Protein AF-0000000087026782 (afdb_homodimer)

Nearest PDB structures (foldseek):
  4mxn-assembly2_B  TM=8.616E-01  e=4.230E-13  Parabacteroides merdae ATCC 43184
  4mxn-assembly4_D  TM=8.682E-01  e=4.363E-12  Parabacteroides merdae ATCC 43184
  8ikx-assembly1_A  TM=8.618E-01  e=6.744E-10  Arabidopsis thaliana
  7b8b-assembly2_B  TM=8.721E-01  e=1.715E-09  Arabidopsis thaliana
  2iq7-assembly1_A  TM=7.282E-01  e=4.862E-04  Colletotrichum lupini

Foldseek 3Di:
DPPPPPPDDPPPPCPDPVVVVVVVVVVVVVVVVVVVVVCVVVPVVVVVCPVVPPPDQDAAPAEEELVVQVFDQAQPDECANSQQVVQVVQQVCQVVQTYEYEQEAGHGEYAADEHAANYEDEYEVNGEYEYDPPQVSFDWAFDDQQANAAPLAGTIATEANYEEEAYEAYEYAYQAYEYEHQQLSLLVCVVVVNDHHHYYEHYEYECYENYEYANYEYENTNAAYYEYALYEQYEYYHYEYDDPLPSRPRHEQYEYELYENYEHENYEEAYNAHPYHYYHGDDPSSVVVPRHYYNYHYYHYHYHHHHD/DPPPPPPDDPPPPCPDPVVVVVVVVCVVVVVVVVVVVVCVVVPVVVVVCPVVPPPDQDAAPAEEELVVQVFDQAQPDECANSLQVVQVVQQVCQVVQTYEYEQEAGHGEYAADEHAANYEYEYEVNGEYEYDPPQVSFDWAFDDQQANAAPLAGTIATEANYEEEAYEAYEYAYQAYEYEHQQLSLLVCVVVVNDRHHYYEHYEYECYENYEYANYEYENTNAAYYEYALYEQYEYYHYEYDDPLPSRPRHEQYEYELYENYEHENYEEAYNAHPYHYYHGDDPSSVVVPRHYYNYHYYHYHYHHHHD

Organism: Hibiscus syriacus (NCBI:txid106335)

pLDDT: mean 81.66, std 24.01, range [22.81, 98.94]

Solvent-accessible surface area (backbone atoms only — not comparable to full-atom values): 28699 Å² total; per-residue (Å²): 135,80,78,74,74,78,78,77,80,75,79,78,73,75,77,48,68,66,58,53,50,49,48,51,49,46,49,55,52,44,49,56,50,56,59,46,52,69,48,54,73,62,43,64,66,49,63,71,41,54,60,67,65,71,58,75,72,71,81,44,66,37,78,44,50,47,58,80,46,69,36,48,51,75,55,68,47,77,24,38,67,22,53,50,50,46,37,55,58,33,52,74,28,38,93,63,51,7,22,30,42,35,36,60,63,29,29,35,21,22,48,51,45,64,63,50,38,31,27,32,44,33,23,28,54,67,10,30,42,31,38,57,78,58,64,88,61,43,54,76,33,73,36,52,70,26,44,67,35,22,91,79,20,73,47,42,18,35,46,28,42,40,27,35,66,67,32,42,42,33,34,41,32,42,59,54,8,36,43,31,32,56,14,65,65,48,29,54,34,52,76,67,65,68,58,80,44,14,70,19,30,27,32,32,39,30,53,23,34,43,36,38,40,30,30,28,30,42,32,26,30,40,13,38,25,38,36,41,31,44,24,34,42,36,39,39,36,44,32,38,34,41,34,52,43,57,85,27,64,56,21,23,37,35,33,45,26,19,23,33,47,31,40,38,33,52,28,42,29,35,16,12,7,36,32,37,35,40,32,15,30,18,43,71,28,11,59,69,60,63,41,51,20,30,39,41,36,31,35,50,36,43,30,40,12,7,68,123,137,80,80,75,73,78,79,79,79,76,78,78,75,75,76,47,66,64,58,52,49,49,48,49,50,47,49,54,53,44,48,55,50,55,60,46,52,68,48,53,72,61,44,63,66,50,62,70,42,55,60,66,64,71,58,75,71,70,80,44,65,38,79,45,51,47,60,80,44,72,37,50,51,75,55,69,46,77,25,39,66,21,53,50,51,47,37,55,57,33,53,74,28,38,92,65,51,7,22,31,42,36,36,61,61,30,29,37,20,22,48,51,46,61,60,48,37,31,28,32,44,34,24,28,52,65,11,30,41,32,37,56,75,58,64,89,61,43,53,76,32,74,37,52,70,27,44,68,34,22,92,78,20,74,47,42,18,36,45,28,43,40,26,36,66,70,34,43,42,34,35,40,34,43,58,53,9,35,43,31,32,55,15,64,65,50,29,54,34,51,76,67,65,67,58,81,44,14,70,19,31,28,33,31,40,30,54,23,34,43,36,39,40,29,30,30,30,43,30,27,31,40,13,39,25,39,35,41,33,43,24,35,41,37,37,38,36,43,33,36,35,42,34,52,44,58,86,28,64,55,21,23,36,36,34,44,25,19,24,32,47,32,39,38,32,51,29,43,28,34,16,13,7,35,31,36,34,41,32,14,29,18,43,70,27,11,60,69,60,63,42,50,20,30,38,40,37,32,36,49,34,42,30,41,12,7,68,123

Sequence (616 aa):
MAEVLPVGRFPAFLSSRKTLFTVLWISAFGSVFLWQRDIVGAGFSMFGKVWPGRTMSEGRAFDFNMTEFGAVGDGVTDNTAAFERAVSAISKLGKKGGARLNVPPGKWLTAPFNLTSHMTLFLAEDAEIIGIQDENRWPLMPPLPSYGYGREHRGPRYGSLIHGQNLTDVVITGNNGTINGQGQSWWKKYRQKLLNHTRGPLVQIMWSNDIVIANITLRDSPFWTFHPYDCKNVTVRNVTILAPVFEAPNTDGIDPDSCEDMVIEDCYISVGDDAIAIKSGWDQYGIAYGRPSRNILIRNLIVRSMVRMAEVLPVGRFPAFLSSRKTLFTVLWISAFGSVFLWQRDIVGAGFSMFGKVWPGRTMSEGRAFDFNMTEFGAVGDGVTDNTAAFERAVSAISKLGKKGGARLNVPPGKWLTAPFNLTSHMTLFLAEDAEIIGIQDENRWPLMPPLPSYGYGREHRGPRYGSLIHGQNLTDVVITGNNGTINGQGQSWWKKYRQKLLNHTRGPLVQIMWSNDIVIANITLRDSPFWTFHPYDCKNVTVRNVTILAPVFEAPNTDGIDPDSCEDMVIEDCYISVGDDAIAIKSGWDQYGIAYGRPSRNILIRNLIVRSMVR

Secondary structure (DSSP, 8-state):
----------------HHHHHHHHHHHHHHHHHHHHHHHHHHHHHHHSS------S-S--SEEEEGGGGT---EEEEE-HHHHHHHHHHHHTTGGGT-EEEEE-SEEEEE--EE--SSEEEEEPTTEEEEE---GGGSPEEPPPTTTSS-SSSSS-EE--SEEEES-EEEEEEESS-EEE--THHHHHHHHTT--SSBPPPSEEEES-EEEEEES-EEE--SS-SEEEES-EEEEEES-EEE--SSS-TT--SB--BS-EEEEEEEEEEEESS-SEEEB---HHHHHHHT--EEEEEEEEEEEEE---/----------------HHHHHHHHHHHHHHHHHHHHHHHHHHHHHHHSS------S-S--SEEEEGGGGT---BSSS--HHHHHHHHHHHHTTGGGT-EEEEE-SEEEEE--EE--SSEEEEEPTTEEEEE---GGGSPEEPPPTTTSS-SSSSS-EE--SEEEES-EEEEEEESS-EEE--THHHHHHHHTT--SSBPPPSEEEES-EEEEEES-EEE--SS-SEEEES-EEEEEES-EEE--SSS-TT--SB--BS-EEEEEEEEEEEESS-SEEEB---HHHHHHHT--EEEEEEEEEEEEE---

Radius of gyration: 28.5 Å; Cα contacts (8 Å, |Δi|>4): 1644; chains: 2; bounding box: 155×75×58 Å

InterPro domains:
  IPR000743 Glycoside hydrolase, family 28 [PF00295] (156-283)
  IPR011050 Pectin lyase fold/virulence factor [SSF51126] (60-303)
  IPR012334 Pectin lyase fold [G3DSA:2.160.20.10] (54-307)
  IPR024535 Rhamnogalacturonase A/B/Epimerase-like, pectate lyase domain [PF12708] (64-110)
  IPR051801 Glycosyl_Hydrolase_28_Enzymes [PTHR31339] (37-305)

Structure (mmCIF, N/CA/C/O backbone):
data_AF-0000000087026782-model_v1
#
loop_
_entity.id
_entity.type
_entity.pdbx_description
1 polymer 'Putative polygalacturonase'
#
loop_
_atom_site.group_PDB
_atom_site.id
_atom_site.type_symbol
_atom_site.label_atom_id
_atom_site.label_alt_id
_atom_site.label_comp_id
_atom_site.label_asym_id
_atom_site.label_entity_id
_atom_site.label_seq_id
_atom_site.pdbx_PDB_ins_code
_atom_site.Cartn_x
_atom_site.Cartn_y
_atom_site.Cartn_z
_atom_site.occupancy
_atom_site.B_iso_or_equiv
_atom_site.auth_seq_id
_atom_site.auth_comp_id
_atom_site.auth_asym_id
_atom_site.auth_atom_id
_atom_site.pdbx_PDB_model_num
ATOM 1 N N . MET A 1 1 ? 79 26.453 7.902 1 22.81 1 MET A N 1
ATOM 2 C CA . MET A 1 1 ? 78 27.219 8.664 1 22.81 1 MET A CA 1
ATOM 3 C C . MET A 1 1 ? 76.75 27.422 7.844 1 22.81 1 MET A C 1
ATOM 5 O O . MET A 1 1 ? 76.688 28.344 7.016 1 22.81 1 MET A O 1
ATOM 9 N N . ALA A 1 2 ? 76.25 26.281 7.328 1 31.66 2 ALA A N 1
ATOM 10 C CA . ALA A 1 2 ? 75.25 25.906 6.34 1 31.66 2 ALA A CA 1
ATOM 11 C C . ALA A 1 2 ? 73.875 26.484 6.707 1 31.66 2 ALA A C 1
ATOM 13 O O . ALA A 1 2 ? 73.375 26.266 7.816 1 31.66 2 ALA A O 1
ATOM 14 N N . GLU A 1 3 ? 73.625 27.75 6.293 1 25.53 3 GLU A N 1
ATOM 15 C CA . GLU A 1 3 ? 72.5 28.594 6.613 1 25.53 3 GLU A CA 1
ATOM 16 C C . GLU A 1 3 ? 71.188 27.859 6.348 1 25.53 3 GLU A C 1
ATOM 18 O O . GLU A 1 3 ? 71 27.266 5.277 1 25.53 3 GLU A O 1
ATOM 23 N N . VAL A 1 4 ? 70.5 27.391 7.422 1 29.05 4 VAL A N 1
ATOM 24 C CA . VAL A 1 4 ? 69.25 26.641 7.684 1 29.05 4 VAL A CA 1
ATOM 25 C C . VAL A 1 4 ? 68.062 27.406 7.148 1 29.05 4 VAL A C 1
ATOM 27 O O . VAL A 1 4 ? 67.75 28.5 7.621 1 29.05 4 VAL A O 1
ATOM 30 N N . LEU A 1 5 ? 68.062 27.625 5.789 1 32 5 LEU A N 1
ATOM 31 C CA . LEU A 1 5 ? 67 28.422 5.27 1 32 5 LEU A CA 1
ATOM 32 C C . LEU A 1 5 ? 65.625 27.953 5.836 1 32 5 LEU A C 1
ATOM 34 O O . LEU A 1 5 ? 65.375 26.75 5.871 1 32 5 LEU A O 1
ATOM 38 N N . PRO A 1 6 ? 65.062 28.766 6.715 1 31.7 6 PRO A N 1
ATOM 39 C CA . PRO A 1 6 ? 63.875 28.422 7.5 1 31.7 6 PRO A CA 1
ATOM 40 C C . PRO A 1 6 ? 62.656 28.062 6.629 1 31.7 6 PRO A C 1
ATOM 42 O O . PRO A 1 6 ? 62.469 28.688 5.574 1 31.7 6 PRO A O 1
ATOM 45 N N . VAL A 1 7 ? 62.312 26.797 6.422 1 31.33 7 VAL A N 1
ATOM 46 C CA . VAL A 1 7 ? 61.219 26.141 5.676 1 31.33 7 VAL A CA 1
ATOM 47 C C . VAL A 1 7 ? 59.906 26.766 6.059 1 31.33 7 VAL A C 1
ATOM 49 O O . VAL A 1 7 ? 59.562 26.875 7.242 1 31.33 7 VAL A O 1
ATOM 52 N N . GLY A 1 8 ? 59.469 27.766 5.297 1 29.03 8 GLY A N 1
ATOM 53 C CA . GLY A 1 8 ? 58.25 28.547 5.426 1 29.03 8 GLY A CA 1
ATOM 54 C C . GLY A 1 8 ? 57 27.703 5.723 1 29.03 8 GLY A C 1
ATOM 55 O O . GLY A 1 8 ? 56.938 26.547 5.332 1 29.03 8 GLY A O 1
ATOM 56 N N . ARG A 1 9 ? 56.219 28 6.867 1 28.09 9 ARG A N 1
ATOM 57 C CA . ARG A 1 9 ? 55.031 27.516 7.559 1 28.09 9 ARG A CA 1
ATOM 58 C C . ARG A 1 9 ? 53.844 27.469 6.621 1 28.09 9 ARG A C 1
ATOM 60 O O . ARG A 1 9 ? 53.406 28.5 6.102 1 28.09 9 ARG A O 1
ATOM 67 N N . PHE A 1 10 ? 53.781 26.516 5.605 1 30.2 10 PHE A N 1
ATOM 68 C CA . PHE A 1 10 ? 52.562 26.438 4.793 1 30.2 10 PHE A CA 1
ATOM 69 C C . PHE A 1 10 ? 51.312 26.359 5.672 1 30.2 10 PHE A C 1
ATOM 71 O O . PHE A 1 10 ? 51.281 25.594 6.637 1 30.2 10 PHE A O 1
ATOM 78 N N . PRO A 1 11 ? 50.562 27.469 5.773 1 31.38 11 PRO A N 1
ATOM 79 C CA . PRO A 1 11 ? 49.375 27.5 6.605 1 31.38 11 PRO A CA 1
ATOM 80 C C . PRO A 1 11 ? 48.438 26.312 6.359 1 31.38 11 PRO A C 1
ATOM 82 O O . PRO A 1 11 ? 48.406 25.797 5.238 1 31.38 11 PRO A O 1
ATOM 85 N N . ALA A 1 12 ? 48.156 25.484 7.422 1 31.84 12 ALA A N 1
ATOM 86 C CA . ALA A 1 12 ? 47.25 24.359 7.68 1 31.84 12 ALA A CA 1
ATOM 87 C C . ALA A 1 12 ? 45.844 24.672 7.227 1 31.84 12 ALA A C 1
ATOM 89 O O . ALA A 1 12 ? 45.094 25.391 7.918 1 31.84 12 ALA A O 1
ATOM 90 N N . PHE A 1 13 ? 45.656 25.125 5.977 1 32.19 13 PHE A N 1
ATOM 91 C CA . PHE A 1 13 ? 44.281 25.281 5.59 1 32.19 13 PHE A CA 1
ATOM 92 C C . PHE A 1 13 ? 43.469 24.031 5.953 1 32.19 13 PHE A C 1
ATOM 94 O O . PHE A 1 13 ? 43.812 22.922 5.543 1 32.19 13 PHE A O 1
ATOM 101 N N . LEU A 1 14 ? 42.969 24 7.246 1 31.83 14 LEU A N 1
ATOM 102 C CA . LEU A 1 14 ? 42.031 23.078 7.883 1 31.83 14 LEU A CA 1
ATOM 103 C C . LEU A 1 14 ? 40.875 22.734 6.938 1 31.83 14 LEU A C 1
ATOM 105 O O . LEU A 1 14 ? 40.062 23.594 6.613 1 31.83 14 LEU A O 1
ATOM 109 N N . SER A 1 15 ? 41.25 22.109 5.824 1 38.06 15 SER A N 1
ATOM 110 C CA . SER A 1 15 ? 40.312 21.5 4.895 1 38.06 15 SER A CA 1
ATOM 111 C C . SER A 1 15 ? 39.25 20.688 5.629 1 38.06 15 SER A C 1
ATOM 113 O O . SER A 1 15 ? 39.531 19.594 6.137 1 38.06 15 SER A O 1
ATOM 115 N N . SER A 1 16 ? 38.469 21.391 6.496 1 34.12 16 SER A N 1
ATOM 116 C CA . SER A 1 16 ? 37.594 20.703 7.426 1 34.12 16 SER A CA 1
ATOM 117 C C . SER A 1 16 ? 36.625 19.75 6.688 1 34.12 16 SER A C 1
ATOM 119 O O . SER A 1 16 ? 36.344 19.938 5.504 1 34.12 16 SER A O 1
ATOM 121 N N . ARG A 1 17 ? 36.375 18.516 7.316 1 39.59 17 ARG A N 1
ATOM 122 C CA . ARG A 1 17 ? 35.5 17.391 7.031 1 39.59 17 ARG A CA 1
ATOM 123 C C . ARG A 1 17 ? 34.094 17.859 6.637 1 39.59 17 ARG A C 1
ATOM 125 O O . ARG A 1 17 ? 33.375 17.156 5.945 1 39.59 17 ARG A O 1
ATOM 132 N N . LYS A 1 18 ? 33.781 19.047 7.129 1 40.84 18 LYS A N 1
ATOM 133 C CA . LYS A 1 18 ? 32.469 19.547 6.801 1 40.84 18 LYS A CA 1
ATOM 134 C C . LYS A 1 18 ? 32.375 19.984 5.34 1 40.84 18 LYS A C 1
ATOM 136 O O . LYS A 1 18 ? 31.359 19.766 4.68 1 40.84 18 LYS A O 1
ATOM 141 N N . THR A 1 19 ? 33.625 20.516 4.824 1 43.5 19 THR A N 1
ATOM 142 C CA . THR A 1 19 ? 33.594 20.938 3.426 1 43.5 19 THR A CA 1
ATOM 143 C C . THR A 1 19 ? 33.594 19.719 2.504 1 43.5 19 THR A C 1
ATOM 145 O O . THR A 1 19 ? 32.875 19.688 1.504 1 43.5 19 THR A O 1
ATOM 148 N N . LEU A 1 20 ? 34.281 18.688 3.002 1 43.31 20 LEU A N 1
ATOM 149 C CA . LEU A 1 20 ? 34.281 17.484 2.172 1 43.31 20 LEU A CA 1
ATOM 150 C C . LEU A 1 20 ? 32.906 16.828 2.211 1 43.31 20 LEU A C 1
ATOM 152 O O . LEU A 1 20 ? 32.375 16.391 1.178 1 43.31 20 LEU A O 1
ATOM 156 N N . PHE A 1 21 ? 32.281 16.844 3.4 1 40.88 21 PHE A N 1
ATOM 157 C CA . PHE A 1 21 ? 30.984 16.203 3.488 1 40.88 21 PHE A CA 1
ATOM 158 C C . PHE A 1 21 ? 29.938 17 2.717 1 40.88 21 PHE A C 1
ATOM 160 O O . PHE A 1 21 ? 29.078 16.422 2.047 1 40.88 21 PHE A O 1
ATOM 167 N N . THR A 1 22 ? 30.141 18.312 2.615 1 43.41 22 THR A N 1
ATOM 168 C CA . THR A 1 22 ? 29.219 19.141 1.844 1 43.41 22 THR A CA 1
ATOM 169 C C . THR A 1 22 ? 29.453 18.953 0.347 1 43.41 22 THR A C 1
ATOM 171 O O . THR A 1 22 ? 28.5 18.844 -0.428 1 43.41 22 THR A O 1
ATOM 174 N N . VAL A 1 23 ? 30.672 18.734 -0.032 1 45.66 23 VAL A N 1
ATOM 175 C CA . VAL A 1 23 ? 30.938 18.547 -1.452 1 45.66 23 VAL A CA 1
ATOM 176 C C . VAL A 1 23 ? 30.484 17.156 -1.882 1 45.66 23 VAL A C 1
ATOM 178 O O . VAL A 1 23 ? 29.891 16.984 -2.951 1 45.66 23 VAL A O 1
ATOM 181 N N . LEU A 1 24 ? 30.688 16.188 -0.966 1 44.19 24 LEU A N 1
ATOM 182 C CA . LEU A 1 24 ? 30.219 14.859 -1.325 1 44.19 24 LEU A CA 1
ATOM 183 C C . LEU A 1 24 ? 28.688 14.805 -1.319 1 44.19 24 LEU A C 1
ATOM 185 O O . LEU A 1 24 ? 28.094 14.148 -2.164 1 44.19 24 LEU A O 1
ATOM 189 N N . TRP A 1 25 ? 28.109 15.562 -0.468 1 41.53 25 TRP A N 1
ATOM 190 C CA . TRP A 1 25 ? 26.641 15.633 -0.444 1 41.53 25 TRP A CA 1
ATOM 191 C C . TRP A 1 25 ? 26.125 16.375 -1.667 1 41.53 25 TRP A C 1
ATOM 193 O O . TRP A 1 25 ? 25.156 15.945 -2.299 1 41.53 25 TRP A O 1
ATOM 203 N N . ILE A 1 26 ? 26.859 17.344 -2.084 1 43.5 26 ILE A N 1
ATOM 204 C CA . ILE A 1 26 ? 26.453 18.062 -3.287 1 43.5 26 ILE A CA 1
ATOM 205 C C . ILE A 1 26 ? 26.734 17.219 -4.52 1 43.5 26 ILE A C 1
ATOM 207 O O . ILE A 1 26 ? 25.906 17.141 -5.43 1 43.5 26 ILE A O 1
ATOM 211 N N . SER A 1 27 ? 27.812 16.5 -4.539 1 42.91 27 SER A N 1
ATOM 212 C CA . SER A 1 27 ? 28.094 15.641 -5.684 1 42.91 27 SER A CA 1
ATOM 213 C C . SER A 1 27 ? 27.125 14.469 -5.75 1 42.91 27 SER A C 1
ATOM 215 O O . SER A 1 27 ? 26.719 14.047 -6.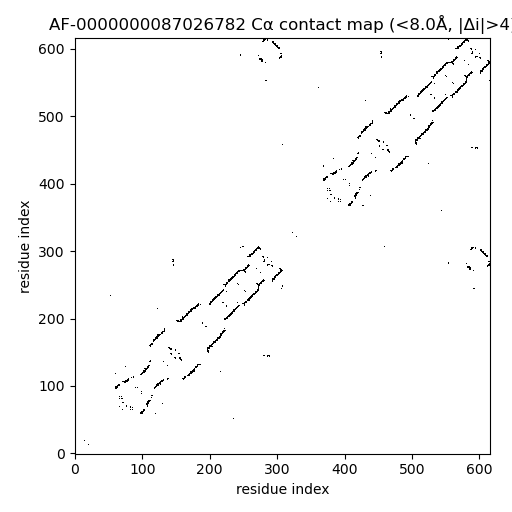836 1 42.91 27 SER A O 1
ATOM 217 N N . ALA A 1 28 ? 26.797 13.922 -4.602 1 40.31 28 ALA A N 1
ATOM 218 C CA . ALA A 1 28 ? 25.797 12.852 -4.621 1 40.31 28 ALA A CA 1
ATOM 219 C C . ALA A 1 28 ? 24.422 13.383 -4.992 1 40.31 28 ALA A C 1
ATOM 221 O O . ALA A 1 28 ? 23.703 12.758 -5.77 1 40.31 28 ALA A O 1
ATOM 222 N N . PHE A 1 29 ? 24.094 14.531 -4.531 1 39.31 29 PHE A N 1
ATOM 223 C CA . PHE A 1 29 ? 22.828 15.125 -4.949 1 39.31 29 PHE A CA 1
ATOM 224 C C . PHE A 1 29 ? 22.891 15.578 -6.402 1 39.31 29 PHE A C 1
ATOM 226 O O . PHE A 1 29 ? 21.906 15.461 -7.141 1 39.31 29 PHE A O 1
ATOM 233 N N . GLY A 1 30 ? 24.031 16.125 -6.781 1 39.81 30 GLY A N 1
ATOM 234 C CA . GLY A 1 30 ? 24.203 16.516 -8.172 1 39.81 30 GLY A CA 1
ATOM 235 C C . GLY A 1 30 ? 24.188 15.32 -9.125 1 39.81 30 GLY A C 1
ATOM 236 O O . GLY A 1 30 ? 23.672 15.422 -10.242 1 39.81 30 GLY A O 1
ATOM 237 N N . SER A 1 31 ? 24.781 14.266 -8.734 1 39.09 31 SER A N 1
ATOM 238 C CA . SER A 1 31 ? 24.766 13.125 -9.633 1 39.09 31 SER A CA 1
ATOM 239 C C . SER A 1 31 ? 23.359 12.57 -9.805 1 39.09 31 SER A C 1
ATOM 241 O O . SER A 1 31 ? 23 12.062 -10.875 1 39.09 31 SER A O 1
ATOM 243 N N . VAL A 1 32 ? 22.562 12.688 -8.781 1 35.75 32 VAL A N 1
ATOM 244 C CA . VAL A 1 32 ? 21.188 12.219 -8.969 1 35.75 32 VAL A CA 1
ATOM 245 C C . VAL A 1 32 ? 20.453 13.148 -9.93 1 35.75 32 VAL A C 1
ATOM 247 O O . VAL A 1 32 ? 19.656 12.695 -10.758 1 35.75 32 VAL A O 1
ATOM 250 N N . PHE A 1 33 ? 20.781 14.414 -9.93 1 34.53 33 PHE A N 1
ATOM 251 C CA . PHE A 1 33 ? 20.156 15.336 -10.875 1 34.53 33 PHE A CA 1
ATOM 252 C C . PHE A 1 33 ? 20.719 15.117 -12.281 1 34.53 33 PHE A C 1
ATOM 254 O O . PHE A 1 33 ? 19.969 15.219 -13.266 1 34.53 33 PHE A O 1
ATOM 261 N N . LEU A 1 34 ? 21.984 14.992 -12.43 1 37.28 34 LEU A N 1
ATOM 262 C CA . LEU A 1 34 ? 22.516 14.773 -13.773 1 37.28 34 LEU A CA 1
ATOM 263 C C . LEU A 1 34 ? 21.984 13.469 -14.359 1 37.28 34 LEU A C 1
ATOM 265 O O . LEU A 1 34 ? 21.75 13.375 -15.562 1 37.28 34 LEU A O 1
ATOM 269 N N . TRP A 1 35 ? 21.891 12.477 -13.539 1 32.59 35 TRP A N 1
ATOM 270 C CA . TRP A 1 35 ? 21.297 11.266 -14.102 1 32.59 35 TRP A CA 1
ATOM 271 C C . TRP A 1 35 ? 19.844 11.492 -14.492 1 32.59 35 TRP A C 1
ATOM 273 O O . TRP A 1 35 ? 19.375 10.953 -15.492 1 32.59 35 TRP A O 1
ATOM 283 N N . GLN A 1 36 ? 19.219 12.508 -13.922 1 30.73 36 GLN A N 1
ATOM 284 C CA . GLN A 1 36 ? 17.844 12.773 -14.305 1 30.73 36 GLN A CA 1
ATOM 285 C C . GLN A 1 36 ? 17.766 13.492 -15.641 1 30.73 36 GLN A C 1
ATOM 287 O O . GLN A 1 36 ? 16.703 13.547 -16.266 1 30.73 36 GLN A O 1
ATOM 292 N N . ARG A 1 37 ? 18.781 14.273 -16.109 1 32.31 37 ARG A N 1
ATOM 293 C CA . ARG A 1 37 ? 18.656 14.984 -17.375 1 32.31 37 ARG A CA 1
ATOM 294 C C . ARG A 1 37 ? 18.484 14.008 -18.531 1 32.31 37 ARG A C 1
ATOM 296 O O . ARG A 1 37 ? 17.781 14.305 -19.5 1 32.31 37 ARG A O 1
ATOM 303 N N . ASP A 1 38 ? 19.406 13.062 -18.609 1 31.48 38 ASP A N 1
ATOM 304 C CA . ASP A 1 38 ? 19.281 12.211 -19.781 1 31.48 38 ASP A CA 1
ATOM 305 C C . ASP A 1 38 ? 17.922 11.523 -19.828 1 31.48 38 ASP A C 1
ATOM 307 O O . ASP A 1 38 ? 17.5 11.031 -20.875 1 31.48 38 ASP A O 1
ATOM 311 N N . ILE A 1 39 ? 17.281 11.438 -18.656 1 28.83 39 ILE A N 1
ATOM 312 C CA . ILE A 1 39 ? 16.016 10.703 -18.734 1 28.83 39 ILE A CA 1
ATOM 313 C C . ILE A 1 39 ? 14.906 11.641 -19.172 1 28.83 39 ILE A C 1
ATOM 315 O O . ILE A 1 39 ? 13.82 11.188 -19.562 1 28.83 39 ILE A O 1
ATOM 319 N N . VAL A 1 40 ? 15.07 12.938 -19.188 1 31.39 40 VAL A N 1
ATOM 320 C CA . VAL A 1 40 ? 13.992 13.836 -19.594 1 31.39 40 VAL A CA 1
ATOM 321 C C . VAL A 1 40 ? 13.781 13.75 -21.094 1 31.39 40 VAL A C 1
ATOM 323 O O . VAL A 1 40 ? 12.664 13.898 -21.594 1 31.39 40 VAL A O 1
ATOM 326 N N . GLY A 1 41 ? 14.828 13.844 -21.953 1 28.09 41 GLY A N 1
ATOM 327 C CA . GLY A 1 41 ? 14.625 13.805 -23.391 1 28.09 41 GLY A CA 1
ATOM 328 C C . GLY A 1 41 ? 13.945 12.539 -23.859 1 28.09 41 GLY A C 1
ATOM 329 O O . GLY A 1 41 ? 13.156 12.562 -24.812 1 28.09 41 GLY A O 1
ATOM 330 N N . ALA A 1 42 ? 14.508 11.414 -23.484 1 30.25 42 ALA A N 1
ATOM 331 C CA . ALA A 1 42 ? 13.945 10.172 -24.016 1 30.25 42 ALA A CA 1
ATOM 332 C C . ALA A 1 42 ? 12.594 9.867 -23.375 1 30.25 42 ALA A C 1
ATOM 334 O O . ALA A 1 42 ? 11.906 8.922 -23.797 1 30.25 42 ALA A O 1
ATOM 335 N N . GLY A 1 43 ? 12.211 10.508 -22.297 1 28.5 43 GLY A N 1
ATOM 336 C CA . GLY A 1 43 ? 11.117 10.078 -21.438 1 28.5 43 GLY A CA 1
ATOM 337 C C . GLY A 1 43 ? 9.758 10.562 -21.922 1 28.5 43 GLY A C 1
ATOM 338 O O . GLY A 1 43 ? 8.727 10.117 -21.422 1 28.5 43 GLY A O 1
ATOM 339 N N . PHE A 1 44 ? 9.633 11.727 -22.547 1 29.84 44 PHE A N 1
ATOM 340 C CA . PHE A 1 44 ? 8.352 12.156 -23.094 1 29.84 44 PHE A CA 1
ATOM 341 C C . PHE A 1 44 ? 7.871 11.203 -24.172 1 29.84 44 PHE A C 1
ATOM 343 O O . PHE A 1 44 ? 6.668 11.07 -24.406 1 29.84 44 PHE A O 1
ATOM 350 N N . SER A 1 45 ? 8.742 10.852 -25.094 1 28.03 45 SER A N 1
ATOM 351 C CA . SER A 1 45 ? 8.391 9.945 -26.188 1 28.03 45 SER A CA 1
ATOM 352 C C . SER A 1 45 ? 7.996 8.57 -25.672 1 28.03 45 SER A C 1
ATOM 354 O O . SER A 1 45 ? 7.352 7.789 -26.375 1 28.03 45 SER A O 1
ATOM 356 N N . MET A 1 46 ? 8.602 8.219 -24.516 1 28.23 46 MET A N 1
ATOM 357 C CA . MET A 1 46 ? 8.375 6.836 -24.109 1 28.23 46 MET A CA 1
ATOM 358 C C . MET A 1 46 ? 7.004 6.68 -23.453 1 28.23 46 MET A C 1
ATOM 360 O O . MET A 1 46 ? 6.508 5.562 -23.297 1 28.23 46 MET A O 1
ATOM 364 N N . PHE A 1 47 ? 6.484 7.719 -22.703 1 31.05 47 PHE A N 1
ATOM 365 C CA . PHE A 1 47 ? 5.191 7.512 -22.062 1 31.05 47 PHE A CA 1
ATOM 366 C C . PHE A 1 47 ? 4.07 7.531 -23.094 1 31.05 47 PHE A C 1
ATOM 368 O O . PHE A 1 47 ? 2.902 7.328 -22.75 1 31.05 47 PHE A O 1
ATOM 375 N N . GLY A 1 48 ? 4.121 8.367 -24.156 1 31.88 48 GLY A N 1
ATOM 376 C CA . GLY A 1 48 ? 3.182 8.141 -25.234 1 31.88 48 GLY A CA 1
ATOM 377 C C . GLY A 1 48 ? 3.08 6.676 -25.641 1 31.88 48 GLY A C 1
ATOM 378 O O . GLY A 1 48 ? 2.281 6.32 -26.5 1 31.88 48 GLY A O 1
ATOM 379 N N . LYS A 1 49 ? 4.273 6.195 -25.75 1 31.56 49 LYS A N 1
ATOM 380 C CA . LYS A 1 49 ? 4.109 4.777 -26.062 1 31.56 49 LYS A CA 1
ATOM 381 C C . LYS A 1 49 ? 3.422 4.039 -24.922 1 31.56 49 LYS A C 1
ATOM 383 O O . LYS A 1 49 ? 4.051 3.74 -23.891 1 31.56 49 LYS A O 1
ATOM 388 N N . VAL A 1 50 ? 2.262 4.566 -24.359 1 32.5 50 VAL A N 1
ATOM 389 C CA . VAL A 1 50 ? 1.498 3.494 -23.734 1 32.5 50 VAL A CA 1
ATOM 390 C C . VAL A 1 50 ? 2.09 2.141 -24.109 1 32.5 50 VAL A C 1
ATOM 392 O O . VAL A 1 50 ? 2.193 1.815 -25.297 1 32.5 50 VAL A O 1
ATOM 395 N N . TRP A 1 51 ? 3.139 1.849 -23.422 1 33.53 51 TRP A N 1
ATOM 396 C CA . TRP A 1 51 ? 3.562 0.511 -23.812 1 33.53 51 TRP A CA 1
ATOM 397 C C . TRP A 1 51 ? 2.414 -0.253 -24.469 1 33.53 51 TRP A C 1
ATOM 399 O O . TRP A 1 51 ? 1.292 -0.254 -23.953 1 33.53 51 TRP A O 1
ATOM 409 N N . PRO A 1 52 ? 2.332 -0.216 -25.734 1 33.53 52 PRO A N 1
ATOM 410 C CA . PRO A 1 52 ? 1.294 -1.164 -26.156 1 33.53 52 PRO A CA 1
ATOM 411 C C . PRO A 1 52 ? 1.033 -2.244 -25.109 1 33.53 52 PRO A C 1
ATOM 413 O O . PRO A 1 52 ? 1.972 -2.893 -24.625 1 33.53 52 PRO A O 1
ATOM 416 N N . GLY A 1 53 ? 0.407 -1.766 -23.984 1 36.94 53 GLY A N 1
ATOM 417 C CA . GLY A 1 53 ? 0.011 -3.002 -23.328 1 36.94 53 GLY A CA 1
ATOM 418 C C . GLY A 1 53 ? 0.109 -4.215 -24.234 1 36.94 53 GLY A C 1
ATOM 419 O O . GLY A 1 53 ? -0.591 -4.301 -25.234 1 36.94 53 GLY A O 1
ATOM 420 N N . ARG A 1 54 ? 1.294 -4.516 -24.516 1 37.34 54 ARG A N 1
ATOM 421 C CA . ARG A 1 54 ? 1.241 -5.801 -25.203 1 37.34 54 ARG A CA 1
ATOM 422 C C . ARG A 1 54 ? -0.065 -6.527 -24.922 1 37.34 54 ARG A C 1
ATOM 424 O O . ARG A 1 54 ? -0.418 -6.734 -23.75 1 37.34 54 ARG A O 1
ATOM 431 N N . THR A 1 55 ? -1.1 -6.062 -25.609 1 38.25 55 THR A N 1
ATOM 432 C CA . THR A 1 55 ? -2.188 -7.031 -25.688 1 38.25 55 THR A CA 1
ATOM 433 C C . THR A 1 55 ? -1.725 -8.406 -25.219 1 38.25 55 THR A C 1
ATOM 435 O O . THR A 1 55 ? -0.522 -8.672 -25.141 1 38.25 55 THR A O 1
ATOM 438 N N . MET A 1 56 ? -2.668 -9.258 -25.016 1 40.5 56 MET A N 1
ATOM 439 C CA . MET A 1 56 ? -2.676 -10.711 -24.906 1 40.5 56 MET A CA 1
ATOM 440 C C . MET A 1 56 ? -1.519 -11.32 -25.703 1 40.5 56 MET A C 1
ATOM 442 O O . MET A 1 56 ? -1.221 -10.883 -26.812 1 40.5 56 MET A O 1
ATOM 446 N N . SER A 1 57 ? -0.427 -11.617 -25.031 1 45.56 57 SER A N 1
ATOM 447 C CA . SER A 1 57 ? 0.584 -12.414 -25.719 1 45.56 57 SER A CA 1
ATOM 448 C C . SER A 1 57 ? 0.102 -12.836 -27.109 1 45.56 57 SER A C 1
ATOM 450 O O . SER A 1 57 ? -1.059 -13.211 -27.281 1 45.56 57 SER A O 1
ATOM 452 N N . GLU A 1 58 ? 0.573 -12.281 -28.125 1 53.97 58 GLU A N 1
ATOM 453 C CA . GLU A 1 58 ? 0.545 -12.969 -29.422 1 53.97 58 GLU A CA 1
ATOM 454 C C . GLU A 1 58 ? 0.399 -14.477 -29.234 1 53.97 58 GLU A C 1
ATOM 456 O O . GLU A 1 58 ? 0.797 -15.023 -28.203 1 53.97 58 GLU A O 1
ATOM 461 N N . GLY A 1 59 ? -0.606 -15.062 -29.734 1 77.06 59 GLY A N 1
ATOM 462 C CA . GLY A 1 59 ? -0.897 -16.484 -29.781 1 77.06 59 GLY A CA 1
ATOM 463 C C . GLY A 1 59 ? 0.343 -17.344 -29.672 1 77.06 59 GLY A C 1
ATOM 464 O O . GLY A 1 59 ? 1.392 -17.016 -30.234 1 77.06 59 GLY A O 1
ATOM 465 N N . ARG A 1 60 ? 0.564 -17.953 -28.5 1 92.06 60 ARG A N 1
ATOM 466 C CA . ARG A 1 60 ? 1.584 -18.984 -28.344 1 92.06 60 ARG A CA 1
ATOM 467 C C . ARG A 1 60 ? 1.592 -19.938 -29.531 1 92.06 60 ARG A C 1
ATOM 469 O O . ARG A 1 60 ? 0.563 -20.141 -30.172 1 92.06 60 ARG A O 1
ATOM 476 N N . ALA A 1 61 ? 2.742 -20.406 -29.719 1 91.81 61 ALA A N 1
ATOM 477 C CA . ALA A 1 61 ? 2.902 -21.312 -30.859 1 91.81 61 ALA A CA 1
ATOM 478 C C . ALA A 1 61 ? 2.172 -22.625 -30.625 1 91.81 61 ALA A C 1
ATOM 480 O O . ALA A 1 61 ? 1.673 -23.25 -31.562 1 91.81 61 ALA A O 1
ATOM 481 N N . PHE A 1 62 ? 2.176 -23.047 -29.375 1 95.62 62 PHE A N 1
ATOM 482 C CA . PHE A 1 62 ? 1.564 -24.328 -29.031 1 95.62 62 PHE A CA 1
ATOM 483 C C . PHE A 1 62 ? 0.444 -24.141 -28.016 1 95.62 62 PHE A C 1
ATOM 485 O O . PHE A 1 62 ? 0.358 -23.094 -27.375 1 95.62 62 PHE A O 1
ATOM 492 N N . ASP A 1 63 ? -0.446 -25.109 -28.047 1 96.88 63 ASP A N 1
ATOM 493 C CA . ASP A 1 63 ? -1.613 -25.078 -27.172 1 96.88 63 ASP A CA 1
ATOM 494 C C . ASP A 1 63 ? -1.866 -26.438 -26.531 1 96.88 63 ASP A C 1
ATOM 496 O O . ASP A 1 63 ? -2.016 -27.438 -27.25 1 96.88 63 ASP A O 1
ATOM 500 N N . PHE A 1 64 ? -1.873 -26.484 -25.188 1 97.81 64 PHE A N 1
ATOM 501 C CA . PHE A 1 64 ? -2.131 -27.719 -24.469 1 97.81 64 PHE A CA 1
ATOM 502 C C . PHE A 1 64 ? -3.318 -27.562 -23.531 1 97.81 64 PHE A C 1
ATOM 504 O O . PHE A 1 64 ? -3.604 -26.453 -23.062 1 97.81 64 PHE A O 1
ATOM 511 N N . ASN A 1 65 ? -3.986 -28.672 -23.328 1 98.06 65 ASN A N 1
ATOM 512 C CA . ASN A 1 65 ? -4.996 -28.75 -22.281 1 98.06 65 ASN A CA 1
ATOM 513 C C . ASN A 1 65 ? -4.492 -29.547 -21.078 1 98.06 65 ASN A C 1
ATOM 515 O O . ASN A 1 65 ? -3.803 -30.547 -21.234 1 98.06 65 ASN A O 1
ATOM 519 N N . MET A 1 66 ? -4.988 -29.156 -19.938 1 97.69 66 MET A N 1
ATOM 520 C CA . MET A 1 66 ? -4.586 -29.828 -18.703 1 97.69 66 MET A CA 1
ATOM 521 C C . MET A 1 66 ? -4.906 -31.328 -18.781 1 97.69 66 MET A C 1
ATOM 523 O O . MET A 1 66 ? -4.168 -32.156 -18.25 1 97.69 66 MET A O 1
ATOM 527 N N . THR A 1 67 ? -5.922 -31.625 -19.484 1 97.62 67 THR A N 1
ATOM 528 C CA . THR A 1 67 ? -6.391 -33 -19.531 1 97.62 67 THR A CA 1
ATOM 529 C C . THR A 1 67 ? -5.418 -33.875 -20.328 1 97.62 67 THR A C 1
ATOM 531 O O . THR A 1 67 ? -5.383 -35.094 -20.156 1 97.62 67 THR A O 1
ATOM 534 N N . GLU A 1 68 ? -4.652 -33.25 -21.172 1 98.06 68 GLU A N 1
ATOM 535 C CA . GLU A 1 68 ? -3.654 -34 -21.953 1 98.06 68 GLU A CA 1
ATOM 536 C C . GLU A 1 68 ? -2.539 -34.531 -21.062 1 98.06 68 GLU A C 1
ATOM 538 O O . GLU A 1 68 ? -1.769 -35.375 -21.469 1 98.06 68 GLU A O 1
ATOM 543 N N . PHE A 1 69 ? -2.518 -34.031 -19.891 1 98.5 69 PHE A N 1
ATOM 544 C CA . PHE A 1 69 ? -1.446 -34.406 -18.984 1 98.5 69 PHE A CA 1
ATOM 545 C C . PHE A 1 69 ? -1.993 -35.25 -17.828 1 98.5 69 PHE A C 1
ATOM 547 O O . PHE A 1 69 ? -1.326 -35.406 -16.797 1 98.5 69 PHE A O 1
ATOM 554 N N . GLY A 1 70 ? -3.221 -35.688 -17.906 1 98 70 GLY A N 1
ATOM 555 C CA . GLY A 1 70 ? -3.812 -36.594 -16.953 1 98 70 GLY A CA 1
ATOM 556 C C . GLY A 1 70 ? -4.559 -35.875 -15.836 1 98 70 GLY A C 1
ATOM 55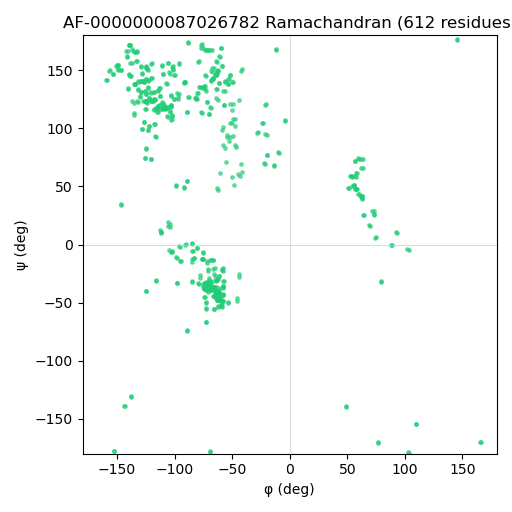7 O O . GLY A 1 70 ? -4.988 -36.531 -14.867 1 98 70 GLY A O 1
ATOM 558 N N . ALA A 1 71 ? -4.73 -34.625 -15.984 1 98.44 71 ALA A N 1
ATOM 559 C CA . ALA A 1 71 ? -5.426 -33.875 -14.938 1 98.44 71 ALA A CA 1
ATOM 560 C C . ALA A 1 71 ? -6.918 -34.188 -14.938 1 98.44 71 ALA A C 1
ATOM 562 O O . ALA A 1 71 ? -7.496 -34.469 -15.992 1 98.44 71 ALA A O 1
ATOM 563 N N . VAL A 1 72 ? -7.48 -34.188 -13.711 1 98.5 72 VAL A N 1
ATOM 564 C CA . VAL A 1 72 ? -8.906 -34.406 -13.523 1 98.5 72 VAL A CA 1
ATOM 565 C C . VAL A 1 72 ? -9.516 -33.25 -12.727 1 98.5 72 VAL A C 1
ATOM 567 O O . VAL A 1 72 ? -9.047 -32.906 -11.633 1 98.5 72 VAL A O 1
ATOM 570 N N . GLY A 1 73 ? -10.508 -32.594 -13.273 1 98.31 73 GLY A N 1
ATOM 571 C CA . GLY A 1 73 ? -11.094 -31.391 -12.719 1 98.31 73 GLY A CA 1
ATOM 572 C C . GLY A 1 73 ? -12.273 -31.656 -11.797 1 98.31 73 GLY A C 1
ATOM 573 O O . GLY A 1 73 ? -13.32 -31.031 -11.93 1 98.31 73 GLY A O 1
ATOM 574 N N . ASP A 1 74 ? -12.117 -32.656 -10.781 1 98.38 74 ASP A N 1
ATOM 575 C CA . ASP A 1 74 ? -13.242 -33.094 -9.953 1 98.38 74 ASP A CA 1
ATOM 576 C C . ASP A 1 74 ? -13.156 -32.469 -8.555 1 98.38 74 ASP A C 1
ATOM 578 O O . ASP A 1 74 ? -14.039 -32.688 -7.719 1 98.38 74 ASP A O 1
ATOM 582 N N . GLY A 1 75 ? -12.164 -31.812 -8.258 1 97.88 75 GLY A N 1
ATOM 583 C CA . GLY A 1 75 ? -12.023 -31.141 -6.977 1 97.88 75 GLY A CA 1
ATOM 584 C C . GLY A 1 75 ? -11.391 -32.031 -5.91 1 97.88 75 GLY A C 1
ATOM 585 O O . GLY A 1 75 ? -11.117 -31.562 -4.801 1 97.88 75 GLY A O 1
ATOM 586 N N . VAL A 1 76 ? -11.094 -33.25 -6.332 1 97.69 76 VAL A N 1
ATOM 587 C CA . VAL A 1 76 ? -10.586 -34.188 -5.336 1 97.69 76 VAL A CA 1
ATOM 588 C C . VAL A 1 76 ? -9.242 -34.75 -5.793 1 97.69 76 VAL A C 1
ATOM 590 O O . VAL A 1 76 ? -8.328 -34.906 -4.988 1 97.69 76 VAL A O 1
ATOM 593 N N . THR A 1 77 ? -9.156 -35.031 -7.086 1 98.31 77 THR A N 1
ATOM 594 C CA . THR A 1 77 ? -7.922 -35.562 -7.637 1 98.31 77 THR A CA 1
ATOM 595 C C . THR A 1 77 ? -6.77 -34.594 -7.492 1 98.31 77 THR A C 1
ATOM 597 O O . THR A 1 77 ? -6.918 -33.406 -7.797 1 98.31 77 THR A O 1
ATOM 600 N N . ASP A 1 78 ? -5.676 -35.062 -6.859 1 98.56 78 ASP A N 1
ATOM 601 C CA . ASP A 1 78 ? -4.449 -34.25 -6.805 1 98.56 78 ASP A CA 1
ATOM 602 C C . ASP A 1 78 ? -3.809 -34.156 -8.188 1 98.56 78 ASP A C 1
ATOM 604 O O . ASP A 1 78 ? -3.295 -35.125 -8.727 1 98.56 78 ASP A O 1
ATOM 608 N N . ASN A 1 79 ? -3.736 -32.906 -8.664 1 98.81 79 ASN A N 1
ATOM 609 C CA . ASN A 1 79 ? -3.26 -32.688 -10.031 1 98.81 79 ASN A CA 1
ATOM 610 C C . ASN A 1 79 ? -1.832 -32.156 -10.047 1 98.81 79 ASN A C 1
ATOM 612 O O . ASN A 1 79 ? -1.376 -31.625 -11.062 1 98.81 79 ASN A O 1
ATOM 616 N N . THR A 1 80 ? -1.157 -32.25 -8.969 1 98.69 80 THR A N 1
ATOM 617 C CA . THR A 1 80 ? 0.191 -31.703 -8.859 1 98.69 80 THR A CA 1
ATOM 618 C C . THR A 1 80 ? 1.08 -32.25 -9.984 1 98.69 80 THR A C 1
ATOM 620 O O . THR A 1 80 ? 1.751 -31.469 -10.672 1 98.69 80 THR A O 1
ATOM 623 N N . ALA A 1 81 ? 1.042 -33.531 -10.125 1 98.44 81 ALA A N 1
ATOM 624 C CA . ALA A 1 81 ? 1.891 -34.156 -11.133 1 98.44 81 ALA A CA 1
ATOM 625 C C . ALA A 1 81 ? 1.485 -33.719 -12.539 1 98.44 81 ALA A C 1
ATOM 627 O O . ALA A 1 81 ? 2.336 -33.562 -13.414 1 98.44 81 ALA A O 1
ATOM 628 N N . ALA A 1 82 ? 0.238 -33.562 -12.711 1 98.69 82 ALA A N 1
ATOM 629 C CA . ALA A 1 82 ? -0.243 -33.125 -14.023 1 98.69 82 ALA A CA 1
ATOM 630 C C . ALA A 1 82 ? 0.249 -31.719 -14.359 1 98.69 82 ALA A C 1
ATOM 632 O O . ALA A 1 82 ? 0.696 -31.469 -15.484 1 98.69 82 ALA A O 1
ATOM 633 N N . PHE A 1 83 ? 0.162 -30.812 -13.43 1 98.69 83 PHE A N 1
ATOM 634 C CA . PHE A 1 83 ? 0.673 -29.469 -13.648 1 98.69 83 PHE A CA 1
ATOM 635 C C . PHE A 1 83 ? 2.174 -29.484 -13.914 1 98.69 83 PHE A C 1
ATOM 637 O O . PHE A 1 83 ? 2.66 -28.797 -14.812 1 98.69 83 PHE A O 1
ATOM 644 N N . GLU A 1 84 ? 2.885 -30.281 -13.195 1 98.31 84 GLU A N 1
ATOM 645 C CA . GLU A 1 84 ? 4.332 -30.375 -13.359 1 98.31 84 GLU A CA 1
ATOM 646 C C . GLU A 1 84 ? 4.691 -30.906 -14.75 1 98.31 84 GLU A C 1
ATOM 648 O O . GLU A 1 84 ? 5.617 -30.406 -15.391 1 98.31 84 GLU A O 1
ATOM 653 N N . ARG A 1 85 ? 3.975 -31.906 -15.164 1 98.5 85 ARG A N 1
ATOM 654 C CA . ARG A 1 85 ? 4.211 -32.438 -16.5 1 98.5 85 ARG A CA 1
ATOM 655 C C . ARG A 1 85 ? 3.926 -31.422 -17.578 1 98.5 85 ARG A C 1
ATOM 657 O O . ARG A 1 85 ? 4.672 -31.297 -18.547 1 98.5 85 ARG A O 1
ATOM 664 N N . ALA A 1 86 ? 2.875 -30.719 -17.391 1 98.62 86 ALA A N 1
ATOM 665 C CA . ALA A 1 86 ? 2.5 -29.703 -18.375 1 98.62 86 ALA A CA 1
ATOM 666 C C . ALA A 1 86 ? 3.566 -28.625 -18.469 1 98.62 86 ALA A C 1
ATOM 668 O O . ALA A 1 86 ? 3.998 -28.266 -19.578 1 98.62 86 ALA A O 1
ATOM 669 N N . VAL A 1 87 ? 4.008 -28.125 -17.375 1 98.56 87 VAL A N 1
ATOM 670 C CA . VAL A 1 87 ? 4.996 -27.062 -17.359 1 98.56 87 VAL A CA 1
ATOM 671 C C . VAL A 1 87 ? 6.32 -27.562 -17.922 1 98.56 87 VAL A C 1
ATOM 673 O O . VAL A 1 87 ? 7 -26.844 -18.656 1 98.56 87 VAL A O 1
ATOM 676 N N . SER A 1 88 ? 6.672 -28.781 -17.594 1 98.19 88 SER A N 1
ATOM 677 C CA . SER A 1 88 ? 7.887 -29.375 -18.141 1 98.19 88 SER A CA 1
ATOM 678 C C . SER A 1 88 ? 7.836 -29.453 -19.656 1 98.19 88 SER A C 1
ATOM 680 O O . SER A 1 88 ? 8.82 -29.156 -20.328 1 98.19 88 SER A O 1
ATOM 682 N N . ALA A 1 89 ? 6.734 -29.828 -20.125 1 98.25 89 ALA A N 1
ATOM 683 C CA . ALA A 1 89 ? 6.559 -29.906 -21.578 1 98.25 89 ALA A CA 1
ATOM 684 C C . ALA A 1 89 ? 6.68 -28.531 -22.219 1 98.25 89 ALA A C 1
ATOM 686 O O . ALA A 1 89 ? 7.32 -28.375 -23.25 1 98.25 89 ALA A O 1
ATOM 687 N N . ILE A 1 90 ? 6.125 -27.578 -21.609 1 98.12 90 ILE A N 1
ATOM 688 C CA . ILE A 1 90 ? 6.102 -26.219 -22.156 1 98.12 90 ILE A CA 1
ATOM 689 C C . ILE A 1 90 ? 7.5 -25.609 -22.094 1 98.12 90 ILE A C 1
ATOM 691 O O . ILE A 1 90 ? 7.906 -24.875 -23 1 98.12 90 ILE A O 1
ATOM 695 N N . SER A 1 91 ? 8.211 -25.922 -21.062 1 98.06 91 SER A N 1
ATOM 696 C CA . SER A 1 91 ? 9.547 -25.375 -20.875 1 98.06 91 SER A CA 1
ATOM 697 C C . SER A 1 91 ? 10.461 -25.719 -22.047 1 98.06 91 SER A C 1
ATOM 699 O O . SER A 1 91 ? 11.422 -25 -22.328 1 98.06 91 SER A O 1
ATOM 701 N N . LYS A 1 92 ? 10.117 -26.781 -22.766 1 97.69 92 LYS A N 1
ATOM 702 C CA . LYS A 1 92 ? 10.93 -27.25 -23.891 1 97.69 92 LYS A CA 1
ATOM 703 C C . LYS A 1 92 ? 10.594 -26.484 -25.156 1 97.69 92 LYS A C 1
ATOM 705 O O . LYS A 1 92 ? 11.312 -26.578 -26.156 1 97.69 92 LYS A O 1
ATOM 710 N N . LEU A 1 93 ? 9.641 -25.688 -25.047 1 96.81 93 LEU A N 1
ATOM 711 C CA . LEU A 1 93 ? 9.133 -25.031 -26.25 1 96.81 93 LEU A CA 1
ATOM 712 C C . LEU A 1 93 ? 9.43 -23.547 -26.219 1 96.81 93 LEU A C 1
ATOM 714 O O . LEU A 1 93 ? 8.945 -22.797 -27.078 1 96.81 93 LEU A O 1
ATOM 718 N N . GLY A 1 94 ? 10.203 -23.078 -25.328 1 93.5 94 GLY A N 1
ATOM 719 C CA . GLY A 1 94 ? 10.461 -21.656 -25.141 1 93.5 94 GLY A CA 1
ATOM 720 C C . GLY A 1 94 ? 11.023 -20.984 -26.391 1 93.5 94 GLY A C 1
ATOM 721 O O . GLY A 1 94 ? 10.555 -19.922 -26.781 1 93.5 94 GLY A O 1
ATOM 722 N N . LYS A 1 95 ? 11.93 -21.641 -27.016 1 93.44 95 LYS A N 1
ATOM 723 C CA . LYS A 1 95 ? 12.594 -21.078 -28.188 1 93.44 95 LYS A CA 1
ATOM 724 C C . LYS A 1 95 ? 11.695 -21.141 -29.422 1 93.44 95 LYS A C 1
ATOM 726 O O . LYS A 1 95 ? 11.953 -20.484 -30.422 1 93.44 95 LYS A O 1
ATOM 731 N N . LYS A 1 96 ? 10.625 -21.922 -29.234 1 94.62 96 LYS A N 1
ATOM 732 C CA . LYS A 1 96 ? 9.727 -22.094 -30.375 1 94.62 96 LYS A CA 1
ATOM 733 C C . LYS A 1 96 ? 8.445 -21.297 -30.188 1 94.62 96 LYS A C 1
ATOM 735 O O . LYS A 1 96 ? 7.41 -21.609 -30.781 1 94.62 96 LYS A O 1
ATOM 740 N N . GLY A 1 97 ? 8.523 -20.359 -29.328 1 93.38 97 GLY A N 1
ATOM 741 C CA . GLY A 1 97 ? 7.379 -19.484 -29.172 1 93.38 97 GLY A CA 1
ATOM 742 C C . GLY A 1 97 ? 6.543 -19.797 -27.953 1 93.38 97 GLY A C 1
ATOM 743 O O . GLY A 1 97 ? 5.566 -19.094 -27.656 1 93.38 97 GLY A O 1
ATOM 744 N N . GLY A 1 98 ? 6.863 -20.828 -27.234 1 96.69 98 GLY A N 1
ATOM 745 C CA . GLY A 1 98 ? 6.184 -21.141 -26 1 96.69 98 GLY A CA 1
ATOM 746 C C . GLY A 1 98 ? 4.82 -21.766 -26.203 1 96.69 98 GLY A C 1
ATOM 747 O O . GLY A 1 98 ? 4.504 -22.234 -27.297 1 96.69 98 GLY A O 1
ATOM 748 N N . ALA A 1 99 ? 4.09 -21.891 -25.141 1 97.94 99 ALA A N 1
ATOM 749 C CA . ALA A 1 99 ? 2.812 -22.578 -25.234 1 97.94 99 ALA A CA 1
ATOM 750 C C . ALA A 1 99 ? 1.8 -22.016 -24.234 1 97.94 99 ALA A C 1
ATOM 752 O O . ALA A 1 99 ? 2.178 -21.375 -23.25 1 97.94 99 ALA A O 1
ATOM 753 N N . ARG A 1 100 ? 0.582 -22.219 -24.672 1 98 100 ARG A N 1
ATOM 754 C CA . ARG A 1 100 ? -0.544 -21.938 -23.781 1 98 100 ARG A CA 1
ATOM 755 C C . ARG A 1 100 ? -1.023 -23.203 -23.078 1 98 100 ARG A C 1
ATOM 757 O O . ARG A 1 100 ? -1.156 -24.266 -23.719 1 98 100 ARG A O 1
ATOM 764 N N . LEU A 1 101 ? -1.161 -23.141 -21.797 1 98.5 101 LEU A N 1
ATOM 765 C CA . LEU A 1 101 ? -1.795 -24.203 -21.031 1 98.5 101 LEU A CA 1
ATOM 766 C C . LEU A 1 101 ? -3.225 -23.812 -20.656 1 98.5 101 LEU A C 1
ATOM 768 O O . LEU A 1 101 ? -3.439 -22.938 -19.828 1 98.5 101 LEU A O 1
ATOM 772 N N . ASN A 1 102 ? -4.18 -24.484 -21.234 1 98.31 102 ASN A N 1
ATOM 773 C CA . ASN A 1 102 ? -5.59 -24.219 -20.969 1 98.31 102 ASN A CA 1
ATOM 774 C C . ASN A 1 102 ? -6.094 -25.031 -19.781 1 98.31 102 ASN A C 1
ATOM 776 O O . ASN A 1 102 ? -5.918 -26.25 -19.734 1 98.31 102 ASN A O 1
ATOM 780 N N . VAL A 1 103 ? -6.684 -24.328 -18.828 1 98.69 103 VAL A N 1
ATOM 781 C CA . VAL A 1 103 ? -7.406 -24.953 -17.734 1 98.69 103 VAL A CA 1
ATOM 782 C C . VAL A 1 103 ? -8.914 -24.859 -17.984 1 98.69 103 VAL A C 1
ATOM 784 O O . VAL A 1 103 ? -9.516 -23.797 -17.812 1 98.69 103 VAL A O 1
ATOM 787 N N . PRO A 1 104 ? -9.523 -25.969 -18.312 1 98.38 104 PRO A N 1
ATOM 788 C CA . PRO A 1 104 ? -10.953 -25.938 -18.641 1 98.38 104 PRO A CA 1
ATOM 789 C C . PRO A 1 104 ? -11.828 -25.828 -17.391 1 98.38 104 PRO A C 1
ATOM 791 O O . PRO A 1 104 ? -11.328 -25.906 -16.266 1 98.38 104 PRO A O 1
ATOM 794 N N . PRO A 1 105 ? -13.172 -25.547 -17.672 1 98.56 105 PRO A N 1
ATOM 795 C CA . PRO A 1 105 ? -14.055 -25.531 -16.5 1 98.56 105 PRO A CA 1
ATOM 796 C C . PRO A 1 105 ? -13.898 -26.766 -15.617 1 98.56 105 PRO A C 1
ATOM 798 O O . PRO A 1 105 ? -13.734 -27.875 -16.125 1 98.56 105 PRO A O 1
ATOM 801 N N . GLY A 1 106 ? -13.93 -26.516 -14.383 1 98.69 106 GLY A N 1
ATOM 802 C CA . GLY A 1 106 ? -13.703 -27.578 -13.406 1 98.69 106 GLY A CA 1
ATOM 803 C C . GLY A 1 106 ? -12.977 -27.094 -12.164 1 98.69 106 GLY A C 1
ATOM 804 O O . GLY A 1 106 ? -12.688 -25.906 -12.023 1 98.69 106 GLY A O 1
ATOM 805 N N . LYS A 1 107 ? -12.82 -28.031 -11.211 1 98.81 107 LYS A N 1
ATOM 806 C CA . LYS A 1 107 ? -12.07 -27.797 -9.984 1 98.81 107 LYS A CA 1
ATOM 807 C C . LYS A 1 107 ? -10.773 -28.594 -9.961 1 98.81 107 LYS A C 1
ATOM 809 O O . LYS A 1 107 ? -10.805 -29.828 -9.906 1 98.81 107 LYS A O 1
ATOM 814 N N . TRP A 1 108 ? -9.672 -27.906 -9.938 1 98.88 108 TRP A N 1
ATOM 815 C CA . TRP A 1 108 ? -8.375 -28.531 -10.141 1 98.88 108 TRP A CA 1
ATOM 816 C C . TRP A 1 108 ? -7.5 -28.391 -8.898 1 98.88 108 TRP A C 1
ATOM 818 O O . TRP A 1 108 ? -6.773 -27.406 -8.75 1 98.88 108 TRP A O 1
ATOM 828 N N . LEU A 1 109 ? -7.582 -29.438 -8.062 1 98.81 109 LEU A N 1
ATOM 829 C CA . LEU A 1 109 ? -6.816 -29.438 -6.82 1 98.81 109 LEU A CA 1
ATOM 830 C C . LEU A 1 109 ? -5.336 -29.672 -7.094 1 98.81 109 LEU A C 1
ATOM 832 O O . LEU A 1 109 ? -4.977 -30.578 -7.867 1 98.81 109 LEU A O 1
ATOM 836 N N . THR A 1 110 ? -4.48 -28.859 -6.469 1 98.88 110 THR A N 1
ATOM 837 C CA . THR A 1 110 ? -3.055 -29.047 -6.715 1 98.88 110 THR A CA 1
ATOM 838 C C . THR A 1 110 ? -2.23 -28.484 -5.559 1 98.88 110 THR A C 1
ATOM 840 O O . THR A 1 110 ? -2.672 -27.562 -4.863 1 98.88 110 THR A O 1
ATOM 843 N N . ALA A 1 111 ? -1.076 -29.094 -5.328 1 98.69 111 ALA A N 1
ATOM 844 C CA . ALA A 1 111 ? -0.013 -28.453 -4.555 1 98.69 111 ALA A CA 1
ATOM 845 C C . ALA A 1 111 ? 0.712 -27.391 -5.383 1 98.69 111 ALA A C 1
ATOM 847 O O . ALA A 1 111 ? 0.431 -27.234 -6.574 1 98.69 111 ALA A O 1
ATOM 848 N N . PRO A 1 112 ? 1.59 -26.656 -4.68 1 98.69 112 PRO A N 1
ATOM 849 C CA . PRO A 1 112 ? 2.314 -25.609 -5.398 1 98.69 112 PRO A CA 1
ATOM 850 C C . PRO A 1 112 ? 3.031 -26.125 -6.645 1 98.69 112 PRO A C 1
ATOM 852 O O . PRO A 1 112 ? 3.568 -27.25 -6.629 1 98.69 112 PRO A O 1
ATOM 855 N N . PHE A 1 113 ? 3.033 -25.328 -7.699 1 98.56 113 PHE A N 1
ATOM 856 C CA . PHE A 1 113 ? 3.771 -25.672 -8.914 1 98.56 113 PHE A CA 1
ATOM 857 C C . PHE A 1 113 ? 4.422 -24.422 -9.516 1 98.56 113 PHE A C 1
ATOM 859 O O . PHE A 1 113 ? 4.027 -23.297 -9.203 1 98.56 113 PHE A O 1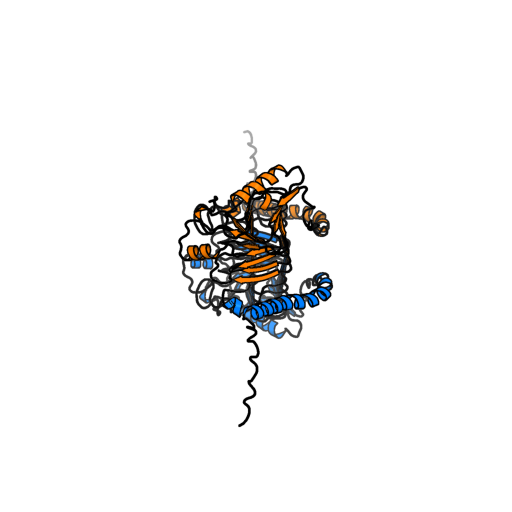
ATOM 866 N N . ASN A 1 114 ? 5.402 -24.688 -10.367 1 98.38 114 ASN A N 1
ATOM 867 C CA . ASN A 1 114 ? 6.16 -23.609 -10.977 1 98.38 114 ASN A CA 1
ATOM 868 C C . ASN A 1 114 ? 5.68 -23.312 -12.398 1 98.38 114 ASN A C 1
ATOM 870 O O . ASN A 1 114 ? 5.27 -24.234 -13.117 1 98.38 114 ASN A O 1
ATOM 874 N N . LEU A 1 115 ? 5.762 -22.016 -12.727 1 98.69 115 LEU A N 1
ATOM 875 C CA . LEU A 1 115 ? 5.625 -21.625 -14.125 1 98.69 115 LEU A CA 1
ATOM 876 C C . LEU A 1 115 ? 6.977 -21.641 -14.828 1 98.69 115 LEU A C 1
ATOM 878 O O . LEU A 1 115 ? 8.008 -21.875 -14.195 1 98.69 115 LEU A O 1
ATOM 882 N N . THR A 1 116 ? 6.906 -21.406 -16.188 1 98.56 116 THR A N 1
ATOM 883 C CA . THR A 1 116 ? 8.125 -21.281 -16.984 1 98.56 116 THR A CA 1
ATOM 884 C C . THR A 1 116 ? 8.008 -20.109 -17.969 1 98.56 116 THR A C 1
ATOM 886 O O . THR A 1 116 ? 6.926 -19.562 -18.156 1 98.56 116 THR A O 1
ATOM 889 N N . SER A 1 117 ? 9.211 -19.797 -18.547 1 98.25 117 SER A N 1
ATOM 890 C CA . SER A 1 117 ? 9.242 -18.688 -19.484 1 98.25 117 SER A CA 1
ATOM 891 C C . SER A 1 117 ? 8.461 -19.016 -20.75 1 98.25 117 SER A C 1
ATOM 893 O O . SER A 1 117 ? 8.352 -20.188 -21.141 1 98.25 117 SER A O 1
ATOM 895 N N . HIS A 1 118 ? 7.906 -17.953 -21.422 1 97.88 118 HIS A N 1
ATOM 896 C CA . HIS A 1 118 ? 7.164 -18.047 -22.688 1 97.88 118 HIS A CA 1
ATOM 897 C C . HIS A 1 118 ? 5.953 -18.969 -22.547 1 97.88 118 HIS A C 1
ATOM 899 O O . HIS A 1 118 ? 5.723 -19.828 -23.391 1 97.88 118 HIS A O 1
ATOM 905 N N . MET A 1 119 ? 5.246 -18.688 -21.469 1 98 119 MET A N 1
ATOM 906 C CA . MET A 1 119 ? 4.078 -19.5 -21.141 1 98 119 MET A CA 1
ATOM 907 C C . MET A 1 119 ? 2.861 -18.625 -20.875 1 98 119 MET A C 1
ATOM 909 O O . MET A 1 119 ? 2.984 -17.547 -20.297 1 98 119 MET A O 1
ATOM 913 N N . THR A 1 120 ? 1.724 -19.125 -21.375 1 98.38 120 THR A N 1
ATOM 914 C CA . THR A 1 120 ? 0.437 -18.562 -20.969 1 98.38 120 THR A CA 1
ATOM 915 C C . THR A 1 120 ? -0.384 -19.594 -20.203 1 98.38 120 THR A C 1
ATOM 917 O O . THR A 1 120 ? -0.64 -20.688 -20.703 1 98.38 120 THR A O 1
ATOM 920 N N . LEU A 1 121 ? -0.688 -19.312 -18.969 1 98.69 121 LEU A N 1
ATOM 921 C CA . LEU A 1 121 ? -1.692 -20.062 -18.219 1 98.69 121 LEU A CA 1
ATOM 922 C C . LEU A 1 121 ? -3.078 -19.453 -18.422 1 98.69 121 LEU A C 1
ATOM 924 O O . LEU A 1 121 ? -3.324 -18.312 -18 1 98.69 121 LEU A O 1
ATOM 928 N N . PHE A 1 122 ? -3.963 -20.172 -19.047 1 98.56 122 PHE A N 1
ATOM 929 C CA . PHE A 1 122 ? -5.277 -19.641 -19.406 1 98.56 122 PHE A CA 1
ATOM 930 C C . PHE A 1 122 ? -6.375 -20.359 -18.609 1 98.56 122 PHE A C 1
ATOM 932 O O . PHE A 1 122 ? -6.555 -21.562 -18.75 1 98.56 122 PHE A O 1
ATOM 939 N N . LEU A 1 123 ? -7.145 -19.625 -17.828 1 98.75 123 LEU A N 1
ATOM 940 C CA . LEU A 1 123 ? -8.242 -20.172 -17.047 1 98.75 123 LEU A CA 1
ATOM 941 C C . LEU A 1 123 ? -9.586 -19.859 -17.688 1 98.75 123 LEU A C 1
ATOM 943 O O . LEU A 1 123 ? -9.992 -18.703 -17.766 1 98.75 123 LEU A O 1
ATOM 947 N N . ALA A 1 124 ? -10.242 -20.891 -18.016 1 98.12 124 ALA A N 1
ATOM 948 C CA . ALA A 1 124 ? -11.562 -20.719 -18.625 1 98.12 124 ALA A CA 1
ATOM 949 C C . ALA A 1 124 ? -12.578 -20.219 -17.594 1 98.12 124 ALA A C 1
ATOM 951 O O . ALA A 1 124 ? -12.32 -20.266 -16.391 1 98.12 124 ALA A O 1
ATOM 952 N N . GLU A 1 125 ? -13.68 -19.812 -18.172 1 97.62 125 GLU A N 1
ATOM 953 C CA . GLU A 1 125 ? -14.805 -19.547 -17.281 1 97.62 125 GLU A CA 1
ATOM 954 C C . GLU A 1 125 ? -15.156 -20.781 -16.469 1 97.62 125 GLU A C 1
ATOM 956 O O . GLU A 1 125 ? -15.172 -21.906 -16.984 1 97.62 125 GLU A O 1
ATOM 961 N N . ASP A 1 126 ? -15.328 -20.641 -15.18 1 97.81 126 ASP A N 1
ATOM 962 C CA . ASP A 1 126 ? -15.727 -21.688 -14.25 1 97.81 126 ASP A CA 1
ATOM 963 C C . ASP A 1 126 ? -14.578 -22.656 -13.969 1 97.81 126 ASP A C 1
ATOM 965 O O . ASP A 1 126 ? -14.773 -23.719 -13.383 1 97.81 126 ASP A O 1
ATOM 969 N N . ALA A 1 127 ? -13.398 -22.297 -14.5 1 98.81 127 ALA A N 1
ATOM 970 C CA . ALA A 1 127 ? -12.203 -23.016 -14.055 1 98.81 127 ALA A CA 1
ATOM 971 C C . ALA A 1 127 ? -11.742 -22.5 -12.695 1 98.81 127 ALA A C 1
ATOM 973 O O . ALA A 1 127 ? -11.719 -21.297 -12.445 1 98.81 127 ALA A O 1
ATOM 974 N N . GLU A 1 128 ? -11.406 -23.438 -11.82 1 98.88 128 GLU A N 1
ATOM 975 C CA . GLU A 1 128 ? -10.875 -23.078 -10.508 1 98.88 128 GLU A CA 1
ATOM 976 C C . GLU A 1 128 ? -9.672 -23.938 -10.148 1 98.88 128 GLU A C 1
ATOM 978 O O . GLU A 1 128 ? -9.797 -25.156 -9.977 1 98.88 128 GLU A O 1
ATOM 983 N N . ILE A 1 129 ? -8.508 -23.375 -10.086 1 98.88 129 ILE A N 1
ATOM 984 C CA . ILE A 1 129 ? -7.348 -24.016 -9.484 1 98.88 129 ILE A CA 1
ATOM 985 C C . ILE A 1 129 ? -7.414 -23.875 -7.965 1 98.88 129 ILE A C 1
ATOM 987 O O . ILE A 1 129 ? -7.531 -22.766 -7.441 1 98.88 129 ILE A O 1
ATOM 991 N N . ILE A 1 130 ? -7.34 -25.016 -7.293 1 98.75 130 ILE A N 1
ATOM 992 C CA . ILE A 1 130 ? -7.547 -25.031 -5.848 1 98.75 130 ILE A CA 1
ATOM 993 C C . ILE A 1 130 ? -6.277 -25.516 -5.152 1 98.75 130 ILE A C 1
ATOM 995 O O . ILE A 1 130 ? -5.797 -26.625 -5.422 1 98.75 130 ILE A O 1
ATOM 999 N N . GLY A 1 131 ? -5.746 -24.703 -4.203 1 98.62 131 GLY A N 1
ATOM 1000 C CA . GLY A 1 131 ? -4.566 -25.109 -3.451 1 98.62 131 GLY A CA 1
ATOM 1001 C C . GLY A 1 131 ? -4.859 -26.141 -2.383 1 98.62 131 GLY A C 1
ATOM 1002 O O . GLY A 1 131 ? -5.824 -26 -1.626 1 98.62 131 GLY A O 1
ATOM 1003 N N . ILE A 1 132 ? -4.008 -27.125 -2.342 1 97.69 132 ILE A N 1
ATOM 1004 C CA . ILE A 1 132 ? -4.125 -28.125 -1.29 1 97.69 132 ILE A CA 1
ATOM 1005 C C . ILE A 1 132 ? -3.887 -27.484 0.072 1 97.69 132 ILE A C 1
ATOM 1007 O O . ILE A 1 132 ? -3.027 -26.609 0.208 1 97.69 132 ILE A O 1
ATOM 1011 N N . GLN A 1 133 ? -4.539 -27.922 1.1 1 94.56 133 GLN A N 1
ATOM 1012 C CA . GLN A 1 133 ? -4.496 -27.266 2.4 1 94.56 133 GLN A CA 1
ATOM 1013 C C . GLN A 1 133 ? -3.428 -27.891 3.297 1 94.56 133 GLN A C 1
ATOM 1015 O O . GLN A 1 133 ? -3.072 -27.312 4.332 1 94.56 133 GLN A O 1
ATOM 1020 N N . ASP A 1 134 ? -2.895 -29.062 2.969 1 94.62 134 ASP A N 1
ATOM 1021 C CA . ASP A 1 134 ? -1.846 -29.719 3.742 1 94.62 134 ASP A CA 1
ATOM 1022 C C . ASP A 1 134 ? -0.518 -28.969 3.613 1 94.62 134 ASP A C 1
ATOM 1024 O O . ASP A 1 134 ? 0.141 -29.047 2.572 1 94.62 134 ASP A O 1
ATOM 1028 N N . GLU A 1 135 ? -0.087 -28.406 4.652 1 94.62 135 GLU A N 1
ATOM 1029 C CA . GLU A 1 135 ? 1.11 -27.578 4.629 1 94.62 135 GLU A CA 1
ATOM 1030 C C . GLU A 1 135 ? 2.352 -28.406 4.293 1 94.62 135 GLU A C 1
ATOM 1032 O O . GLU A 1 135 ? 3.332 -27.875 3.771 1 94.62 135 GLU A O 1
ATOM 1037 N N . ASN A 1 136 ? 2.277 -29.656 4.617 1 94.88 136 ASN A N 1
ATOM 1038 C CA . ASN A 1 136 ? 3.426 -30.516 4.34 1 94.88 136 ASN A CA 1
ATOM 1039 C C . ASN A 1 136 ? 3.656 -30.672 2.838 1 94.88 136 ASN A C 1
ATOM 1041 O O . ASN A 1 136 ? 4.727 -31.109 2.412 1 94.88 136 ASN A O 1
ATOM 1045 N N . ARG A 1 137 ? 2.66 -30.266 2.127 1 97.25 137 ARG A N 1
ATOM 1046 C CA . ARG A 1 137 ? 2.766 -30.375 0.676 1 97.25 137 ARG A CA 1
ATOM 1047 C C . ARG A 1 137 ? 3.25 -29.078 0.053 1 97.25 137 ARG A C 1
ATOM 1049 O O . ARG A 1 137 ? 3.432 -29 -1.163 1 97.25 137 ARG A O 1
ATOM 1056 N N . TRP A 1 138 ? 3.461 -28.078 0.817 1 97.75 138 TRP A N 1
ATOM 1057 C CA . TRP A 1 138 ? 4.004 -26.797 0.353 1 97.75 138 TRP A CA 1
ATOM 1058 C C . TRP A 1 138 ? 5.508 -26.734 0.6 1 97.75 138 TRP A C 1
ATOM 1060 O O . TRP A 1 138 ? 5.969 -26.953 1.721 1 97.75 138 TRP A O 1
ATOM 1070 N N . PRO A 1 139 ? 6.266 -26.438 -0.387 1 97.31 139 PRO A N 1
ATOM 1071 C CA . PRO A 1 139 ? 7.719 -26.391 -0.195 1 97.31 139 PRO A CA 1
ATOM 1072 C C . PRO A 1 139 ? 8.156 -25.234 0.691 1 97.31 139 PRO A C 1
ATOM 1074 O O . PRO A 1 139 ? 7.512 -24.188 0.698 1 97.31 139 PRO A O 1
ATOM 1077 N N . LEU A 1 140 ? 9.242 -25.469 1.396 1 96.38 140 LEU A N 1
ATOM 1078 C CA . LEU A 1 140 ? 9.867 -24.391 2.143 1 96.38 140 LEU A CA 1
ATOM 1079 C C . LEU A 1 140 ? 10.93 -23.703 1.301 1 96.38 140 LEU A C 1
ATOM 1081 O O . LEU A 1 140 ? 11.672 -24.344 0.565 1 96.38 140 LEU A O 1
ATOM 1085 N N . MET A 1 141 ? 10.953 -22.391 1.418 1 95.88 141 MET A N 1
ATOM 1086 C CA . MET A 1 141 ? 11.922 -21.547 0.724 1 95.88 141 MET A CA 1
ATOM 1087 C C . MET A 1 141 ? 12.68 -20.672 1.71 1 95.88 141 MET A C 1
ATOM 1089 O O . MET A 1 141 ? 12.18 -20.375 2.797 1 95.88 141 MET A O 1
ATOM 1093 N N . PRO A 1 142 ? 13.898 -20.297 1.316 1 92.69 142 PRO A N 1
ATOM 1094 C CA . PRO A 1 142 ? 14.586 -19.328 2.162 1 92.69 142 PRO A CA 1
ATOM 1095 C C . PRO A 1 142 ? 13.844 -18 2.258 1 92.69 142 PRO A C 1
ATOM 1097 O O . PRO A 1 142 ? 13 -17.703 1.413 1 92.69 142 PRO A O 1
ATOM 1100 N N . PRO A 1 143 ? 14.211 -17.219 3.303 1 89.69 143 PRO A N 1
ATOM 1101 C CA . PRO A 1 143 ? 13.641 -15.867 3.348 1 89.69 143 PRO A CA 1
ATOM 1102 C C . PRO A 1 143 ? 13.984 -15.039 2.111 1 89.69 143 PRO A C 1
ATOM 1104 O O . PRO A 1 143 ? 14.992 -15.297 1.452 1 89.69 143 PRO A O 1
ATOM 1107 N N . LEU A 1 144 ? 13.117 -14.102 1.85 1 90 144 LEU A N 1
ATOM 1108 C CA . LEU A 1 144 ? 13.422 -13.188 0.76 1 90 144 LEU A CA 1
ATOM 1109 C C . LEU A 1 144 ? 14.711 -12.414 1.05 1 90 144 LEU A C 1
ATOM 1111 O O . LEU A 1 144 ? 14.93 -11.977 2.18 1 90 144 LEU A O 1
ATOM 1115 N N . PRO A 1 145 ? 15.531 -12.227 0.072 1 86.31 145 PRO A N 1
ATOM 1116 C CA . PRO A 1 145 ? 16.812 -11.555 0.292 1 86.31 145 PRO A CA 1
ATOM 1117 C C . PRO A 1 145 ? 16.641 -10.148 0.869 1 86.31 145 PRO A C 1
ATOM 1119 O O . PRO A 1 145 ? 17.484 -9.695 1.649 1 86.31 145 PRO A O 1
ATOM 1122 N N . SER A 1 146 ? 15.656 -9.461 0.489 1 83.69 146 SER A N 1
ATOM 1123 C CA . SER A 1 146 ? 15.469 -8.086 0.939 1 83.69 146 SER A CA 1
ATOM 1124 C C . SER A 1 146 ? 14.859 -8.039 2.334 1 83.69 146 SER A C 1
ATOM 1126 O O . SER A 1 146 ? 14.695 -6.965 2.914 1 83.69 146 SER A O 1
ATOM 1128 N N . TYR A 1 147 ? 14.547 -9.109 2.889 1 80.06 147 TYR A N 1
ATOM 1129 C CA . TYR A 1 147 ? 13.953 -9.164 4.219 1 80.06 147 TYR A CA 1
ATOM 1130 C C . TYR A 1 147 ? 14.867 -9.875 5.203 1 80.06 147 TYR A C 1
ATOM 1132 O O . TYR A 1 147 ? 14.867 -9.57 6.398 1 80.06 147 TYR A O 1
ATOM 1140 N N . GLY A 1 148 ? 15.664 -10.82 4.801 1 72.38 148 GLY A N 1
ATOM 1141 C CA . GLY A 1 148 ? 16.641 -11.539 5.613 1 72.38 148 GLY A CA 1
ATOM 1142 C C . GLY A 1 148 ? 16.016 -12.625 6.465 1 72.38 148 GLY A C 1
ATOM 1143 O O . GLY A 1 148 ? 16.688 -13.586 6.84 1 72.38 148 GLY A O 1
ATOM 1144 N N . TYR A 1 149 ? 14.836 -12.469 6.898 1 72.5 149 TYR A N 1
ATOM 1145 C CA . TYR A 1 149 ? 14.094 -13.516 7.594 1 72.5 149 TYR A CA 1
ATOM 1146 C C . TYR A 1 149 ? 12.625 -13.492 7.195 1 72.5 149 TYR A C 1
ATOM 1148 O O . TYR A 1 149 ? 12.172 -12.586 6.496 1 72.5 149 TYR A O 1
ATOM 1156 N N . GLY A 1 150 ? 11.969 -14.586 7.574 1 72.69 150 GLY A N 1
ATOM 1157 C CA . GLY A 1 150 ? 10.531 -14.617 7.324 1 72.69 150 GLY A CA 1
ATOM 1158 C C . GLY A 1 150 ? 9.773 -13.539 8.062 1 72.69 150 GLY A C 1
ATOM 1159 O O . GLY A 1 150 ? 10.117 -13.195 9.195 1 72.69 150 GLY A O 1
ATOM 1160 N N . ARG A 1 151 ? 8.688 -13.055 7.543 1 67.94 151 ARG A N 1
ATOM 1161 C CA . ARG A 1 151 ? 7.918 -11.93 8.062 1 67.94 151 ARG A CA 1
ATOM 1162 C C . ARG A 1 151 ? 7.246 -12.289 9.383 1 67.94 151 ARG A C 1
ATOM 1164 O O . ARG A 1 151 ? 7.195 -11.469 10.305 1 67.94 151 ARG A O 1
ATOM 1171 N N . GLU A 1 152 ? 6.781 -13.531 9.383 1 74.69 152 GLU A N 1
ATOM 1172 C CA . GLU A 1 152 ? 6.043 -13.977 10.555 1 74.69 152 GLU A CA 1
ATOM 1173 C C . GLU A 1 152 ? 6.941 -14.766 11.508 1 74.69 152 GLU A C 1
ATOM 1175 O O . GLU A 1 152 ? 6.723 -14.773 12.719 1 74.69 152 GLU A O 1
ATOM 1180 N N . HIS A 1 153 ? 7.867 -15.469 10.922 1 82 153 HIS A N 1
ATOM 1181 C CA . HIS A 1 153 ? 8.789 -16.312 11.664 1 82 153 HIS A CA 1
ATOM 1182 C C . HIS A 1 153 ? 10.211 -16.188 11.117 1 82 153 HIS A C 1
ATOM 1184 O O . HIS A 1 153 ? 10.406 -16.047 9.906 1 82 153 HIS A O 1
ATOM 1190 N N . ARG A 1 154 ? 10.977 -16.281 12.125 1 82.62 154 ARG A N 1
ATOM 1191 C CA . ARG A 1 154 ? 12.359 -16.406 11.672 1 82.62 154 ARG A CA 1
ATOM 1192 C C . ARG A 1 154 ? 12.586 -17.719 10.945 1 82.62 154 ARG A C 1
ATOM 1194 O O . ARG A 1 154 ? 11.961 -18.734 11.273 1 82.62 154 ARG A O 1
ATOM 1201 N N . GLY A 1 155 ? 13.406 -17.641 9.898 1 87.44 155 GLY A N 1
ATOM 1202 C CA . GLY A 1 155 ? 13.688 -18.859 9.164 1 87.44 155 GLY A CA 1
ATOM 1203 C C . GLY A 1 155 ? 13.062 -18.891 7.785 1 87.44 155 GLY A C 1
ATOM 1204 O O . GLY A 1 155 ? 12.773 -17.844 7.211 1 87.44 155 GLY A O 1
ATOM 1205 N N . PRO A 1 156 ? 12.836 -20.141 7.305 1 91.88 156 PRO A N 1
ATOM 1206 C CA . PRO A 1 156 ? 12.281 -20.297 5.961 1 91.88 156 PRO A CA 1
ATOM 1207 C C . PRO A 1 156 ? 10.805 -19.906 5.891 1 91.88 156 PRO A C 1
ATOM 1209 O O . PRO A 1 156 ? 10.164 -19.703 6.93 1 91.88 156 PRO A O 1
ATOM 1212 N N . ARG A 1 157 ? 10.328 -19.781 4.684 1 95.38 157 ARG A N 1
ATOM 1213 C CA . ARG A 1 157 ? 8.93 -19.484 4.402 1 95.38 157 ARG A CA 1
ATOM 1214 C C . ARG A 1 157 ? 8.328 -20.531 3.471 1 95.38 157 ARG A C 1
ATOM 1216 O O . ARG A 1 157 ? 9.039 -21.156 2.684 1 95.38 157 ARG A O 1
ATOM 1223 N N . TYR A 1 158 ? 7.031 -20.719 3.605 1 96.56 158 TYR A N 1
ATOM 1224 C CA . TYR A 1 158 ? 6.355 -21.547 2.607 1 96.56 158 TYR A CA 1
ATOM 1225 C C . TYR A 1 158 ? 6.367 -20.859 1.244 1 96.56 158 TYR A C 1
ATOM 1227 O O . TYR A 1 158 ? 6.238 -19.641 1.15 1 96.56 158 TYR A O 1
ATOM 1235 N N . GLY A 1 159 ? 6.523 -21.703 0.243 1 97 159 GLY A N 1
ATOM 1236 C CA . GLY A 1 159 ? 6.422 -21.172 -1.11 1 97 159 GLY A CA 1
ATOM 1237 C C . GLY A 1 159 ? 5.016 -20.75 -1.482 1 97 159 GLY A C 1
ATOM 1238 O O . GLY A 1 159 ? 4.098 -20.828 -0.66 1 97 159 GLY A O 1
ATOM 1239 N N . SER A 1 160 ? 4.816 -20.297 -2.721 1 98.56 160 SER A N 1
ATOM 1240 C CA . SER A 1 160 ? 3.518 -19.859 -3.229 1 98.56 160 SER A CA 1
ATOM 1241 C C . SER A 1 160 ? 2.822 -20.984 -4 1 98.56 160 SER A C 1
ATOM 1243 O O . SER A 1 160 ? 3.471 -21.922 -4.465 1 98.56 160 SER A O 1
ATOM 1245 N N . LEU A 1 161 ? 1.485 -20.906 -4.086 1 98.81 161 LEU A N 1
ATOM 1246 C CA . LEU A 1 161 ? 0.76 -21.922 -4.852 1 98.81 161 LEU A CA 1
ATOM 1247 C C . LEU A 1 161 ? 1.225 -21.938 -6.305 1 98.81 161 LEU A C 1
ATOM 1249 O O . LEU A 1 161 ? 1.529 -23 -6.852 1 98.81 161 LEU A O 1
ATOM 1253 N N . ILE A 1 162 ? 1.211 -20.75 -6.898 1 98.88 162 ILE A N 1
ATOM 1254 C CA . ILE A 1 162 ? 1.8 -20.594 -8.219 1 98.88 162 ILE A CA 1
ATOM 1255 C C . ILE A 1 162 ? 3.068 -19.75 -8.125 1 98.88 162 ILE A C 1
ATOM 1257 O O . ILE A 1 162 ? 3.023 -18.594 -7.676 1 98.88 162 ILE A O 1
ATOM 1261 N N . HIS A 1 163 ? 4.168 -20.375 -8.594 1 98.69 163 HIS A N 1
ATOM 1262 C CA . HIS A 1 163 ? 5.473 -19.766 -8.359 1 98.69 163 HIS A CA 1
ATOM 1263 C C . HIS A 1 163 ? 6.266 -19.656 -9.656 1 98.69 163 HIS A C 1
ATOM 1265 O O . HIS A 1 163 ? 5.996 -20.375 -10.617 1 98.69 163 HIS A O 1
ATOM 1271 N N . GLY A 1 164 ? 7.172 -18.672 -9.711 1 98.5 164 GLY A N 1
ATOM 1272 C CA . GLY A 1 164 ? 8.125 -18.531 -10.805 1 98.5 164 GLY A CA 1
ATOM 1273 C C . GLY A 1 164 ? 9.336 -17.703 -10.43 1 98.5 164 GLY A C 1
ATOM 1274 O O . GLY A 1 164 ? 9.219 -16.703 -9.719 1 98.5 164 GLY A O 1
ATOM 1275 N N . GLN A 1 165 ? 10.477 -18.094 -10.906 1 98.31 165 GLN A N 1
ATOM 1276 C CA . GLN A 1 165 ? 11.703 -17.344 -10.695 1 98.31 165 GLN A CA 1
ATOM 1277 C C . GLN A 1 165 ? 12.508 -17.234 -11.992 1 98.31 165 GLN A C 1
ATOM 1279 O O . GLN A 1 165 ? 12.586 -18.188 -12.766 1 98.31 165 GLN A O 1
ATOM 1284 N N . ASN A 1 166 ? 13.023 -16.078 -12.211 1 98.5 166 ASN A N 1
ATOM 1285 C CA . ASN A 1 166 ? 13.891 -15.812 -13.359 1 98.5 166 ASN A CA 1
ATOM 1286 C C . ASN A 1 166 ? 13.188 -16.125 -14.672 1 98.5 166 ASN A C 1
ATOM 1288 O O . ASN A 1 166 ? 13.742 -16.812 -15.531 1 98.5 166 ASN A O 1
ATOM 1292 N N . LEU A 1 167 ? 12.023 -15.633 -14.727 1 98.62 167 LEU A N 1
ATOM 1293 C CA . LEU A 1 167 ? 11.219 -15.898 -15.914 1 98.62 167 LEU A CA 1
ATOM 1294 C C . LEU A 1 167 ? 11.133 -14.656 -16.797 1 98.62 167 LEU A C 1
ATOM 1296 O O . LEU A 1 167 ? 11.398 -13.539 -16.344 1 98.62 167 LEU A O 1
ATOM 1300 N N . THR A 1 168 ? 10.875 -14.938 -18.016 1 98.25 168 THR A N 1
ATOM 1301 C CA . THR A 1 168 ? 10.539 -13.875 -18.953 1 98.25 168 THR A CA 1
ATOM 1302 C C . THR A 1 168 ? 9.289 -14.242 -19.75 1 98.25 168 THR A C 1
ATOM 1304 O O . THR A 1 168 ? 9.102 -15.406 -20.125 1 98.25 168 THR A O 1
ATOM 1307 N N . ASP A 1 169 ? 8.445 -13.32 -19.984 1 97.75 169 ASP A N 1
ATOM 1308 C CA . ASP A 1 169 ? 7.281 -13.477 -20.844 1 97.75 169 ASP A CA 1
ATOM 1309 C C . ASP A 1 169 ? 6.328 -14.539 -20.297 1 97.75 169 ASP A C 1
ATOM 1311 O O . ASP A 1 169 ? 6.168 -15.602 -20.891 1 97.75 169 ASP A O 1
ATOM 1315 N N . VAL A 1 170 ? 5.672 -14.164 -19.281 1 98.44 170 VAL A N 1
ATOM 1316 C CA . VAL A 1 170 ? 4.703 -15.039 -18.625 1 98.44 170 VAL A CA 1
ATOM 1317 C C . VAL A 1 170 ? 3.348 -14.344 -18.547 1 98.44 170 VAL A C 1
ATOM 1319 O O . VAL A 1 170 ? 3.26 -13.188 -18.125 1 98.44 170 VAL A O 1
ATOM 1322 N N . VAL A 1 171 ? 2.334 -15.055 -18.984 1 98.31 171 VAL A N 1
ATOM 1323 C CA . VAL A 1 171 ? 0.983 -14.508 -18.953 1 98.31 171 VAL A CA 1
ATOM 1324 C C . VAL A 1 171 ? 0.06 -15.445 -18.188 1 98.31 171 VAL A C 1
ATOM 1326 O O . VAL A 1 171 ? 0.009 -16.641 -18.453 1 98.31 171 VAL A O 1
ATOM 1329 N N . ILE A 1 172 ? -0.589 -14.984 -17.141 1 98.69 172 ILE A N 1
ATOM 1330 C CA . ILE A 1 172 ? -1.721 -15.641 -16.5 1 98.69 172 ILE A CA 1
ATOM 1331 C C . ILE A 1 172 ? -3.008 -1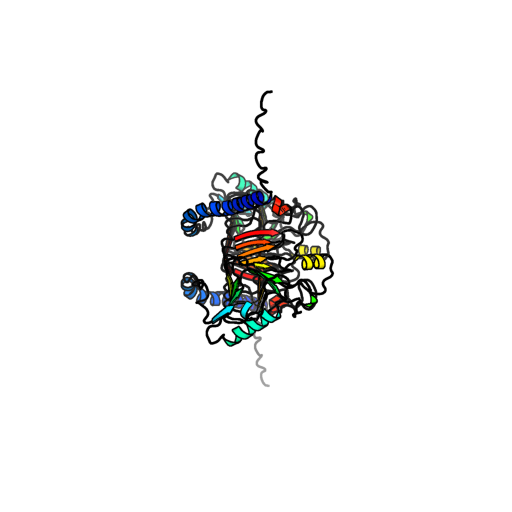4.883 -16.812 1 98.69 172 ILE A C 1
ATOM 1333 O O . ILE A 1 172 ? -3.154 -13.719 -16.453 1 98.69 172 ILE A O 1
ATOM 1337 N N . THR A 1 173 ? -3.902 -15.516 -17.484 1 98.56 173 THR A N 1
ATOM 1338 C CA . THR A 1 173 ? -5.102 -14.828 -17.953 1 98.56 173 THR A CA 1
ATOM 1339 C C . THR A 1 173 ? -6.266 -15.805 -18.094 1 98.56 173 THR A C 1
ATOM 1341 O O . THR A 1 173 ? -6.18 -16.953 -17.656 1 98.56 173 THR A O 1
ATOM 1344 N N . GLY A 1 174 ? -7.418 -15.289 -18.578 1 98.31 174 GLY A N 1
ATOM 1345 C CA . GLY A 1 174 ? -8.547 -16.188 -18.781 1 98.31 174 GLY A CA 1
ATOM 1346 C C . GLY A 1 174 ? -9.859 -15.445 -18.984 1 98.31 174 GLY A C 1
ATOM 1347 O O . GLY A 1 174 ? -9.867 -14.281 -19.375 1 98.31 174 GLY A O 1
ATOM 1348 N N . ASN A 1 175 ? -10.922 -16.219 -18.969 1 97.5 175 ASN A N 1
ATOM 1349 C CA . ASN A 1 175 ? -12.289 -15.711 -18.953 1 97.5 175 ASN A CA 1
ATOM 1350 C C . ASN A 1 175 ? -12.867 -15.719 -17.531 1 97.5 175 ASN A C 1
ATOM 1352 O O . ASN A 1 175 ? -13.898 -16.344 -17.281 1 97.5 175 ASN A O 1
ATOM 1356 N N . ASN A 1 176 ? -12.086 -15.125 -16.625 1 97.06 176 ASN A N 1
ATOM 1357 C CA . ASN A 1 176 ? -12.414 -14.914 -15.211 1 97.06 176 ASN A CA 1
ATOM 1358 C C . ASN A 1 176 ? -12.383 -16.219 -14.422 1 97.06 176 ASN A C 1
ATOM 1360 O O . ASN A 1 176 ? -13.195 -16.406 -13.508 1 97.06 176 ASN A O 1
ATOM 1364 N N . GLY A 1 177 ? -11.562 -17.141 -14.875 1 98.62 177 GLY A N 1
ATOM 1365 C CA . GLY A 1 177 ? -11.289 -18.281 -14.008 1 98.62 177 GLY A CA 1
ATOM 1366 C C . GLY A 1 177 ? -10.68 -17.875 -12.68 1 98.62 177 GLY A C 1
ATOM 1367 O O . GLY A 1 177 ? -10.305 -16.719 -12.484 1 98.62 177 GLY A O 1
ATOM 1368 N N . THR A 1 178 ? -10.625 -18.891 -11.734 1 98.88 178 THR A N 1
ATOM 1369 C CA . THR A 1 178 ? -10.266 -18.531 -10.359 1 98.88 178 THR A CA 1
ATOM 1370 C C . THR A 1 178 ? -9.047 -19.328 -9.898 1 98.88 178 THR A C 1
ATOM 1372 O O . THR A 1 178 ? -8.93 -20.531 -10.188 1 98.88 178 THR A O 1
ATOM 1375 N N . ILE A 1 179 ? -8.125 -18.703 -9.266 1 98.94 179 ILE A N 1
ATOM 1376 C CA . ILE A 1 179 ? -7.09 -19.344 -8.445 1 98.94 179 ILE A CA 1
ATOM 1377 C C . ILE A 1 179 ? -7.414 -19.156 -6.969 1 98.94 179 ILE A C 1
ATOM 1379 O O . ILE A 1 179 ? -7.438 -18.031 -6.469 1 98.94 179 ILE A O 1
ATOM 1383 N N . ASN A 1 180 ? -7.688 -20.25 -6.32 1 98.81 180 ASN A N 1
ATOM 1384 C CA . ASN A 1 180 ? -8.172 -20.25 -4.945 1 98.81 180 ASN A CA 1
ATOM 1385 C C . ASN A 1 180 ? -7.176 -20.922 -3.998 1 98.81 180 ASN A C 1
ATOM 1387 O O . ASN A 1 180 ? -6.938 -22.125 -4.078 1 98.81 180 ASN A O 1
ATOM 1391 N N . GLY A 1 181 ? -6.652 -20.156 -3.037 1 98.62 181 GLY A N 1
ATOM 1392 C CA . GLY A 1 181 ? -5.645 -20.641 -2.115 1 98.62 181 GLY A CA 1
ATOM 1393 C C . GLY A 1 181 ? -6.23 -21.406 -0.945 1 98.62 181 GLY A C 1
ATOM 1394 O O . GLY A 1 181 ? -5.496 -22.047 -0.182 1 98.62 181 GLY A O 1
ATOM 1395 N N . GLN A 1 182 ? -7.473 -21.328 -0.811 1 97.44 182 GLN A N 1
ATOM 1396 C CA . GLN A 1 182 ? -8.141 -21.938 0.331 1 97.44 182 GLN A CA 1
ATOM 1397 C C . GLN A 1 182 ? -7.504 -21.5 1.646 1 97.44 182 GLN A C 1
ATOM 1399 O O . GLN A 1 182 ? -7.16 -22.328 2.486 1 97.44 182 GLN A O 1
ATOM 1404 N N . GLY A 1 183 ? -7.48 -20.297 1.895 1 97.31 183 GLY A N 1
ATOM 1405 C CA . GLY A 1 183 ? -6.688 -19.688 2.955 1 97.31 183 GLY A CA 1
ATOM 1406 C C . GLY A 1 183 ? -7.27 -19.922 4.34 1 97.31 183 GLY A C 1
ATOM 1407 O O . GLY A 1 183 ? -6.594 -19.703 5.348 1 97.31 183 GLY A O 1
ATOM 1408 N N . GLN A 1 184 ? -8.43 -20.484 4.508 1 95.19 184 GLN A N 1
ATOM 1409 C CA . GLN A 1 184 ? -9.133 -20.578 5.781 1 95.19 184 GLN A CA 1
ATOM 1410 C C . GLN A 1 184 ? -8.32 -21.359 6.805 1 95.19 184 GLN A C 1
ATOM 1412 O O . GLN A 1 184 ? -8.148 -20.922 7.945 1 95.19 184 GLN A O 1
ATOM 1417 N N . SER A 1 185 ? -7.832 -22.469 6.352 1 95.06 185 SER A N 1
ATOM 1418 C CA . SER A 1 185 ? -7.055 -23.281 7.277 1 95.06 185 SER A CA 1
ATOM 1419 C C . SER A 1 185 ? -5.754 -22.578 7.668 1 95.06 185 SER A C 1
ATOM 1421 O O . SER A 1 185 ? -5.324 -22.656 8.82 1 95.06 185 SER A O 1
ATOM 1423 N N . TRP A 1 186 ? -5.148 -21.891 6.77 1 96.75 186 TRP A N 1
ATOM 1424 C CA . TRP A 1 186 ? -3.916 -21.156 7.023 1 96.75 186 TRP A CA 1
ATOM 1425 C C . TRP A 1 186 ? -4.148 -20.031 8.031 1 96.75 186 TRP A C 1
ATOM 1427 O O . TRP A 1 186 ? -3.348 -19.844 8.953 1 96.75 186 TRP A O 1
ATOM 1437 N N . TRP A 1 187 ? -5.176 -19.344 7.883 1 94.69 187 TRP A N 1
ATOM 1438 C CA . TRP A 1 187 ? -5.484 -18.219 8.758 1 94.69 187 TRP A CA 1
ATOM 1439 C C . TRP A 1 187 ? -5.77 -18.703 10.18 1 94.69 187 TRP A C 1
ATOM 1441 O O . TRP A 1 187 ? -5.336 -18.078 11.148 1 94.69 187 TRP A O 1
ATOM 1451 N N . LYS A 1 188 ? -6.551 -19.75 10.273 1 94.81 188 LYS A N 1
ATOM 1452 C CA . LYS A 1 188 ? -6.855 -20.328 11.578 1 94.81 188 LYS A CA 1
ATOM 1453 C C . LYS A 1 188 ? -5.582 -20.75 12.305 1 94.81 188 LYS A C 1
ATOM 1455 O O . LYS A 1 188 ? -5.395 -20.438 13.477 1 94.81 188 LYS A O 1
ATOM 1460 N N . LYS A 1 189 ? -4.746 -21.453 11.641 1 95.38 189 LYS A N 1
ATOM 1461 C CA . LYS A 1 189 ? -3.494 -21.922 12.234 1 95.38 189 LYS A CA 1
ATOM 1462 C C . LYS A 1 189 ? -2.602 -20.734 12.625 1 95.38 189 LYS A C 1
ATOM 1464 O O . LYS A 1 189 ? -1.918 -20.797 13.648 1 95.38 189 LYS A O 1
ATOM 1469 N N . TYR A 1 190 ? -2.568 -19.781 11.828 1 94.12 190 TYR A N 1
ATOM 1470 C CA . TYR A 1 190 ? -1.794 -18.594 12.133 1 94.12 190 TYR A CA 1
ATOM 1471 C C . TYR A 1 190 ? -2.277 -17.938 13.43 1 94.12 190 TYR A C 1
ATOM 1473 O O . TYR A 1 190 ? -1.477 -17.625 14.312 1 94.12 190 TYR A O 1
ATOM 1481 N N . ARG A 1 191 ? -3.555 -17.797 13.523 1 90.62 191 ARG A N 1
ATOM 1482 C CA . ARG A 1 191 ? -4.141 -17.156 14.695 1 90.62 191 ARG A CA 1
ATOM 1483 C C . ARG A 1 191 ? -3.877 -17.984 15.953 1 90.62 191 ARG A C 1
ATOM 1485 O O . ARG A 1 191 ? -3.715 -17.438 17.047 1 90.62 191 ARG A O 1
ATOM 1492 N N . GLN A 1 192 ? -3.791 -19.234 15.742 1 93.44 192 GLN A N 1
ATOM 1493 C CA . GLN A 1 192 ? -3.574 -20.141 16.859 1 93.44 192 GLN A CA 1
ATOM 1494 C C . GLN A 1 192 ? -2.086 -20.375 17.109 1 93.44 192 GLN A C 1
ATOM 1496 O O . GLN A 1 192 ? -1.707 -21.172 17.969 1 93.44 192 GLN A O 1
ATOM 1501 N N . LYS A 1 193 ? -1.278 -19.734 16.297 1 92 193 LYS A N 1
ATOM 1502 C CA . LYS A 1 193 ? 0.174 -19.812 16.422 1 92 193 LYS A CA 1
ATOM 1503 C C . LYS A 1 193 ? 0.672 -21.25 16.234 1 92 193 LYS A C 1
ATOM 1505 O O . LYS A 1 193 ? 1.535 -21.703 16.984 1 92 193 LYS A O 1
ATOM 1510 N N . LEU A 1 194 ? 0.098 -21.922 15.281 1 93.62 194 LEU A N 1
ATOM 1511 C CA . LEU A 1 194 ? 0.429 -23.312 15.062 1 93.62 194 LEU A CA 1
ATOM 1512 C C . LEU A 1 194 ? 1.372 -23.469 13.875 1 93.62 194 LEU A C 1
ATOM 1514 O O . LEU A 1 194 ? 1.855 -24.578 13.602 1 93.62 194 LEU A O 1
ATOM 1518 N N . LEU A 1 195 ? 1.648 -22.438 13.172 1 93.56 195 LEU A N 1
ATOM 1519 C CA . LEU A 1 195 ? 2.549 -22.5 12.031 1 93.56 195 LEU A CA 1
ATOM 1520 C C . LEU A 1 195 ? 3.986 -22.219 12.453 1 93.56 195 LEU A C 1
ATOM 1522 O O . LEU A 1 195 ? 4.238 -21.281 13.227 1 93.56 195 LEU A O 1
ATOM 1526 N N . ASN A 1 196 ? 4.871 -22.969 11.883 1 91.62 196 ASN A N 1
ATOM 1527 C CA . ASN A 1 196 ? 6.273 -22.812 12.25 1 91.62 196 ASN A CA 1
ATOM 1528 C C . ASN A 1 196 ? 7.027 -21.953 11.25 1 91.62 196 ASN A C 1
ATOM 1530 O O . ASN A 1 196 ? 8.195 -21.609 11.469 1 91.62 196 ASN A O 1
ATOM 1534 N N . HIS A 1 197 ? 6.406 -21.688 10.18 1 93.81 197 HIS A N 1
ATOM 1535 C CA . HIS A 1 197 ? 7.023 -20.906 9.117 1 93.81 197 HIS A CA 1
ATOM 1536 C C . HIS A 1 197 ? 6.07 -19.828 8.609 1 93.81 197 HIS A C 1
ATOM 1538 O O . HIS A 1 197 ? 4.855 -19.922 8.805 1 93.81 197 HIS A O 1
ATOM 1544 N N . THR A 1 198 ? 6.711 -18.828 8.008 1 93.69 198 THR A N 1
ATOM 1545 C CA . THR A 1 198 ? 5.898 -17.781 7.398 1 93.69 198 THR A CA 1
ATOM 1546 C C . THR A 1 198 ? 5.062 -18.344 6.254 1 93.69 198 THR A C 1
ATOM 1548 O O . THR A 1 198 ? 5.566 -19.094 5.426 1 93.69 198 THR A O 1
ATOM 1551 N N . ARG A 1 199 ? 3.805 -17.984 6.234 1 95.5 199 ARG A N 1
ATOM 1552 C CA . ARG A 1 199 ? 2.9 -18.453 5.18 1 95.5 199 ARG A CA 1
ATOM 1553 C C . ARG A 1 199 ? 3.344 -17.922 3.816 1 95.5 199 ARG A C 1
ATOM 1555 O O . ARG A 1 199 ? 4.039 -16.922 3.727 1 95.5 199 ARG A O 1
ATOM 1562 N N . GLY A 1 200 ? 2.896 -18.625 2.816 1 95.38 200 GLY A N 1
ATOM 1563 C CA . GLY A 1 200 ? 3.285 -18.266 1.46 1 95.38 200 GLY A CA 1
ATOM 1564 C C . GLY A 1 200 ? 2.205 -17.516 0.706 1 95.38 200 GLY A C 1
ATOM 1565 O O . GLY A 1 200 ? 1.016 -17.688 0.98 1 95.38 200 GLY A O 1
ATOM 1566 N N . PRO A 1 201 ? 2.646 -16.703 -0.25 1 97.62 201 PRO A N 1
ATOM 1567 C CA . PRO A 1 201 ? 1.675 -16.016 -1.093 1 97.62 201 PRO A CA 1
ATOM 1568 C C . PRO A 1 201 ? 0.899 -16.953 -2.008 1 97.62 201 PRO A C 1
ATOM 1570 O O . PRO A 1 201 ? 1.236 -18.141 -2.111 1 97.62 201 PRO A O 1
ATOM 1573 N N . LEU A 1 202 ? -0.186 -16.391 -2.592 1 98.81 202 LEU A N 1
ATOM 1574 C CA . LEU A 1 202 ? -0.929 -17.172 -3.57 1 98.81 202 LEU A CA 1
ATOM 1575 C C . LEU A 1 202 ? -0.15 -17.297 -4.875 1 98.81 202 LEU A C 1
ATOM 1577 O O . LEU A 1 202 ? 0.068 -18.406 -5.371 1 98.81 202 LEU A O 1
ATOM 1581 N N . VAL A 1 203 ? 0.225 -16.156 -5.43 1 98.88 203 VAL A N 1
ATOM 1582 C CA . VAL A 1 203 ? 1.044 -16.094 -6.637 1 98.88 203 VAL A CA 1
ATOM 1583 C C . VAL A 1 203 ? 2.291 -15.25 -6.371 1 98.88 203 VAL A C 1
ATOM 1585 O O . VAL A 1 203 ? 2.189 -14.109 -5.918 1 98.88 203 VAL A O 1
ATOM 1588 N N . GLN A 1 204 ? 3.449 -15.852 -6.605 1 98.75 204 GLN A N 1
ATOM 1589 C CA . GLN A 1 204 ? 4.695 -15.102 -6.453 1 98.75 204 GLN A CA 1
ATOM 1590 C C . GLN A 1 204 ? 5.609 -15.305 -7.656 1 98.75 204 GLN A C 1
ATOM 1592 O O . GLN A 1 204 ? 5.902 -16.438 -8.031 1 98.75 20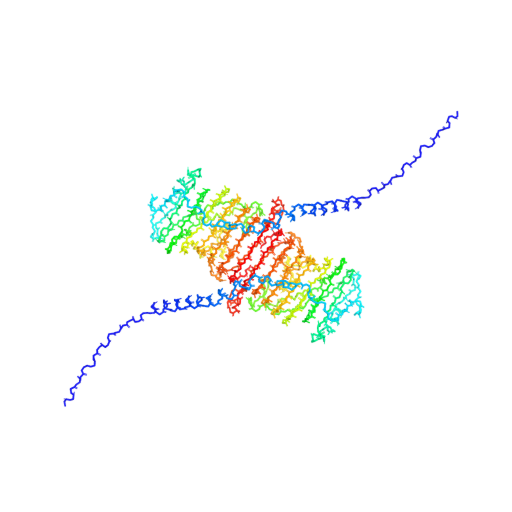4 GLN A O 1
ATOM 1597 N N . ILE A 1 205 ? 6.008 -14.266 -8.328 1 98.69 205 ILE A N 1
ATOM 1598 C CA . ILE A 1 205 ? 6.984 -14.258 -9.406 1 98.69 205 ILE A CA 1
ATOM 1599 C C . ILE A 1 205 ? 8.195 -13.414 -9.008 1 98.69 205 ILE A C 1
ATOM 1601 O O . ILE A 1 205 ? 8.047 -12.258 -8.602 1 98.69 205 ILE A O 1
ATOM 1605 N N . MET A 1 206 ? 9.367 -14.016 -9.078 1 98.31 206 MET A N 1
ATOM 1606 C CA . MET A 1 206 ? 10.562 -13.359 -8.555 1 98.31 206 MET A CA 1
ATOM 1607 C C . MET A 1 206 ? 11.602 -13.164 -9.648 1 98.31 206 MET A C 1
ATOM 1609 O O . MET A 1 206 ? 11.758 -14.023 -10.523 1 98.31 206 MET A O 1
ATOM 1613 N N . TRP A 1 207 ? 12.297 -12.047 -9.602 1 98.25 207 TRP A N 1
ATOM 1614 C CA . TRP A 1 207 ? 13.445 -11.758 -10.453 1 98.25 207 TRP A CA 1
ATOM 1615 C C . TRP A 1 207 ? 13.102 -12 -11.922 1 98.25 207 TRP A C 1
ATOM 1617 O O . TRP A 1 207 ? 13.828 -12.703 -12.633 1 98.25 207 TRP A O 1
ATOM 1627 N N . SER A 1 208 ? 11.969 -11.461 -12.367 1 98.62 208 SER A N 1
ATOM 1628 C CA . SER A 1 208 ? 11.438 -11.789 -13.688 1 98.62 208 SER A CA 1
ATOM 1629 C C . SER A 1 208 ? 10.992 -10.531 -14.43 1 98.62 208 SER A C 1
ATOM 1631 O O . SER A 1 208 ? 10.961 -9.445 -13.859 1 98.62 208 SER A O 1
ATOM 1633 N N . ASN A 1 209 ? 10.781 -10.711 -15.703 1 98.25 209 ASN A N 1
ATOM 1634 C CA . ASN A 1 209 ? 10.352 -9.57 -16.5 1 98.25 209 ASN A CA 1
ATOM 1635 C C . ASN A 1 209 ? 9.258 -9.961 -17.5 1 98.25 209 ASN A C 1
ATOM 1637 O O . ASN A 1 209 ? 9.188 -11.117 -17.922 1 98.25 209 ASN A O 1
ATOM 1641 N N . ASP A 1 210 ? 8.484 -9.023 -17.906 1 97.94 210 ASP A N 1
ATOM 1642 C CA . ASP A 1 210 ? 7.422 -9.195 -18.906 1 97.94 210 ASP A CA 1
ATOM 1643 C C . ASP A 1 210 ? 6.355 -10.164 -18.391 1 97.94 210 ASP A C 1
ATOM 1645 O O . ASP A 1 210 ? 6.164 -11.234 -18.984 1 97.94 210 ASP A O 1
ATOM 1649 N N . ILE A 1 211 ? 5.703 -9.664 -17.344 1 98.5 211 ILE A N 1
ATOM 1650 C CA . ILE A 1 211 ? 4.68 -10.461 -16.672 1 98.5 211 ILE A CA 1
ATOM 1651 C C . ILE A 1 211 ? 3.314 -9.797 -16.859 1 98.5 211 ILE A C 1
ATOM 1653 O O . ILE A 1 211 ? 3.178 -8.586 -16.656 1 98.5 211 ILE A O 1
ATOM 1657 N N . VAL A 1 212 ? 2.312 -10.594 -17.234 1 98.38 212 VAL A N 1
ATOM 1658 C CA . VAL A 1 212 ? 0.947 -10.086 -17.344 1 98.38 212 VAL A CA 1
ATOM 1659 C C . VAL A 1 212 ? 0.004 -10.977 -16.531 1 98.38 212 VAL A C 1
ATOM 1661 O O . VAL A 1 212 ? -0.017 -12.195 -16.719 1 98.38 212 VAL A O 1
ATOM 1664 N N . ILE A 1 213 ? -0.722 -10.422 -15.609 1 98.69 213 ILE A N 1
ATOM 1665 C CA . ILE A 1 213 ? -1.85 -11.039 -14.922 1 98.69 213 ILE A CA 1
ATOM 1666 C C . ILE A 1 213 ? -3.139 -10.305 -15.281 1 98.69 213 ILE A C 1
ATOM 1668 O O . ILE A 1 213 ? -3.287 -9.117 -14.992 1 98.69 213 ILE A O 1
ATOM 1672 N N . ALA A 1 214 ? -4.09 -11.094 -15.914 1 98.5 214 ALA A N 1
ATOM 1673 C CA . ALA A 1 214 ? -5.258 -10.352 -16.391 1 98.5 214 ALA A CA 1
ATOM 1674 C C . ALA A 1 214 ? -6.484 -11.258 -16.469 1 98.5 214 ALA A C 1
ATOM 1676 O O . ALA A 1 214 ? -6.371 -12.453 -16.734 1 98.5 214 ALA A O 1
ATOM 1677 N N . ASN A 1 215 ? -7.613 -10.688 -16.219 1 98.25 215 ASN A N 1
ATOM 1678 C CA . ASN A 1 215 ? -8.914 -11.281 -16.516 1 98.25 215 ASN A CA 1
ATOM 1679 C C . ASN A 1 215 ? -9.133 -12.57 -15.727 1 98.25 215 ASN A C 1
ATOM 1681 O O . ASN A 1 215 ? -9.633 -13.555 -16.266 1 98.25 215 ASN A O 1
ATOM 1685 N N . ILE A 1 216 ? -8.703 -12.516 -14.477 1 98.62 216 ILE A N 1
ATOM 1686 C CA . ILE A 1 216 ? -8.93 -13.664 -13.617 1 98.62 216 ILE A CA 1
ATOM 1687 C C . ILE A 1 216 ? -9.336 -13.195 -12.219 1 98.62 216 ILE A C 1
ATOM 1689 O O . ILE A 1 216 ? -9.312 -12 -11.93 1 98.62 216 ILE A O 1
ATOM 1693 N N . THR A 1 217 ? -9.734 -14.164 -11.398 1 98.75 217 THR A N 1
ATOM 1694 C CA . THR A 1 217 ? -10.023 -13.938 -9.992 1 98.75 217 THR A CA 1
ATOM 1695 C C . THR A 1 217 ? -9.008 -14.656 -9.109 1 98.75 217 THR A C 1
ATOM 1697 O O . THR A 1 217 ? -8.719 -15.836 -9.328 1 98.75 217 THR A O 1
ATOM 1700 N N . LEU A 1 218 ? -8.383 -13.969 -8.18 1 98.88 218 LEU A N 1
ATOM 1701 C CA . LEU A 1 218 ? -7.566 -14.531 -7.117 1 98.88 218 LEU A CA 1
ATOM 1702 C C . LEU A 1 218 ? -8.32 -14.531 -5.793 1 98.88 218 LEU A C 1
ATOM 1704 O O . LEU A 1 218 ? -8.891 -13.508 -5.398 1 98.88 218 LEU A O 1
ATOM 1708 N N . ARG A 1 219 ? -8.328 -15.734 -5.191 1 98.5 219 ARG A N 1
ATOM 1709 C CA . ARG A 1 219 ? -9.227 -15.859 -4.051 1 98.5 219 ARG A CA 1
ATOM 1710 C C . ARG A 1 219 ? -8.539 -16.547 -2.881 1 98.5 219 ARG A C 1
ATOM 1712 O O . ARG A 1 219 ? -7.812 -17.531 -3.072 1 98.5 219 ARG A O 1
ATOM 1719 N N . ASP A 1 220 ? -8.766 -16.047 -1.672 1 98 220 ASP A N 1
ATOM 1720 C CA . ASP A 1 220 ? -8.477 -16.688 -0.393 1 98 220 ASP A CA 1
ATOM 1721 C C . ASP A 1 220 ? -7.016 -17.109 -0.316 1 98 220 ASP A C 1
ATOM 1723 O O . ASP A 1 220 ? -6.719 -18.281 -0.038 1 98 220 ASP A O 1
ATOM 1727 N N . SER A 1 221 ? -6.156 -16.078 -0.473 1 98.25 221 SER A N 1
ATOM 1728 C CA . SER A 1 221 ? -4.727 -16.344 -0.331 1 98.25 221 SER A CA 1
ATOM 1729 C C . SER A 1 221 ? -4.367 -16.688 1.109 1 98.25 221 SER A C 1
ATOM 1731 O O . SER A 1 221 ? -4.918 -16.109 2.049 1 98.25 221 SER A O 1
ATOM 1733 N N . PRO A 1 222 ? -3.428 -17.672 1.281 1 97.25 222 PRO A N 1
ATOM 1734 C CA . PRO A 1 222 ? -2.957 -17.906 2.646 1 97.25 222 PRO A CA 1
ATOM 1735 C C . PRO A 1 222 ? -2.34 -16.672 3.291 1 97.25 222 PRO A C 1
ATOM 1737 O O . PRO A 1 222 ? -2.455 -16.484 4.504 1 97.25 222 PRO A O 1
ATOM 1740 N N . PHE A 1 223 ? -1.688 -15.922 2.613 1 95.62 223 PHE A N 1
ATOM 1741 C CA . PHE A 1 223 ? -0.926 -14.742 3.002 1 95.62 223 PHE A CA 1
ATOM 1742 C C . PHE A 1 223 ? -1.122 -13.617 1.993 1 95.62 223 PHE A C 1
ATOM 1744 O O . PHE A 1 223 ? -2.256 -13.242 1.686 1 95.62 223 PHE A O 1
ATOM 1751 N N . TRP A 1 224 ? -0.02 -12.969 1.498 1 94.75 224 TRP A N 1
ATOM 1752 C CA . TRP A 1 224 ? -0.147 -12 0.414 1 94.75 224 TRP A CA 1
ATOM 1753 C C . TRP A 1 224 ? -0.668 -12.664 -0.854 1 94.75 224 TRP A C 1
ATOM 1755 O O . TRP A 1 224 ? -0.435 -13.859 -1.077 1 94.75 224 TRP A O 1
ATOM 1765 N N . THR A 1 225 ? -1.425 -11.914 -1.678 1 98.12 225 THR A N 1
ATOM 1766 C CA . THR A 1 225 ? -2.09 -12.547 -2.807 1 98.12 225 THR A CA 1
ATOM 1767 C C . THR A 1 225 ? -1.188 -12.547 -4.039 1 98.12 225 THR A C 1
ATOM 1769 O O . THR A 1 225 ? -0.62 -13.586 -4.398 1 98.12 225 THR A O 1
ATOM 1772 N N . PHE A 1 226 ? -0.983 -11.453 -4.711 1 98.62 226 PHE A N 1
ATOM 1773 C CA . PHE A 1 226 ? -0.012 -11.359 -5.793 1 98.62 226 PHE A CA 1
ATOM 1774 C C . PHE A 1 226 ? 1.223 -10.586 -5.352 1 98.62 226 PHE A C 1
ATOM 1776 O O . PHE A 1 226 ? 1.126 -9.414 -4.984 1 98.62 226 PHE A O 1
ATOM 1783 N N . HIS A 1 227 ? 2.344 -11.297 -5.391 1 97.62 227 HIS A N 1
ATOM 1784 C CA . HIS A 1 227 ? 3.598 -10.734 -4.902 1 97.62 227 HIS A CA 1
ATOM 1785 C C . HIS A 1 227 ? 4.68 -10.789 -5.977 1 97.62 227 HIS A C 1
ATOM 1787 O O . HIS A 1 227 ? 5.504 -11.703 -5.988 1 97.62 227 HIS A O 1
ATOM 1793 N N . PRO A 1 228 ? 4.734 -9.828 -6.902 1 97.94 228 PRO A N 1
ATOM 1794 C CA . PRO A 1 228 ? 5.922 -9.688 -7.746 1 97.94 228 PRO A CA 1
ATOM 1795 C C . PRO A 1 228 ? 7.125 -9.133 -6.984 1 97.94 228 PRO A C 1
ATOM 1797 O O . PRO A 1 228 ? 7.023 -8.078 -6.352 1 97.94 228 PRO A O 1
ATOM 1800 N N . TYR A 1 229 ? 8.18 -9.867 -6.984 1 96.62 229 TYR A N 1
ATOM 1801 C CA . TYR A 1 229 ? 9.391 -9.516 -6.254 1 96.62 229 TYR A CA 1
ATOM 1802 C C . TYR A 1 229 ? 10.547 -9.242 -7.207 1 96.62 229 TYR A C 1
ATOM 1804 O O . TYR A 1 229 ? 11.008 -10.156 -7.902 1 96.62 229 TYR A O 1
ATOM 1812 N N . ASP A 1 230 ? 11.016 -7.992 -7.258 1 95.69 230 ASP A N 1
ATOM 1813 C CA . ASP A 1 230 ? 12.141 -7.602 -8.109 1 95.69 230 ASP A CA 1
ATOM 1814 C C . ASP A 1 230 ? 11.867 -7.961 -9.57 1 95.69 230 ASP A C 1
ATOM 1816 O O . ASP A 1 230 ? 12.68 -8.648 -10.203 1 95.69 230 ASP A O 1
ATOM 1820 N N . CYS A 1 231 ? 10.711 -7.531 -10.023 1 97.81 231 CYS A N 1
ATOM 1821 C CA . CYS A 1 231 ? 10.281 -7.77 -11.398 1 97.81 231 CYS A CA 1
ATOM 1822 C C . CYS A 1 231 ? 10.258 -6.469 -12.195 1 97.81 231 CYS A C 1
ATOM 1824 O O . CYS A 1 231 ? 10.18 -5.383 -11.617 1 97.81 231 CYS A O 1
ATOM 1826 N N . LYS A 1 232 ? 10.414 -6.656 -13.43 1 97.25 232 LYS A N 1
ATOM 1827 C CA . LYS A 1 232 ? 10.352 -5.516 -14.336 1 97.25 232 LYS A CA 1
ATOM 1828 C C . LYS A 1 232 ? 9.273 -5.715 -15.398 1 97.25 232 LYS A C 1
ATOM 1830 O O . LYS A 1 232 ? 9.109 -6.816 -15.93 1 97.25 232 LYS A O 1
ATOM 1835 N N . ASN A 1 233 ? 8.594 -4.672 -15.734 1 97.56 233 ASN A N 1
ATOM 1836 C CA . ASN A 1 233 ? 7.543 -4.699 -16.75 1 97.56 233 ASN A CA 1
ATOM 1837 C C . ASN A 1 233 ? 6.434 -5.68 -16.375 1 97.56 233 ASN A C 1
ATOM 1839 O O . ASN A 1 233 ? 6.281 -6.719 -17.016 1 97.56 233 ASN A O 1
ATOM 1843 N N . VAL A 1 234 ? 5.637 -5.277 -15.414 1 98 234 VAL A N 1
ATOM 1844 C CA . VAL A 1 234 ? 4.543 -6.094 -14.898 1 98 234 VAL A CA 1
ATOM 1845 C C . VAL A 1 234 ? 3.211 -5.387 -15.141 1 98 234 VAL A C 1
ATOM 1847 O O . VAL A 1 234 ? 3.072 -4.199 -14.844 1 98 234 VAL A O 1
ATOM 1850 N N . THR A 1 235 ? 2.297 -6.105 -15.672 1 97.62 235 THR A N 1
ATOM 1851 C CA . THR A 1 235 ? 0.957 -5.566 -15.875 1 97.62 235 THR A CA 1
ATOM 1852 C C . THR A 1 235 ? -0.082 -6.402 -15.133 1 97.62 235 THR A C 1
ATOM 1854 O O . THR A 1 235 ? -0.134 -7.625 -15.297 1 97.62 235 THR A O 1
ATOM 1857 N N . VAL A 1 236 ? -0.854 -5.797 -14.305 1 98 236 VAL A N 1
ATOM 1858 C CA . VAL A 1 236 ? -2.033 -6.379 -13.672 1 98 236 VAL A CA 1
ATOM 1859 C C . VAL A 1 236 ? -3.287 -5.641 -14.141 1 98 236 VAL A C 1
ATOM 1861 O O . VAL A 1 236 ? -3.453 -4.449 -13.859 1 98 236 VAL A O 1
ATOM 1864 N N . ARG A 1 237 ? -4.168 -6.383 -14.844 1 97.44 237 ARG A N 1
ATOM 1865 C CA . ARG A 1 237 ? -5.309 -5.699 -15.453 1 97.44 237 ARG A CA 1
ATOM 1866 C C . ARG A 1 237 ? -6.574 -6.539 -15.328 1 97.44 237 ARG A C 1
ATOM 1868 O O . ARG A 1 237 ? -6.57 -7.727 -15.648 1 97.44 237 ARG A O 1
ATOM 1875 N N . ASN A 1 238 ? -7.664 -5.863 -14.93 1 97.12 238 ASN A N 1
ATOM 1876 C CA . ASN A 1 238 ? -8.969 -6.523 -14.852 1 97.12 238 ASN A CA 1
ATOM 1877 C C . ASN A 1 238 ? -8.914 -7.781 -13.992 1 97.12 238 ASN A C 1
ATOM 1879 O O . ASN A 1 238 ? -9.312 -8.859 -14.438 1 97.12 238 ASN A O 1
ATOM 1883 N N . VAL A 1 239 ? -8.375 -7.625 -12.82 1 97.94 239 VAL A N 1
ATOM 1884 C CA . VAL A 1 239 ? -8.25 -8.734 -11.875 1 97.94 239 VAL A CA 1
ATOM 1885 C C . VAL A 1 239 ? -9.148 -8.477 -10.664 1 97.94 239 VAL A C 1
ATOM 1887 O O . VAL A 1 239 ? -9.234 -7.352 -10.18 1 97.94 239 VAL A O 1
ATOM 1890 N N . THR A 1 240 ? -9.859 -9.508 -10.266 1 97.12 240 THR A N 1
ATOM 1891 C CA . THR A 1 240 ? -10.602 -9.5 -9.016 1 97.12 240 THR A CA 1
ATOM 1892 C C . THR A 1 240 ? -9.844 -10.25 -7.926 1 97.12 240 THR A C 1
ATOM 1894 O O . THR A 1 240 ? -9.438 -11.398 -8.125 1 97.12 240 THR A O 1
ATOM 1897 N N . ILE A 1 241 ? -9.602 -9.609 -6.789 1 97.31 241 ILE A N 1
ATOM 1898 C CA . ILE A 1 241 ? -8.898 -10.242 -5.676 1 97.31 241 ILE A CA 1
ATOM 1899 C C . ILE A 1 241 ? -9.797 -10.242 -4.438 1 97.31 241 ILE A C 1
ATOM 1901 O O . ILE A 1 241 ? -10.211 -9.18 -3.965 1 97.31 241 ILE A O 1
ATOM 1905 N N . LEU A 1 242 ? -10.016 -11.477 -3.914 1 95.5 242 LEU A N 1
ATOM 1906 C CA . LEU A 1 242 ? -11.008 -11.609 -2.857 1 95.5 242 LEU A CA 1
ATOM 1907 C C . LEU A 1 242 ? -10.461 -12.414 -1.685 1 95.5 242 LEU A C 1
ATOM 1909 O O . LEU A 1 242 ? -9.82 -13.445 -1.882 1 95.5 242 LEU A O 1
ATOM 1913 N N . ALA A 1 243 ? -10.633 -11.969 -0.52 1 94.62 243 ALA A N 1
ATOM 1914 C CA . ALA A 1 243 ? -10.508 -12.641 0.771 1 94.62 243 ALA A CA 1
ATOM 1915 C C . ALA A 1 243 ? -11.453 -12.031 1.802 1 94.62 243 ALA A C 1
ATOM 1917 O O . ALA A 1 243 ? -11.906 -10.891 1.642 1 94.62 243 ALA A O 1
ATOM 1918 N N . PRO A 1 244 ? -11.805 -12.891 2.801 1 88.94 244 PRO A N 1
ATOM 1919 C CA . PRO A 1 244 ? -12.617 -12.25 3.836 1 88.94 244 PRO A CA 1
ATOM 1920 C C . PRO A 1 244 ? -11.969 -10.992 4.406 1 88.94 244 PRO A C 1
ATOM 1922 O O . PRO A 1 244 ? -10.758 -10.961 4.617 1 88.94 244 PRO A O 1
ATOM 1925 N N . VAL A 1 245 ? -12.789 -10.039 4.57 1 79.94 245 VAL A N 1
ATOM 1926 C CA . VAL A 1 245 ? -12.273 -8.773 5.09 1 79.94 245 VAL A CA 1
ATOM 1927 C C . VAL A 1 245 ? -11.992 -8.906 6.586 1 79.94 245 VAL A C 1
ATOM 1929 O O . VAL A 1 245 ? -11.281 -8.086 7.168 1 79.94 245 VAL A O 1
ATOM 1932 N N . PHE A 1 246 ? -12.547 -10.078 7.137 1 77.19 246 PHE A N 1
ATOM 1933 C CA . PHE A 1 246 ? -12.297 -10.359 8.547 1 77.19 246 PHE A CA 1
ATOM 1934 C C . PHE A 1 246 ? -11.68 -11.742 8.727 1 77.19 246 PHE A C 1
ATOM 1936 O O . PHE A 1 246 ? -12.016 -12.68 7.996 1 77.19 246 PHE A O 1
ATOM 1943 N N . GLU A 1 247 ? -10.734 -11.805 9.703 1 82.31 247 GLU A N 1
ATOM 1944 C CA . GLU A 1 247 ? -10.141 -13.07 10.141 1 82.31 247 GLU A CA 1
ATOM 1945 C C . GLU A 1 247 ? -9.25 -13.664 9.055 1 82.31 247 GLU A C 1
ATOM 1947 O O . GLU A 1 247 ? -9.039 -14.883 9.023 1 82.31 247 GLU A O 1
ATOM 1952 N N . ALA A 1 248 ? -8.891 -12.859 8.117 1 88.69 248 ALA A N 1
ATOM 1953 C CA . ALA A 1 248 ? -7.918 -13.25 7.098 1 88.69 248 ALA A CA 1
ATOM 1954 C C . ALA A 1 248 ? -6.703 -12.328 7.113 1 88.69 248 ALA A C 1
ATOM 1956 O O . ALA A 1 248 ? -6.52 -11.523 6.199 1 88.69 248 ALA A O 1
ATOM 1957 N N . PRO A 1 249 ? -5.938 -12.531 8.117 1 85.38 249 PRO A N 1
ATOM 1958 C CA . PRO A 1 249 ? -4.824 -11.602 8.305 1 85.38 249 PRO A CA 1
ATOM 1959 C C . PRO A 1 249 ? -3.811 -11.656 7.168 1 85.38 249 PRO A C 1
ATOM 1961 O O . PRO A 1 249 ? -3.539 -12.727 6.629 1 85.38 249 PRO A O 1
ATOM 1964 N N . ASN A 1 250 ? -3.197 -10.57 6.793 1 87.81 250 ASN A N 1
ATOM 1965 C CA . ASN A 1 250 ? -2.078 -10.391 5.875 1 87.81 250 ASN A CA 1
ATOM 1966 C C . ASN A 1 250 ? -2.447 -10.812 4.457 1 87.81 250 ASN A C 1
ATOM 1968 O O . ASN A 1 250 ? -1.599 -11.312 3.713 1 87.81 250 ASN A O 1
ATOM 1972 N N . THR A 1 251 ? -3.688 -10.773 4.113 1 91.81 251 THR A N 1
ATOM 1973 C CA . THR A 1 251 ? -4.094 -11.102 2.752 1 91.81 251 THR A CA 1
ATOM 1974 C C . THR A 1 251 ? -4.074 -9.859 1.867 1 91.81 251 THR A C 1
ATOM 1976 O O . THR A 1 251 ? -5.059 -9.555 1.188 1 91.81 251 THR A O 1
ATOM 1979 N N . ASP A 1 252 ? -2.92 -9.211 1.857 1 90.75 252 ASP A N 1
ATOM 1980 C CA . ASP A 1 252 ? -2.736 -8.086 0.943 1 90.75 252 ASP A CA 1
ATOM 1981 C C . ASP A 1 252 ? -3.098 -8.477 -0.488 1 90.75 252 ASP A C 1
ATOM 1983 O O . ASP A 1 252 ? -2.801 -9.594 -0.925 1 90.75 252 ASP A O 1
ATOM 1987 N N . GLY A 1 253 ? -3.646 -7.527 -1.237 1 94.19 253 GLY A N 1
ATOM 1988 C CA . GLY A 1 253 ? -4.012 -7.809 -2.617 1 94.19 253 GLY A CA 1
ATOM 1989 C C . GLY A 1 253 ? -2.811 -7.926 -3.537 1 94.19 253 GLY A C 1
ATOM 1990 O O . GLY A 1 253 ? -2.529 -9.008 -4.062 1 94.19 253 GLY A O 1
ATOM 1991 N N . ILE A 1 254 ? -2.127 -6.781 -3.711 1 95 254 ILE A N 1
ATOM 1992 C CA . ILE A 1 254 ? -0.94 -6.738 -4.559 1 95 254 ILE A CA 1
ATOM 1993 C C . ILE A 1 254 ? 0.208 -6.074 -3.799 1 95 254 ILE A C 1
ATOM 1995 O O . ILE A 1 254 ? 0.042 -4.992 -3.23 1 95 254 ILE A O 1
ATOM 1999 N N . ASP A 1 255 ? 1.316 -6.715 -3.83 1 93.25 255 ASP A N 1
ATOM 2000 C CA . ASP A 1 255 ? 2.488 -6.215 -3.117 1 93.25 255 ASP A CA 1
ATOM 2001 C C . ASP A 1 255 ? 3.688 -6.09 -4.055 1 93.25 255 ASP A C 1
ATOM 2003 O O . ASP A 1 255 ? 4.598 -6.922 -4.02 1 93.25 255 ASP A O 1
ATOM 2007 N N . PRO A 1 256 ? 3.684 -5.082 -4.902 1 93.12 256 PRO A N 1
ATOM 2008 C CA . PRO A 1 256 ? 4.934 -4.852 -5.633 1 93.12 256 PRO A CA 1
ATOM 2009 C C . PRO A 1 256 ? 6.125 -4.625 -4.711 1 93.12 256 PRO A C 1
ATOM 2011 O O . PRO A 1 256 ? 6.102 -3.719 -3.875 1 93.12 256 PRO A O 1
ATOM 2014 N N . ASP A 1 257 ? 7.07 -5.488 -4.859 1 91.56 257 ASP A N 1
ATOM 2015 C CA . ASP A 1 257 ? 8.258 -5.473 -4.016 1 91.56 257 ASP A CA 1
ATOM 2016 C C . ASP A 1 257 ? 9.531 -5.344 -4.852 1 91.56 257 ASP A C 1
ATOM 2018 O O . ASP A 1 257 ? 10.008 -6.328 -5.414 1 91.56 257 ASP A O 1
ATOM 2022 N N . SER A 1 258 ? 10.086 -4.086 -4.875 1 90.31 258 SER A N 1
ATOM 2023 C CA . SER A 1 258 ? 11.273 -3.814 -5.676 1 90.31 258 SER A CA 1
ATOM 2024 C C . SER A 1 258 ? 10.992 -4.023 -7.164 1 90.31 258 SER A C 1
ATOM 2026 O O . SER A 1 258 ? 11.797 -4.641 -7.867 1 90.31 258 SER A O 1
ATOM 2028 N N . CYS A 1 259 ? 9.797 -3.551 -7.582 1 93.31 259 CYS A N 1
ATOM 2029 C CA . CYS A 1 259 ? 9.398 -3.721 -8.977 1 93.31 259 CYS A CA 1
ATOM 2030 C C . CYS A 1 259 ? 9.609 -2.432 -9.766 1 93.31 259 CYS A C 1
ATOM 2032 O O . CYS A 1 259 ? 9.586 -1.34 -9.195 1 93.31 259 CYS A O 1
ATOM 2034 N N . GLU A 1 260 ? 9.867 -2.645 -10.992 1 91.5 260 GLU A N 1
ATOM 2035 C CA . GLU A 1 260 ? 10.078 -1.509 -11.883 1 91.5 260 GLU A CA 1
ATOM 2036 C C . GLU A 1 260 ? 9.18 -1.606 -13.117 1 91.5 260 GLU A C 1
ATOM 2038 O O . GLU A 1 260 ? 9.016 -2.686 -13.688 1 91.5 260 GLU A O 1
ATOM 2043 N N . ASP A 1 261 ? 8.641 -0.449 -13.562 1 92.06 261 ASP A N 1
ATOM 2044 C CA . ASP A 1 261 ? 7.781 -0.388 -14.742 1 92.06 261 ASP A CA 1
ATOM 2045 C C . ASP A 1 261 ? 6.582 -1.323 -14.602 1 92.06 261 ASP A C 1
ATOM 2047 O O . ASP A 1 261 ? 6.492 -2.332 -15.305 1 92.06 261 ASP A O 1
ATOM 2051 N N . MET A 1 262 ? 5.652 -0.891 -13.703 1 94.19 262 MET A N 1
ATOM 2052 C CA . MET A 1 262 ? 4.488 -1.716 -13.398 1 94.19 262 MET A CA 1
ATOM 2053 C C . MET A 1 262 ? 3.197 -0.924 -13.586 1 94.19 262 MET A C 1
ATOM 2055 O O . MET A 1 262 ? 3.146 0.271 -13.289 1 94.19 262 MET A O 1
ATOM 2059 N N . VAL A 1 263 ? 2.213 -1.64 -14.164 1 93 263 VAL A N 1
ATOM 2060 C CA . VAL A 1 263 ? 0.883 -1.058 -14.312 1 93 263 VAL A CA 1
ATOM 2061 C C . VAL A 1 263 ? -0.148 -1.938 -13.609 1 93 263 VAL A C 1
ATOM 2063 O O . VAL A 1 263 ? -0.189 -3.15 -13.82 1 93 263 VAL A O 1
ATOM 2066 N N . ILE A 1 264 ? -0.929 -1.39 -12.719 1 93.75 264 ILE A N 1
ATOM 2067 C CA . ILE A 1 264 ? -2.086 -2.01 -12.078 1 93.75 264 ILE A CA 1
ATOM 2068 C C . ILE A 1 264 ? -3.35 -1.225 -12.43 1 93.75 264 ILE A C 1
ATOM 2070 O O . ILE A 1 264 ? -3.49 -0.061 -12.047 1 93.75 264 ILE A O 1
ATOM 2074 N N . GLU A 1 265 ? -4.281 -1.872 -13.141 1 92.06 265 GLU A N 1
ATOM 2075 C CA . GLU A 1 265 ? -5.434 -1.076 -13.555 1 92.06 265 GLU A CA 1
ATOM 2076 C C . GLU A 1 265 ? -6.691 -1.934 -13.641 1 92.06 265 GLU A C 1
ATOM 2078 O O . GLU A 1 265 ? -6.613 -3.135 -13.914 1 92.06 265 GLU A O 1
ATOM 2083 N N . ASP A 1 266 ? -7.844 -1.327 -13.414 1 91.94 266 ASP A N 1
ATOM 2084 C CA . ASP A 1 266 ? -9.164 -1.924 -13.594 1 91.94 266 ASP A CA 1
ATOM 2085 C C . ASP A 1 266 ? -9.328 -3.164 -12.727 1 91.94 266 ASP A C 1
ATOM 2087 O O . ASP A 1 266 ? -9.828 -4.191 -13.188 1 91.94 266 ASP A O 1
ATOM 2091 N N . CYS A 1 267 ? -8.852 -3.027 -11.453 1 93.69 267 CYS A N 1
ATOM 2092 C CA . CYS A 1 267 ? -8.945 -4.164 -10.539 1 93.69 267 CYS A CA 1
ATOM 2093 C C . CYS A 1 267 ? -9.977 -3.902 -9.445 1 93.69 267 CYS A C 1
ATOM 2095 O O . CYS A 1 267 ? -10.258 -2.748 -9.117 1 93.69 267 CYS A O 1
ATOM 2097 N N . TYR A 1 268 ? -10.641 -4.934 -9.008 1 90.81 268 TYR A N 1
ATOM 2098 C CA . TYR A 1 268 ? -11.461 -4.949 -7.805 1 90.81 268 TYR A CA 1
ATOM 2099 C C . TYR A 1 268 ? -10.789 -5.762 -6.699 1 90.81 268 TYR A C 1
ATOM 2101 O O . TYR A 1 268 ? -10.547 -6.961 -6.863 1 90.81 268 TYR A O 1
ATOM 2109 N N . ILE A 1 269 ? -10.477 -5.117 -5.594 1 92.38 269 ILE A N 1
ATOM 2110 C CA . ILE A 1 269 ? -9.734 -5.777 -4.523 1 92.38 269 ILE A CA 1
ATOM 2111 C C . ILE A 1 269 ? -10.508 -5.645 -3.211 1 92.38 269 ILE A C 1
ATOM 2113 O O . ILE A 1 269 ? -10.75 -4.535 -2.732 1 92.38 269 ILE A O 1
ATOM 2117 N N . SER A 1 270 ? -10.93 -6.684 -2.641 1 88.75 270 SER A N 1
ATOM 2118 C CA . SER A 1 270 ? -11.586 -6.77 -1.339 1 88.75 270 SER A CA 1
ATOM 2119 C C . SER A 1 270 ? -10.914 -7.809 -0.449 1 88.75 270 SER A C 1
ATOM 2121 O O . SER A 1 270 ? -11.141 -9.008 -0.608 1 88.75 270 SER A O 1
ATOM 2123 N N . VAL A 1 271 ? -10.047 -7.355 0.46 1 90.25 271 VAL A N 1
ATOM 2124 C CA . VAL A 1 271 ? -9.203 -8.305 1.179 1 90.25 271 VAL A CA 1
ATOM 2125 C C . VAL A 1 271 ? -9.102 -7.895 2.646 1 90.25 271 VAL A C 1
ATOM 2127 O O . VAL A 1 271 ? -9.633 -6.855 3.047 1 90.25 271 VAL A O 1
ATOM 2130 N N . GLY A 1 272 ? -8.516 -8.75 3.404 1 80.5 272 GLY A N 1
ATOM 2131 C CA . GLY A 1 272 ? -8.484 -8.57 4.848 1 80.5 272 GLY A CA 1
ATOM 2132 C C . GLY A 1 272 ? -7.355 -7.672 5.312 1 80.5 272 GLY A C 1
ATOM 2133 O O . GLY A 1 272 ? -7.18 -7.457 6.516 1 80.5 272 GLY A O 1
ATOM 2134 N N . ASP A 1 273 ? -6.551 -7.145 4.453 1 81.69 273 ASP A N 1
ATOM 2135 C CA . ASP A 1 273 ? -5.441 -6.25 4.773 1 81.69 273 ASP A CA 1
ATOM 2136 C C . ASP A 1 273 ? -5.281 -5.168 3.709 1 81.69 273 ASP A C 1
ATOM 2138 O O . ASP A 1 273 ? -6.266 -4.562 3.277 1 81.69 273 ASP A O 1
ATOM 2142 N N . ASP A 1 274 ? -4.012 -4.836 3.324 1 80.31 274 ASP A N 1
ATOM 2143 C CA . ASP A 1 274 ? -3.816 -3.754 2.361 1 80.31 274 ASP A CA 1
ATOM 2144 C C . ASP A 1 274 ? -4.215 -4.195 0.955 1 80.31 274 ASP A C 1
ATOM 2146 O O . ASP A 1 274 ? -3.922 -5.316 0.543 1 80.31 274 ASP A O 1
ATOM 2150 N N . ALA A 1 275 ? -4.922 -3.281 0.305 1 85.62 275 ALA A N 1
ATOM 2151 C CA . ALA A 1 275 ? -5.242 -3.607 -1.082 1 85.62 275 ALA A CA 1
ATOM 2152 C C . ALA A 1 275 ? -3.982 -3.656 -1.94 1 85.62 275 ALA A C 1
ATOM 2154 O O . ALA A 1 275 ? -3.719 -4.66 -2.609 1 85.62 275 ALA A O 1
ATOM 2155 N N . ILE A 1 276 ? -3.256 -2.557 -1.913 1 86.12 276 ILE A N 1
ATOM 2156 C CA . ILE A 1 276 ? -1.955 -2.465 -2.564 1 86.12 276 ILE A CA 1
ATOM 2157 C C . ILE A 1 276 ? -0.926 -1.905 -1.585 1 86.12 276 ILE A C 1
ATOM 2159 O O . ILE A 1 276 ? -1.181 -0.903 -0.913 1 86.12 276 ILE A O 1
ATOM 2163 N N . ALA A 1 277 ? 0.078 -2.596 -1.475 1 87.56 277 ALA A N 1
ATOM 2164 C CA . ALA A 1 277 ? 1.187 -2.15 -0.634 1 87.56 277 ALA A CA 1
ATOM 2165 C C . ALA A 1 277 ? 2.5 -2.154 -1.41 1 87.56 277 ALA A C 1
ATOM 2167 O O . ALA A 1 277 ? 3.088 -3.213 -1.643 1 87.56 277 ALA A O 1
ATOM 2168 N N . ILE A 1 278 ? 2.953 -1.036 -1.772 1 84.12 278 ILE A N 1
ATOM 2169 C CA . ILE A 1 278 ? 4.211 -0.927 -2.508 1 84.12 278 ILE A CA 1
ATOM 2170 C C . ILE A 1 278 ? 5.383 -0.983 -1.534 1 84.12 278 ILE A C 1
ATOM 2172 O O . ILE A 1 278 ? 5.422 -0.236 -0.554 1 84.12 278 ILE A O 1
ATOM 2176 N N . LYS A 1 279 ? 6.352 -1.944 -1.824 1 80.69 279 LYS A N 1
ATOM 2177 C CA . LYS A 1 279 ? 7.453 -2.248 -0.915 1 80.69 279 LYS A CA 1
ATOM 2178 C C . LYS A 1 279 ? 8.781 -2.293 -1.659 1 80.69 279 LYS A C 1
ATOM 2180 O O . LYS A 1 279 ? 8.812 -2.312 -2.893 1 80.69 279 LYS A O 1
ATOM 2185 N N . SER A 1 280 ? 9.945 -2.266 -0.864 1 76.31 280 SER A N 1
ATOM 2186 C CA . SER A 1 280 ? 11.266 -2.504 -1.439 1 76.31 280 SER A CA 1
ATOM 2187 C C . SER A 1 280 ? 12.18 -3.215 -0.447 1 76.31 280 SER A C 1
ATOM 2189 O O . SER A 1 280 ? 13.383 -2.973 -0.426 1 76.31 280 SER A O 1
ATOM 2191 N N . GLY A 1 281 ? 11.68 -4.074 0.379 1 73.38 281 GLY A N 1
ATOM 2192 C CA . GLY A 1 281 ? 12.484 -4.848 1.317 1 73.38 281 GLY A CA 1
ATOM 2193 C C . GLY A 1 281 ? 12.391 -4.332 2.74 1 73.38 281 GLY A C 1
ATOM 2194 O O . GLY A 1 281 ? 11.641 -3.398 3.023 1 73.38 281 GLY A O 1
ATOM 2195 N N . TRP A 1 282 ? 13.227 -5.133 3.643 1 66.44 282 TRP A N 1
ATOM 2196 C CA . TRP A 1 282 ? 13.141 -4.879 5.078 1 66.44 282 TRP A CA 1
ATOM 2197 C C . TRP A 1 282 ? 14.492 -4.469 5.645 1 66.44 282 TRP A C 1
ATOM 2199 O O . TRP A 1 282 ? 15.492 -5.168 5.449 1 66.44 282 TRP A O 1
ATOM 2209 N N . ASP A 1 283 ? 14.461 -3.408 6.379 1 65.12 283 ASP A N 1
ATOM 2210 C CA . ASP A 1 283 ? 15.586 -3.014 7.227 1 65.12 283 ASP A CA 1
ATOM 2211 C C . ASP A 1 283 ? 16.891 -3.045 6.445 1 65.12 283 ASP A C 1
ATOM 2213 O O . ASP A 1 283 ? 16.953 -2.611 5.293 1 65.12 283 ASP A O 1
ATOM 2217 N N . GLN A 1 284 ? 17.859 -3.535 7.152 1 66.25 284 GLN A N 1
ATOM 2218 C CA . GLN A 1 284 ? 19.219 -3.582 6.594 1 66.25 284 GLN A CA 1
ATOM 2219 C C . GLN A 1 284 ? 19.266 -4.457 5.348 1 66.25 284 GLN A C 1
ATOM 2221 O O . GLN A 1 284 ? 20.062 -4.215 4.441 1 66.25 284 GLN A O 1
ATOM 2226 N N . TYR A 1 285 ? 18.406 -5.348 5.324 1 70.69 285 TYR A N 1
ATOM 2227 C CA . TYR A 1 285 ? 18.406 -6.258 4.184 1 70.69 285 TYR A CA 1
ATOM 2228 C C . TYR A 1 285 ? 17.891 -5.566 2.93 1 70.69 285 TYR A C 1
ATOM 2230 O O . TYR A 1 285 ? 18.422 -5.777 1.836 1 70.69 285 TYR A O 1
ATOM 2238 N N . GLY A 1 286 ? 16.891 -4.75 3.146 1 72.62 286 GLY A N 1
ATOM 2239 C CA . GLY A 1 286 ? 16.391 -3.971 2.025 1 72.62 286 GLY A CA 1
ATOM 2240 C C . GLY A 1 286 ? 17.406 -2.992 1.474 1 72.62 286 GLY A C 1
ATOM 2241 O O . GLY A 1 286 ? 17.531 -2.824 0.258 1 72.62 286 GLY A O 1
ATOM 2242 N N . ILE A 1 287 ? 18.078 -2.4 2.402 1 68.19 287 ILE A N 1
ATOM 2243 C CA . ILE A 1 287 ? 19.125 -1.46 2.01 1 68.19 287 ILE A CA 1
ATOM 2244 C C . ILE A 1 287 ? 20.219 -2.195 1.23 1 68.19 287 ILE A C 1
ATOM 2246 O O . ILE A 1 287 ? 20.656 -1.727 0.179 1 68.19 287 ILE A O 1
ATOM 2250 N N . ALA A 1 288 ? 20.547 -3.268 1.854 1 72.5 288 ALA A N 1
ATOM 2251 C CA . ALA A 1 288 ? 21.594 -4.055 1.214 1 72.5 288 ALA A CA 1
ATOM 2252 C C . ALA A 1 288 ? 21.156 -4.551 -0.159 1 72.5 288 ALA A C 1
ATOM 2254 O O . ALA A 1 288 ? 21.953 -4.613 -1.095 1 72.5 288 ALA A O 1
ATOM 2255 N N . TYR A 1 289 ? 19.938 -4.949 -0.192 1 80.81 289 TYR A N 1
ATOM 2256 C CA . TYR A 1 289 ? 19.406 -5.422 -1.472 1 80.81 289 TYR A CA 1
ATOM 2257 C C . TYR A 1 289 ? 19.453 -4.312 -2.516 1 80.81 289 TYR A C 1
ATOM 2259 O O . TYR A 1 289 ? 19.734 -4.566 -3.689 1 80.81 289 TYR A O 1
ATOM 2267 N N . GLY A 1 290 ? 19.031 -3.031 -2.102 1 75.38 290 GLY A N 1
ATOM 2268 C CA . GLY A 1 290 ? 19.297 -1.828 -2.871 1 75.38 290 GLY A CA 1
ATOM 2269 C C . GLY A 1 290 ? 18.453 -1.714 -4.121 1 75.38 290 GLY A C 1
ATOM 2270 O O . GLY A 1 290 ? 18.875 -1.122 -5.117 1 75.38 290 GLY A O 1
ATOM 2271 N N . ARG A 1 291 ? 17.312 -2.299 -4.18 1 81.81 291 ARG A N 1
ATOM 2272 C CA . ARG A 1 291 ? 16.438 -2.209 -5.336 1 81.81 291 ARG A CA 1
ATOM 2273 C C . ARG A 1 291 ? 15.117 -1.535 -4.961 1 81.81 291 ARG A C 1
ATOM 2275 O O . ARG A 1 291 ? 14.219 -2.176 -4.41 1 81.81 291 ARG A O 1
ATOM 2282 N N . PRO A 1 292 ? 15.039 -0.271 -5.383 1 81.12 292 PRO A N 1
ATOM 2283 C CA . PRO A 1 292 ? 13.789 0.432 -5.082 1 81.12 292 PRO A CA 1
ATOM 2284 C C . PRO A 1 292 ? 12.664 0.066 -6.043 1 81.12 292 PRO A C 1
ATOM 2286 O O . PRO A 1 292 ? 12.922 -0.45 -7.137 1 81.12 292 PRO A O 1
ATOM 2289 N N . SER A 1 293 ? 11.453 0.277 -5.57 1 84.44 293 SER A N 1
ATOM 2290 C CA . SER A 1 293 ? 10.328 0.246 -6.492 1 84.44 293 SER A CA 1
ATOM 2291 C C . SER A 1 293 ? 10.203 1.557 -7.262 1 84.44 293 SER A C 1
ATOM 2293 O O . SER A 1 293 ? 10.297 2.639 -6.676 1 84.44 293 SER A O 1
ATOM 2295 N N . ARG A 1 294 ? 10.078 1.375 -8.594 1 83.5 294 ARG A N 1
ATOM 2296 C CA . ARG A 1 294 ? 10.078 2.584 -9.414 1 83.5 294 ARG A CA 1
ATOM 2297 C C . ARG A 1 294 ? 9.055 2.482 -10.539 1 83.5 294 ARG A C 1
ATOM 2299 O O . ARG A 1 294 ? 8.852 1.406 -11.109 1 83.5 294 ARG A O 1
ATOM 2306 N N . ASN A 1 295 ? 8.438 3.639 -10.906 1 84.75 295 ASN A N 1
ATOM 2307 C CA . ASN A 1 295 ? 7.574 3.785 -12.078 1 84.75 295 ASN A CA 1
ATOM 2308 C C . ASN A 1 295 ? 6.395 2.818 -12.023 1 84.75 295 ASN A C 1
ATOM 2310 O O . ASN A 1 295 ? 6.266 1.945 -12.883 1 84.75 295 ASN A O 1
ATOM 2314 N N . ILE A 1 296 ? 5.59 2.986 -11.016 1 86.06 296 ILE A N 1
ATOM 2315 C CA . ILE A 1 296 ? 4.383 2.189 -10.844 1 86.06 296 ILE A CA 1
ATOM 2316 C C . ILE A 1 296 ? 3.15 3.055 -11.102 1 86.06 296 ILE A C 1
ATOM 2318 O O . ILE A 1 296 ? 2.973 4.098 -10.469 1 86.06 296 ILE A O 1
ATOM 2322 N N . LEU A 1 297 ? 2.42 2.629 -12.07 1 85.25 297 LEU A N 1
ATOM 2323 C CA . LEU A 1 297 ? 1.161 3.291 -12.391 1 85.25 297 LEU A CA 1
ATOM 2324 C C . LEU A 1 297 ? -0.025 2.482 -11.875 1 85.25 297 LEU A C 1
ATOM 2326 O O . LEU A 1 297 ? -0.159 1.298 -12.195 1 85.25 297 LEU A O 1
ATOM 2330 N N . ILE A 1 298 ? -0.833 3.039 -11.016 1 85.12 298 ILE A N 1
ATOM 2331 C CA . ILE A 1 298 ? -2.055 2.43 -10.5 1 85.12 298 ILE A CA 1
ATOM 2332 C C . ILE A 1 298 ? -3.258 3.291 -10.875 1 85.12 298 ILE A C 1
ATOM 2334 O O . ILE A 1 298 ? -3.299 4.484 -10.562 1 85.12 298 ILE A O 1
ATOM 2338 N N . ARG A 1 299 ? -4.191 2.672 -11.555 1 83.5 299 ARG A N 1
ATOM 2339 C CA . ARG A 1 299 ? -5.348 3.475 -11.938 1 83.5 299 ARG A CA 1
ATOM 2340 C C . ARG A 1 299 ? -6.621 2.633 -11.953 1 83.5 299 ARG A C 1
ATOM 2342 O O . ARG A 1 299 ? -6.574 1.432 -12.227 1 83.5 299 ARG A O 1
ATOM 2349 N N . ASN A 1 300 ? -7.773 3.324 -11.664 1 81.56 300 ASN A N 1
ATOM 2350 C CA . ASN A 1 300 ? -9.117 2.758 -11.742 1 81.56 300 ASN A CA 1
ATOM 2351 C C . ASN A 1 300 ? -9.258 1.518 -10.867 1 81.56 300 ASN A C 1
ATOM 2353 O O . ASN A 1 300 ? -9.578 0.435 -11.359 1 81.56 300 ASN A O 1
ATOM 2357 N N . LEU A 1 301 ? -8.992 1.786 -9.578 1 81.31 301 LEU A N 1
ATOM 2358 C CA . LEU A 1 301 ? -9.133 0.708 -8.609 1 81.31 301 LEU A CA 1
ATOM 2359 C C . LEU A 1 301 ? -10.375 0.914 -7.742 1 81.31 301 LEU A C 1
ATOM 2361 O O . LEU A 1 301 ? -10.711 2.049 -7.402 1 81.31 301 LEU A O 1
ATOM 2365 N N . ILE A 1 302 ? -11.039 -0.171 -7.516 1 78 302 ILE A N 1
ATOM 2366 C CA . ILE A 1 302 ? -12.031 -0.224 -6.445 1 78 302 ILE A CA 1
ATOM 2367 C C . ILE A 1 302 ? -11.523 -1.121 -5.316 1 78 302 ILE A C 1
ATOM 2369 O O . ILE A 1 302 ? -11.242 -2.301 -5.535 1 78 302 ILE A O 1
ATOM 2373 N N . VAL A 1 303 ? -11.32 -0.578 -4.129 1 79.44 303 VAL A N 1
ATOM 2374 C CA . VAL A 1 303 ? -10.672 -1.326 -3.053 1 79.44 303 VAL A CA 1
ATOM 2375 C C . VAL A 1 303 ? -11.562 -1.312 -1.811 1 79.44 303 VAL A C 1
ATOM 2377 O O . VAL A 1 303 ? -12.188 -0.295 -1.499 1 79.44 303 VAL A O 1
ATOM 2380 N N . ARG A 1 304 ? -11.727 -2.49 -1.255 1 73.88 304 ARG A N 1
ATOM 2381 C CA . ARG A 1 304 ? -12.25 -2.686 0.094 1 73.88 304 ARG A CA 1
ATOM 2382 C C . ARG A 1 304 ? -11.266 -3.484 0.948 1 73.88 304 ARG A C 1
ATOM 2384 O O . ARG A 1 304 ? -10.992 -4.648 0.659 1 73.88 304 ARG A O 1
ATOM 2391 N N . SER A 1 305 ? -10.477 -2.789 1.776 1 67.06 305 SER A N 1
ATOM 2392 C CA . SER A 1 305 ? -9.43 -3.486 2.523 1 67.06 305 SER A CA 1
ATOM 2393 C C . SER A 1 305 ? -9.516 -3.172 4.012 1 67.06 305 SER A C 1
ATOM 2395 O O . SER A 1 305 ? -10.078 -2.145 4.406 1 67.06 305 SER A O 1
ATOM 2397 N N . MET A 1 306 ? -9.078 -4.371 4.863 1 55.72 306 MET A N 1
ATOM 2398 C CA . MET A 1 306 ? -8.992 -4.223 6.312 1 55.72 306 MET A CA 1
ATOM 2399 C C . MET A 1 306 ? -7.539 -4.168 6.773 1 55.72 306 MET A C 1
ATOM 2401 O O . MET A 1 306 ? -6.668 -4.793 6.168 1 55.72 306 MET A O 1
ATOM 2405 N N . VAL A 1 307 ? -6.977 -3.039 7.262 1 51.38 307 VAL A N 1
ATOM 2406 C CA . VAL A 1 307 ? -5.578 -2.996 7.688 1 51.38 307 VAL A CA 1
ATOM 2407 C C . VAL A 1 307 ? -5.434 -3.664 9.055 1 51.38 307 VAL A C 1
ATOM 2409 O O . VAL A 1 307 ? -6.23 -3.418 9.961 1 51.38 307 VAL A O 1
ATOM 2412 N N . ARG A 1 308 ? -4.699 -4.855 9.172 1 47.94 308 ARG A N 1
ATOM 2413 C CA . ARG A 1 308 ? -4.309 -5.383 10.469 1 47.94 308 ARG A CA 1
ATOM 2414 C C . ARG A 1 308 ? -2.91 -4.918 10.852 1 47.94 308 ARG A C 1
ATOM 2416 O O . ARG A 1 308 ? -2.047 -4.746 9.992 1 47.94 308 ARG A O 1
ATOM 2423 N N . MET B 1 1 ? -78.562 -32.625 -4.641 1 22.92 1 MET B N 1
ATOM 2424 C CA . MET B 1 1 ? -77.375 -33.469 -4.945 1 22.92 1 MET B CA 1
ATOM 2425 C C . MET B 1 1 ? -76.375 -32.688 -5.742 1 22.92 1 MET B C 1
ATOM 2427 O O . MET B 1 1 ? -76.375 -32.688 -6.977 1 22.92 1 MET B O 1
ATOM 2431 N N . ALA B 1 2 ? -76.25 -31.406 -5.359 1 32.12 2 ALA B N 1
ATOM 2432 C CA . ALA B 1 2 ? -75.5 -30.281 -5.934 1 32.12 2 ALA B CA 1
ATOM 2433 C C . ALA B 1 2 ? -74 -30.609 -6.117 1 32.12 2 ALA B C 1
ATOM 2435 O O . ALA B 1 2 ? -73.375 -31.094 -5.188 1 32.12 2 ALA B O 1
ATOM 2436 N N . GLU B 1 3 ? -73.688 -31.062 -7.332 1 25.89 3 GLU B N 1
ATOM 2437 C CA . GLU B 1 3 ? -72.375 -31.562 -7.84 1 25.89 3 GLU B CA 1
ATOM 2438 C C . GLU B 1 3 ? -71.25 -30.562 -7.594 1 25.89 3 GLU B C 1
ATOM 2440 O O . GLU B 1 3 ? -71.375 -29.406 -8.008 1 25.89 3 GLU B O 1
ATOM 2445 N N . VAL B 1 4 ? -70.625 -30.688 -6.445 1 31.12 4 VAL B N 1
ATOM 2446 C CA . VAL B 1 4 ? -69.5 -29.875 -5.863 1 31.12 4 VAL B CA 1
ATOM 2447 C C . VAL B 1 4 ? -68.312 -29.859 -6.805 1 31.12 4 VAL B C 1
ATOM 2449 O O . VAL B 1 4 ? -67.812 -30.906 -7.16 1 31.12 4 VAL B O 1
ATOM 2452 N N . LEU B 1 5 ? -68.375 -28.953 -7.785 1 31.36 5 LEU B N 1
ATOM 2453 C CA . LEU B 1 5 ? -67.312 -28.828 -8.789 1 31.36 5 LEU B CA 1
ATOM 2454 C C . LEU B 1 5 ? -65.938 -28.75 -8.125 1 31.36 5 LEU B C 1
ATOM 2456 O O . LEU B 1 5 ? -65.812 -28 -7.152 1 31.36 5 LEU B O 1
ATOM 2460 N N . PRO B 1 6 ? -65.188 -29.812 -8.266 1 32.69 6 PRO B N 1
ATOM 2461 C CA . PRO B 1 6 ? -63.875 -29.984 -7.562 1 32.69 6 PRO B CA 1
ATOM 2462 C C . PRO B 1 6 ? -62.875 -28.891 -7.883 1 32.69 6 PRO B C 1
ATOM 2464 O O . PRO B 1 6 ? -62.781 -28.438 -9.031 1 32.69 6 PRO B O 1
ATOM 2467 N N . VAL B 1 7 ? -62.688 -27.859 -7.082 1 31.47 7 VAL B N 1
ATOM 2468 C CA . VAL B 1 7 ? -61.812 -26.703 -7.133 1 31.47 7 VAL B CA 1
ATOM 2469 C C . VAL B 1 7 ? -60.375 -27.172 -7.359 1 31.47 7 VAL B C 1
ATOM 2471 O O . VAL B 1 7 ? -59.875 -28.016 -6.625 1 31.47 7 VAL B O 1
ATOM 2474 N N . GLY B 1 8 ? -59.906 -27.25 -8.602 1 26.81 8 GLY B N 1
ATOM 2475 C CA . GLY B 1 8 ? -58.625 -27.688 -9.094 1 26.81 8 GLY B CA 1
ATOM 2476 C C . GLY B 1 8 ? -57.469 -27.016 -8.375 1 26.81 8 GLY B C 1
ATOM 2477 O O . GLY B 1 8 ? -57.531 -25.844 -8 1 26.81 8 GLY B O 1
ATOM 2478 N N . ARG B 1 9 ? -56.625 -27.781 -7.621 1 29.19 9 ARG B N 1
ATOM 2479 C CA . ARG B 1 9 ? -55.438 -27.531 -6.793 1 29.19 9 ARG B CA 1
ATOM 2480 C C . ARG B 1 9 ? -54.375 -26.797 -7.582 1 29.19 9 ARG B C 1
ATOM 2482 O O . ARG B 1 9 ? -53.938 -27.266 -8.648 1 29.19 9 ARG B O 1
ATOM 2489 N N . PHE B 1 10 ? -54.312 -25.422 -7.551 1 30.91 10 PHE B N 1
ATOM 2490 C CA . PHE B 1 10 ? -53.25 -24.594 -8.094 1 30.91 10 PHE B CA 1
ATOM 2491 C C . PHE B 1 10 ? -51.875 -25.125 -7.652 1 30.91 10 PHE B C 1
ATOM 2493 O O . PHE B 1 10 ? -51.656 -25.391 -6.465 1 30.91 10 PHE B O 1
ATOM 2500 N N . PRO B 1 11 ? -51.156 -25.828 -8.508 1 31.19 11 PRO B N 1
ATOM 2501 C CA . PRO B 1 11 ? -49.844 -26.391 -8.148 1 31.19 11 PRO B CA 1
ATOM 2502 C C . PRO B 1 11 ? -48.906 -25.344 -7.547 1 31.19 11 PRO B C 1
ATOM 2504 O O . PRO B 1 11 ? -49 -24.156 -7.898 1 31.19 11 PRO B O 1
ATOM 2507 N N . ALA B 1 12 ? -48.406 -25.531 -6.281 1 33.75 12 ALA B N 1
ATOM 2508 C CA . ALA B 1 12 ? -47.438 -24.891 -5.414 1 33.75 12 ALA B CA 1
ATOM 2509 C C . ALA B 1 12 ? -46.125 -24.672 -6.152 1 33.75 12 ALA B C 1
ATOM 2511 O O . ALA B 1 12 ? -45.375 -25.625 -6.379 1 33.75 12 ALA B O 1
ATOM 2512 N N . PHE B 1 13 ? -46.125 -23.953 -7.277 1 32.47 13 PHE B N 1
ATOM 2513 C CA . PHE B 1 13 ? -44.844 -23.625 -7.855 1 32.47 13 PHE B CA 1
ATOM 2514 C C . PHE B 1 13 ? -43.875 -23.109 -6.789 1 32.47 13 PHE B C 1
ATOM 2516 O O . PHE B 1 13 ? -44.156 -22.109 -6.121 1 32.47 13 PHE B O 1
ATOM 2523 N N . LEU B 1 14 ? -43.219 -24.078 -6.09 1 32.19 14 LEU B N 1
ATOM 2524 C CA . LEU B 1 14 ? -42.125 -23.953 -5.141 1 32.19 14 LEU B CA 1
ATOM 2525 C C . LEU B 1 14 ? -41.094 -22.953 -5.629 1 32.19 14 LEU B C 1
ATOM 2527 O O . LEU B 1 14 ? -40.469 -23.156 -6.676 1 32.19 14 LEU B O 1
ATOM 2531 N N . SER B 1 15 ? -41.5 -21.688 -5.633 1 38.34 15 SER B N 1
ATOM 2532 C CA . SER B 1 15 ? -40.688 -20.5 -5.809 1 38.34 15 SER B CA 1
ATOM 2533 C C . SER B 1 15 ? -39.406 -20.609 -4.992 1 38.34 15 SER B C 1
ATOM 2535 O O . SER B 1 15 ? -39.406 -20.422 -3.773 1 38.34 15 SER B O 1
ATOM 2537 N N . SER B 1 16 ? -38.625 -21.672 -5.289 1 34.78 16 SER B N 1
ATOM 2538 C CA . SER B 1 16 ? -37.5 -21.969 -4.402 1 34.78 16 SER B CA 1
ATOM 2539 C C . SER B 1 16 ? -36.562 -20.781 -4.262 1 34.78 16 SER B C 1
ATOM 2541 O O . SER B 1 16 ? -36.531 -19.922 -5.145 1 34.78 16 SER B O 1
ATOM 2543 N N . ARG B 1 17 ? -36.062 -20.547 -2.98 1 40.34 17 ARG B N 1
ATOM 2544 C CA . ARG B 1 17 ? -35.094 -19.594 -2.438 1 40.34 17 ARG B CA 1
ATOM 2545 C C . ARG B 1 17 ? -33.875 -19.5 -3.334 1 40.34 17 ARG B C 1
ATOM 2547 O O . ARG B 1 17 ? -33.188 -18.469 -3.348 1 40.34 17 ARG B O 1
ATOM 2554 N N . LYS B 1 18 ? -33.625 -20.578 -4.004 1 41.62 18 LYS B N 1
ATOM 2555 C CA . LYS B 1 18 ? -32.469 -20.547 -4.875 1 41.62 18 LYS B CA 1
ATOM 2556 C C . LYS B 1 18 ? -32.688 -19.656 -6.09 1 41.62 18 LYS B C 1
ATOM 2558 O O . LYS B 1 18 ? -31.797 -18.953 -6.535 1 41.62 18 LYS B O 1
ATOM 2563 N N . THR B 1 19 ? -34.062 -19.672 -6.562 1 43.91 19 THR B N 1
ATOM 2564 C CA . THR B 1 19 ? -34.344 -18.812 -7.707 1 43.91 19 THR B CA 1
ATOM 2565 C C . THR B 1 19 ? -34.344 -17.344 -7.297 1 43.91 19 THR B C 1
ATOM 2567 O O . THR B 1 19 ? -33.812 -16.5 -8.023 1 43.91 19 THR B O 1
ATOM 2570 N N . LEU B 1 20 ? -34.781 -17.156 -6.059 1 43.38 20 LEU B N 1
ATOM 2571 C CA . LEU B 1 20 ? -34.75 -15.773 -5.602 1 43.38 20 LEU B CA 1
ATOM 2572 C C . LEU B 1 20 ? -33.312 -15.32 -5.352 1 43.38 20 LEU B C 1
ATOM 2574 O O . LEU B 1 20 ? -32.938 -14.211 -5.723 1 43.38 20 LEU B O 1
ATOM 2578 N N . PHE B 1 21 ? -32.531 -16.25 -4.816 1 41.56 21 PHE B N 1
ATOM 2579 C CA . PHE B 1 21 ? -31.141 -15.852 -4.543 1 41.56 21 PHE B CA 1
ATOM 2580 C C . PHE B 1 21 ? -30.359 -15.664 -5.84 1 41.56 21 PHE B C 1
ATOM 2582 O O . PHE B 1 21 ? -29.562 -14.727 -5.965 1 41.56 21 PHE B O 1
ATOM 2589 N N . THR B 1 22 ? -30.719 -16.406 -6.871 1 43.69 22 THR B N 1
ATOM 2590 C CA . THR B 1 22 ? -30.078 -16.25 -8.164 1 43.69 22 THR B CA 1
ATOM 2591 C C . THR B 1 22 ? -30.531 -14.969 -8.859 1 43.69 22 THR B C 1
ATOM 2593 O O . THR B 1 22 ? -29.734 -14.242 -9.438 1 43.69 22 THR B O 1
ATOM 2596 N N . VAL B 1 23 ? -31.781 -14.602 -8.633 1 45.88 23 VAL B N 1
ATOM 2597 C CA . VAL B 1 23 ? -32.281 -13.375 -9.258 1 45.88 23 VAL B CA 1
ATOM 2598 C C . VAL B 1 23 ? -31.703 -12.156 -8.531 1 45.88 23 VAL B C 1
ATOM 2600 O O . VAL B 1 23 ? -31.297 -11.188 -9.164 1 45.88 23 VAL B O 1
ATOM 2603 N N . LEU B 1 24 ? -31.594 -12.336 -7.207 1 44.97 24 LEU B N 1
ATOM 2604 C CA . LEU B 1 24 ? -31.016 -11.211 -6.48 1 44.97 24 LEU B CA 1
ATOM 2605 C C . LEU B 1 24 ? -29.531 -11.086 -6.766 1 44.97 24 LEU B C 1
ATOM 2607 O O . LEU B 1 24 ? -29 -9.977 -6.879 1 44.97 24 LEU B O 1
ATOM 2611 N N . TRP B 1 25 ? -28.906 -12.172 -6.977 1 42.41 25 TRP B N 1
ATOM 2612 C CA . TRP B 1 25 ? -27.5 -12.148 -7.34 1 42.41 25 TRP B CA 1
ATOM 2613 C C . TRP B 1 25 ? -27.312 -11.609 -8.758 1 42.41 25 TRP B C 1
ATOM 2615 O O . TRP B 1 25 ? -26.422 -10.789 -9 1 42.41 25 TRP B O 1
ATOM 2625 N N . ILE B 1 26 ? -28.234 -11.93 -9.586 1 44.19 26 ILE B N 1
ATOM 2626 C CA . ILE B 1 26 ? -28.156 -11.406 -10.945 1 44.19 26 ILE B CA 1
ATOM 2627 C C . ILE B 1 26 ? -28.531 -9.922 -10.953 1 44.19 26 ILE B C 1
ATOM 2629 O O . ILE B 1 26 ? -27.891 -9.117 -11.625 1 44.19 26 ILE B O 1
ATOM 2633 N N . SER B 1 27 ? -29.5 -9.539 -10.172 1 43.5 27 SER B N 1
ATOM 2634 C CA . SER B 1 27 ? -29.859 -8.133 -10.109 1 43.5 27 SER B CA 1
ATOM 2635 C C . SER B 1 27 ? -28.766 -7.305 -9.453 1 43.5 27 SER B C 1
ATOM 2637 O O . SER B 1 27 ? -28.5 -6.168 -9.859 1 43.5 27 SER B O 1
ATOM 2639 N N . ALA B 1 28 ? -28.141 -7.875 -8.438 1 40.91 28 ALA B N 1
ATOM 2640 C CA . ALA B 1 28 ? -27.031 -7.148 -7.828 1 40.91 28 ALA B CA 1
ATOM 2641 C C . ALA B 1 28 ? -25.828 -7.094 -8.766 1 40.91 28 ALA B C 1
ATOM 2643 O O . ALA B 1 28 ? -25.188 -6.051 -8.898 1 40.91 28 ALA B O 1
ATOM 2644 N N . PHE B 1 29 ? -25.578 -8.133 -9.453 1 39.81 29 PHE B N 1
ATOM 2645 C CA . PHE B 1 29 ? -24.5 -8.094 -10.445 1 39.81 29 PHE B CA 1
ATOM 2646 C C . PHE B 1 29 ? -24.906 -7.23 -11.633 1 39.81 29 PHE B C 1
ATOM 2648 O O . PHE B 1 29 ? -24.062 -6.516 -12.195 1 39.81 29 PHE B O 1
ATOM 2655 N N . GLY B 1 30 ? -26.141 -7.359 -12.039 1 40.19 30 GLY B N 1
ATOM 2656 C CA . GLY B 1 30 ? -26.625 -6.512 -13.117 1 40.19 30 GLY B CA 1
ATOM 2657 C C . GLY B 1 30 ? -26.625 -5.039 -12.766 1 40.19 30 GLY B C 1
ATOM 2658 O O . GLY B 1 30 ? -26.375 -4.188 -13.617 1 40.19 30 GLY B O 1
ATOM 2659 N N . SER B 1 31 ? -27.016 -4.73 -11.578 1 39.88 31 SER B N 1
ATOM 2660 C CA . SER B 1 31 ? -27 -3.316 -11.219 1 39.88 31 SER B CA 1
ATOM 2661 C C . SER B 1 31 ? -25.594 -2.756 -11.211 1 39.88 31 SER B C 1
ATOM 2663 O O . SER B 1 31 ? -25.375 -1.583 -11.523 1 39.88 31 SER B O 1
ATOM 2665 N N . VAL B 1 32 ? -24.641 -3.582 -10.875 1 36.5 32 VAL B N 1
ATOM 2666 C CA . VAL B 1 32 ? -23.281 -3.072 -10.922 1 36.5 32 VAL B CA 1
ATOM 2667 C C . VAL B 1 32 ? -22.859 -2.842 -12.367 1 36.5 32 VAL B C 1
ATOM 2669 O O . VAL B 1 32 ? -22.188 -1.854 -12.68 1 36.5 32 VAL B O 1
ATOM 2672 N N . PHE B 1 33 ? -23.344 -3.645 -13.281 1 34.75 33 PHE B N 1
ATOM 2673 C CA . PHE B 1 33 ? -23.031 -3.43 -14.695 1 34.75 33 PHE B CA 1
ATOM 2674 C C . PHE B 1 33 ? -23.797 -2.23 -15.242 1 34.75 33 PHE B C 1
ATOM 2676 O O . PHE B 1 33 ? -23.266 -1.478 -16.062 1 34.75 33 PHE B O 1
ATOM 2683 N N . LEU B 1 34 ? -25.047 -2.135 -14.945 1 37.72 34 LEU B N 1
ATOM 2684 C CA . LEU B 1 34 ? -25.781 -0.979 -15.453 1 37.72 34 LEU B CA 1
ATOM 2685 C C . LEU B 1 34 ? -25.203 0.318 -14.906 1 37.72 34 LEU B C 1
ATOM 2687 O O . LEU B 1 34 ? -25.172 1.336 -15.602 1 37.72 34 LEU B O 1
ATOM 2691 N N . TRP B 1 35 ? -24.797 0.292 -13.664 1 32.69 35 TRP B N 1
ATOM 2692 C CA . TRP B 1 35 ? -24.156 1.504 -13.172 1 32.69 35 TRP B CA 1
ATOM 2693 C C . TRP B 1 35 ? -22.828 1.746 -13.883 1 32.69 35 TRP B C 1
ATOM 2695 O O . TRP B 1 35 ? -22.469 2.893 -14.164 1 32.69 35 TRP B O 1
ATOM 2705 N N . GLN B 1 36 ? -22.25 0.714 -14.469 1 30.64 36 GLN B N 1
ATOM 2706 C CA . GLN B 1 36 ? -21.016 0.917 -15.195 1 30.64 36 GLN B CA 1
ATOM 2707 C C . GLN B 1 36 ? -21.266 1.531 -16.578 1 30.64 36 GLN B C 1
ATOM 2709 O O . GLN B 1 36 ? -20.375 2.107 -17.188 1 30.64 36 GLN B O 1
ATOM 2714 N N . ARG B 1 37 ? -22.422 1.309 -17.234 1 32.41 37 ARG B N 1
ATOM 2715 C CA . ARG B 1 37 ? -22.625 1.861 -18.578 1 32.41 37 ARG B CA 1
ATOM 2716 C C . ARG B 1 37 ? -22.578 3.385 -18.547 1 32.41 37 ARG B C 1
ATOM 2718 O O . ARG B 1 37 ? -22.125 4.02 -19.5 1 32.41 37 ARG B O 1
ATOM 2725 N N . ASP B 1 38 ? -23.406 3.949 -17.672 1 31.39 38 ASP B N 1
ATOM 2726 C CA . ASP B 1 38 ? -23.406 5.41 -17.719 1 31.39 38 ASP B CA 1
ATOM 2727 C C . ASP B 1 38 ? -22 5.969 -17.469 1 31.39 38 ASP B C 1
ATOM 2729 O O . ASP B 1 38 ? -21.734 7.137 -17.766 1 31.39 38 ASP B O 1
ATOM 2733 N N . ILE B 1 39 ? -21.125 5.156 -16.859 1 28.78 39 ILE B N 1
ATOM 2734 C CA . ILE B 1 39 ? -19.812 5.754 -16.594 1 28.78 39 ILE B CA 1
ATOM 2735 C C . ILE B 1 39 ? -18.922 5.613 -17.812 1 28.78 39 ILE B C 1
ATOM 2737 O O . ILE B 1 39 ? -17.922 6.32 -17.938 1 28.78 39 ILE B O 1
ATOM 2741 N N . VAL B 1 40 ? -19.219 4.781 -18.797 1 31.23 40 VAL B N 1
ATOM 2742 C CA . VAL B 1 40 ? -18.344 4.633 -19.938 1 31.23 40 VAL B CA 1
ATOM 2743 C C . VAL B 1 40 ? -18.438 5.875 -20.828 1 31.23 40 VAL B C 1
ATOM 2745 O O . VAL B 1 40 ? -17.438 6.289 -21.422 1 31.23 40 VAL B O 1
ATOM 2748 N N . GLY B 1 41 ? -19.625 6.34 -21.219 1 28.48 41 GLY B N 1
ATOM 2749 C CA . GLY B 1 41 ? -19.719 7.484 -22.109 1 28.48 41 GLY B CA 1
ATOM 2750 C C . GLY B 1 41 ? -19.078 8.734 -21.547 1 28.48 41 GLY B C 1
ATOM 2751 O O . GLY B 1 41 ? -18.5 9.531 -22.297 1 28.48 41 GLY B O 1
ATOM 2752 N N . ALA B 1 42 ? -19.469 9.086 -20.344 1 30.33 42 ALA B N 1
ATOM 2753 C CA . ALA B 1 42 ? -18.953 10.344 -19.797 1 30.33 42 ALA B CA 1
ATOM 2754 C C . ALA B 1 42 ? -17.484 10.211 -19.438 1 30.33 42 ALA B C 1
ATOM 2756 O O . ALA B 1 42 ? -16.812 11.203 -19.125 1 30.33 42 ALA B O 1
ATOM 2757 N N . GLY B 1 43 ? -16.938 8.977 -19.328 1 28.83 43 GLY B N 1
ATOM 2758 C CA . GLY B 1 43 ? -15.656 8.758 -18.688 1 28.83 43 GLY B CA 1
ATOM 2759 C C . GLY B 1 43 ? -14.477 8.961 -19.625 1 28.83 43 GLY B C 1
ATOM 2760 O O . GLY B 1 43 ? -13.328 8.992 -19.188 1 28.83 43 GLY B O 1
ATOM 2761 N N . PHE B 1 44 ? -14.586 8.688 -20.938 1 30.28 44 PHE B N 1
ATOM 2762 C CA . PHE B 1 44 ? -13.492 8.977 -21.859 1 30.28 44 PHE B CA 1
ATOM 2763 C C . PHE B 1 44 ? -13.172 10.461 -21.875 1 30.28 44 PHE B C 1
ATOM 2765 O O . PHE B 1 44 ? -12.023 10.852 -22.125 1 30.28 44 PHE B O 1
ATOM 2772 N N . SER B 1 45 ? -14.188 11.289 -22 1 28.41 45 SER B N 1
ATOM 2773 C CA . SER B 1 45 ? -14 12.742 -22.047 1 28.41 45 SER B CA 1
ATOM 2774 C C . SER B 1 45 ? -13.414 13.266 -20.75 1 28.41 45 SER B C 1
ATOM 2776 O O . SER B 1 45 ? -12.859 14.367 -20.703 1 28.41 45 SER B O 1
ATOM 2778 N N . MET B 1 46 ? -13.758 12.555 -19.672 1 28.44 46 MET B N 1
ATOM 2779 C CA . MET B 1 46 ? -13.359 13.164 -18.406 1 28.44 46 MET B CA 1
ATOM 2780 C C . MET B 1 46 ? -11.883 12.922 -18.125 1 28.44 46 MET B C 1
ATOM 2782 O O . MET B 1 46 ? -11.289 13.602 -17.281 1 28.44 46 MET B O 1
ATOM 2786 N N . PHE B 1 47 ? -11.336 11.711 -18.547 1 31.3 47 PHE B N 1
ATOM 2787 C CA . PHE B 1 47 ? -9.922 11.523 -18.234 1 31.3 47 PHE B CA 1
ATOM 2788 C C . PHE B 1 47 ? -9.055 12.398 -19.125 1 31.3 47 PHE B C 1
ATOM 2790 O O . PHE B 1 47 ? -7.828 12.406 -19 1 31.3 47 PHE B O 1
ATOM 2797 N N . GLY B 1 48 ? -9.398 12.68 -20.375 1 31.91 48 GLY B N 1
ATOM 2798 C CA . GLY B 1 48 ? -8.68 13.742 -21.078 1 31.91 48 GLY B CA 1
ATOM 2799 C C . GLY B 1 48 ? -8.516 14.992 -20.234 1 31.91 48 GLY B C 1
ATOM 2800 O O . GLY B 1 48 ? -7.863 15.945 -20.656 1 31.91 48 GLY B O 1
ATOM 2801 N N . LYS B 1 49 ? -9.656 15.32 -19.703 1 31.36 49 LYS B N 1
ATOM 2802 C CA . LYS B 1 49 ? -9.406 16.469 -18.844 1 31.36 49 LYS B CA 1
ATOM 2803 C C . LYS B 1 49 ? -8.445 16.125 -17.719 1 31.36 49 LYS B C 1
ATOM 2805 O O . LYS B 1 49 ? -8.844 15.484 -16.734 1 31.36 49 LYS B O 1
ATOM 2810 N N . VAL B 1 50 ? -7.273 15.422 -18.016 1 32.62 50 VAL B N 1
ATOM 2811 C CA . VAL B 1 50 ? -6.293 15.68 -16.953 1 32.62 50 VAL B CA 1
ATOM 2812 C C . VAL B 1 50 ? -6.789 16.797 -16.047 1 32.62 50 VAL B C 1
ATOM 2814 O O . VAL B 1 50 ? -7.07 17.906 -16.5 1 32.62 50 VAL B O 1
ATOM 2817 N N . TRP B 1 51 ? -7.66 16.375 -15.18 1 33.41 51 TRP B N 1
ATOM 2818 C CA . TRP B 1 51 ? -8.008 17.5 -14.32 1 33.41 51 TRP B CA 1
ATOM 2819 C C . TRP B 1 51 ? -6.922 18.562 -14.352 1 33.41 51 TRP B C 1
ATOM 2821 O O . TRP B 1 51 ? -5.73 18.25 -14.258 1 33.41 51 TRP B O 1
ATOM 2831 N N . PRO B 1 52 ? -7.062 19.547 -15.172 1 33.66 52 PRO B N 1
ATOM 2832 C CA . PRO B 1 52 ? -6.027 20.547 -14.898 1 33.66 52 PRO B CA 1
ATOM 2833 C C . PRO B 1 52 ? -5.461 20.438 -13.484 1 33.66 52 PRO B C 1
ATOM 2835 O O . PRO B 1 52 ? -6.223 20.391 -12.516 1 33.66 52 PRO B O 1
ATOM 2838 N N . GLY B 1 53 ? -4.703 19.312 -13.289 1 36.78 53 GLY B N 1
ATOM 2839 C CA . GLY B 1 53 ? -4.066 19.625 -12.023 1 36.78 53 GLY B CA 1
ATOM 2840 C C . GLY B 1 53 ? -4.199 21.078 -11.625 1 36.78 53 GLY B C 1
ATOM 2841 O O . GLY B 1 53 ? -3.686 21.969 -12.312 1 36.78 53 GLY B O 1
ATOM 2842 N N . ARG B 1 54 ? -5.387 21.406 -11.352 1 37.28 54 ARG B N 1
ATOM 2843 C CA . ARG B 1 54 ? -5.336 22.75 -10.805 1 37.28 54 ARG B CA 1
ATOM 2844 C C . ARG B 1 54 ? -3.938 23.094 -10.305 1 37.28 54 ARG B C 1
ATOM 2846 O O . ARG B 1 54 ? -3.373 22.375 -9.477 1 37.28 54 ARG B O 1
ATOM 2853 N N . THR B 1 55 ? -3.086 23.391 -11.281 1 38.31 55 THR B N 1
ATOM 2854 C CA . THR B 1 55 ? -1.959 24.172 -10.773 1 38.31 55 THR B CA 1
ATOM 2855 C C . THR B 1 55 ? -2.238 24.672 -9.359 1 38.31 55 THR B C 1
ATOM 2857 O O . THR B 1 55 ? -3.389 24.688 -8.914 1 38.31 55 THR B O 1
ATOM 2860 N N . MET B 1 56 ? -1.197 25.156 -8.75 1 40.88 56 MET B N 1
ATOM 2861 C CA . MET B 1 56 ? -1.039 26 -7.578 1 40.88 56 MET B CA 1
ATOM 2862 C C . MET B 1 56 ? -2.254 26.906 -7.387 1 40.88 56 MET B C 1
ATOM 2864 O O . MET B 1 56 ? -2.777 27.453 -8.359 1 40.88 56 MET B O 1
ATOM 2868 N N . SER B 1 57 ? -3.172 26.469 -6.559 1 45.53 57 SER B N 1
ATOM 2869 C CA . SER B 1 57 ? -4.219 27.422 -6.188 1 45.53 57 SER B CA 1
ATOM 2870 C C . SER B 1 57 ? -3.965 28.797 -6.793 1 45.53 57 SER B C 1
ATOM 2872 O O . SER B 1 57 ? -2.824 29.266 -6.82 1 45.53 57 SER B O 1
ATOM 2874 N N . GLU B 1 58 ? -4.668 29.203 -7.746 1 53.91 58 GLU B N 1
ATOM 2875 C CA . GLU B 1 58 ? -4.824 30.625 -8.008 1 53.91 58 GLU B CA 1
ATOM 2876 C C . GLU B 1 58 ? -4.5 31.453 -6.773 1 53.91 58 GLU B C 1
ATOM 2878 O O . GLU B 1 58 ? -4.629 30.984 -5.645 1 53.91 58 GLU B O 1
ATOM 2883 N N . GLY B 1 59 ? -3.572 32.312 -6.84 1 76.88 59 GLY B N 1
ATOM 2884 C CA . GLY B 1 59 ? -3.166 33.281 -5.84 1 76.88 59 GLY B CA 1
ATOM 2885 C C . GLY B 1 59 ? -4.273 33.625 -4.859 1 76.88 59 GLY B C 1
ATOM 2886 O O . GLY B 1 59 ? -5.441 33.719 -5.242 1 76.88 59 GLY B O 1
ATOM 2887 N N . ARG B 1 60 ? -4.188 33.094 -3.625 1 92 60 ARG B N 1
ATOM 2888 C CA . ARG B 1 60 ? -5.055 33.531 -2.533 1 92 60 ARG B CA 1
ATOM 2889 C C . ARG B 1 60 ? -5.207 35.062 -2.527 1 92 60 ARG B C 1
ATOM 2891 O O . ARG B 1 60 ? -4.32 35.781 -2.986 1 92 60 ARG B O 1
ATOM 2898 N N . ALA B 1 61 ? -6.316 35.406 -2.076 1 91.62 61 ALA B N 1
ATOM 2899 C CA . ALA B 1 61 ? -6.613 36.812 -2.053 1 91.62 61 ALA B CA 1
ATOM 2900 C C . ALA B 1 61 ? -5.727 37.562 -1.048 1 91.62 61 ALA B C 1
ATOM 2902 O O . ALA B 1 61 ? -5.371 38.719 -1.252 1 91.62 61 ALA B O 1
ATOM 2903 N N . PHE B 1 62 ? -5.449 36.875 0.044 1 95.5 62 PHE B N 1
ATOM 2904 C CA . PHE B 1 62 ? -4.66 37.469 1.11 1 95.5 62 PHE B CA 1
ATOM 2905 C C . PHE B 1 62 ? -3.383 36.688 1.359 1 95.5 62 PHE B C 1
ATOM 2907 O O . PHE B 1 62 ? -3.27 35.531 0.942 1 95.5 62 PHE B O 1
ATOM 2914 N N . ASP B 1 63 ? -2.424 37.406 1.911 1 96.88 63 ASP B N 1
ATOM 2915 C CA . ASP B 1 63 ? -1.112 36.812 2.189 1 96.88 63 ASP B CA 1
ATOM 2916 C C . ASP B 1 63 ? -0.611 37.25 3.57 1 96.88 63 ASP B C 1
ATOM 2918 O O . ASP B 1 63 ? -0.517 38.438 3.871 1 96.88 63 ASP B O 1
ATOM 2922 N N . PHE B 1 64 ? -0.325 36.219 4.414 1 97.75 64 PHE B N 1
ATOM 2923 C CA . PHE B 1 64 ? 0.19 36.5 5.754 1 97.75 64 PHE B CA 1
ATOM 2924 C C . PHE B 1 64 ? 1.522 35.781 5.969 1 97.75 64 PHE B C 1
ATOM 2926 O O . PHE B 1 64 ? 1.789 34.75 5.352 1 97.75 64 PHE B O 1
ATOM 2933 N N . ASN B 1 65 ? 2.322 36.375 6.793 1 98 65 ASN B N 1
ATOM 2934 C CA . ASN B 1 65 ? 3.527 35.75 7.293 1 98 65 ASN B CA 1
ATOM 2935 C C . ASN B 1 65 ? 3.354 35.281 8.742 1 98 65 ASN B C 1
ATOM 2937 O O . ASN B 1 65 ? 2.746 35.969 9.547 1 98 65 ASN B O 1
ATOM 2941 N N . MET B 1 66 ? 4.027 34.188 9.047 1 97.62 66 MET B N 1
ATOM 2942 C CA . MET B 1 66 ? 3.947 33.656 10.398 1 97.62 66 MET B CA 1
ATOM 2943 C C . MET B 1 66 ? 4.387 34.688 11.43 1 97.62 66 MET B C 1
ATOM 2945 O O . MET B 1 66 ? 3.85 34.719 12.539 1 97.62 66 MET B O 1
ATOM 2949 N N . THR B 1 67 ? 5.27 35.5 11.039 1 97.5 67 THR B N 1
ATOM 2950 C CA . THR B 1 67 ? 5.848 36.469 11.969 1 97.5 67 THR B CA 1
ATOM 2951 C C . THR B 1 67 ? 4.824 37.562 12.336 1 97.5 67 THR B C 1
ATOM 2953 O O . THR B 1 67 ? 4.938 38.188 13.383 1 97.5 67 THR B O 1
ATOM 2956 N N . GLU B 1 68 ? 3.844 37.719 11.508 1 98 68 GLU B N 1
ATOM 2957 C CA . GLU B 1 68 ? 2.785 38.688 11.797 1 98 68 GLU B CA 1
ATOM 2958 C C . GLU B 1 68 ? 1.928 38.25 12.969 1 98 68 GLU B C 1
ATOM 2960 O O . GLU B 1 68 ? 1.178 39.031 13.539 1 98 68 GLU B O 1
ATOM 2965 N N . PHE B 1 69 ? 2.096 37.031 13.305 1 98.44 69 PHE B N 1
ATOM 2966 C CA . PHE B 1 69 ? 1.271 36.5 14.375 1 98.44 69 PHE B CA 1
ATOM 2967 C C . PHE B 1 69 ? 2.115 36.188 15.609 1 98.44 69 PHE B C 1
ATOM 2969 O O . PHE B 1 69 ? 1.689 35.438 16.484 1 98.44 69 PHE B O 1
ATOM 2976 N N . GLY B 1 70 ? 3.334 36.656 15.641 1 97.94 70 GLY B N 1
ATOM 2977 C CA . GLY B 1 70 ? 4.191 36.562 16.812 1 97.94 70 GLY B CA 1
ATOM 2978 C C . GLY B 1 70 ? 5.07 35.312 16.797 1 97.94 70 GLY B C 1
ATOM 2979 O O . GLY B 1 70 ? 5.738 35.031 17.797 1 97.94 70 GLY B O 1
ATOM 2980 N N . ALA B 1 71 ? 5.105 34.656 15.703 1 98.38 71 ALA B N 1
ATOM 2981 C CA . ALA B 1 71 ? 5.918 33.438 15.633 1 98.38 71 ALA B CA 1
ATOM 2982 C C . ALA B 1 71 ? 7.402 33.781 15.57 1 98.38 71 ALA B C 1
ATOM 2984 O O . ALA B 1 71 ? 7.789 34.812 15.023 1 98.38 71 ALA B O 1
ATOM 2985 N N . VAL B 1 72 ? 8.195 32.875 16.203 1 98.44 72 VAL B N 1
ATOM 2986 C CA . VAL B 1 72 ? 9.648 33 16.203 1 98.44 72 VAL B CA 1
ATOM 2987 C C . VAL B 1 72 ? 10.281 31.703 15.68 1 98.44 72 VAL B C 1
ATOM 2989 O O . VAL B 1 72 ? 10.016 30.625 16.188 1 98.44 72 VAL B O 1
ATOM 2992 N N . GLY B 1 73 ? 11.078 31.812 14.648 1 98.25 73 GLY B N 1
ATOM 2993 C CA . GLY B 1 73 ? 11.641 30.672 13.945 1 98.25 73 GLY B CA 1
ATOM 2994 C C . GLY B 1 73 ? 13 30.25 14.477 1 98.25 73 GLY B C 1
ATOM 2995 O O . GLY B 1 73 ? 13.938 30.047 13.695 1 98.25 73 GLY B O 1
ATOM 2996 N N . ASP B 1 74 ? 13.148 30.078 15.883 1 98.31 74 ASP B N 1
ATOM 2997 C CA . ASP B 1 74 ? 14.445 29.828 16.484 1 98.31 74 ASP B CA 1
ATOM 2998 C C . ASP B 1 74 ? 14.586 28.359 16.891 1 98.31 74 ASP B C 1
ATOM 3000 O O . ASP B 1 74 ? 15.633 27.953 17.391 1 98.31 74 ASP B O 1
ATOM 3004 N N . GLY B 1 75 ? 13.609 27.609 16.766 1 97.88 75 GLY B N 1
ATOM 3005 C CA . GLY B 1 75 ? 13.664 26.188 17.078 1 97.88 75 GLY B CA 1
ATOM 3006 C C . GLY B 1 75 ? 13.352 25.891 18.531 1 97.88 75 GLY B C 1
ATOM 3007 O O . GLY B 1 75 ? 13.258 24.719 18.906 1 97.88 75 GLY B O 1
ATOM 3008 N N . VAL B 1 76 ? 13.086 26.953 19.266 1 97.62 76 VAL B N 1
ATOM 3009 C CA . VAL B 1 76 ? 12.883 26.75 20.688 1 97.62 76 VAL B CA 1
ATOM 3010 C C . VAL B 1 76 ? 11.539 27.328 21.109 1 97.62 76 VAL B C 1
ATOM 3012 O O . VAL B 1 76 ? 10.82 26.734 21.922 1 97.62 76 VAL B O 1
ATOM 3015 N N . THR B 1 77 ? 11.211 28.484 20.547 1 98.25 77 THR B N 1
ATOM 3016 C CA . THR B 1 77 ? 9.961 29.156 20.891 1 98.25 77 THR B CA 1
ATOM 3017 C C . THR B 1 77 ? 8.766 28.297 20.453 1 98.25 77 THR B C 1
ATOM 3019 O O . THR B 1 77 ? 8.734 27.797 19.328 1 98.25 77 THR B O 1
ATOM 3022 N N . ASP B 1 78 ? 7.871 28.016 21.422 1 98.56 78 ASP B N 1
ATOM 3023 C CA . ASP B 1 78 ? 6.609 27.344 21.094 1 98.56 78 ASP B CA 1
ATOM 3024 C C . ASP B 1 78 ? 5.699 28.266 20.281 1 98.56 78 ASP B C 1
ATOM 3026 O O . ASP B 1 78 ? 5.191 29.266 20.812 1 98.56 78 ASP B O 1
ATOM 3030 N N . ASN B 1 79 ? 5.41 27.828 19.062 1 98.81 79 ASN B N 1
ATOM 3031 C CA . ASN B 1 79 ? 4.652 28.703 18.172 1 98.81 79 ASN B CA 1
ATOM 3032 C C . ASN B 1 79 ? 3.205 28.234 18.031 1 98.81 79 ASN B C 1
ATOM 3034 O O . ASN B 1 79 ? 2.508 28.641 17.094 1 98.81 79 ASN B O 1
ATOM 3038 N N . THR B 1 80 ? 2.773 27.406 18.891 1 98.69 80 THR B N 1
ATOM 3039 C CA . THR B 1 80 ? 1.426 26.859 18.812 1 98.69 80 THR B CA 1
ATOM 3040 C C . THR B 1 80 ? 0.388 27.969 18.719 1 98.69 80 THR B C 1
ATOM 3042 O O . THR B 1 80 ? -0.479 27.953 17.844 1 98.69 80 THR B O 1
ATOM 3045 N N . ALA B 1 81 ? 0.517 28.891 19.609 1 98.44 81 ALA B N 1
ATOM 3046 C CA . ALA B 1 81 ? -0.451 29.984 19.641 1 98.44 81 ALA B CA 1
ATOM 3047 C C . ALA B 1 81 ? -0.377 30.828 18.359 1 98.44 81 ALA B C 1
ATOM 3049 O O . ALA B 1 81 ? -1.396 31.328 17.875 1 98.44 81 ALA B O 1
ATOM 3050 N N . ALA B 1 82 ? 0.789 30.984 17.875 1 98.69 82 ALA B N 1
ATOM 3051 C CA . ALA B 1 82 ? 0.956 31.766 16.656 1 98.69 82 ALA B CA 1
ATOM 3052 C C . ALA B 1 82 ? 0.275 31.078 15.477 1 98.69 82 ALA B C 1
ATOM 3054 O O . ALA B 1 82 ? -0.408 31.734 14.68 1 98.69 82 ALA B O 1
ATOM 3055 N N . PHE B 1 83 ? 0.457 29.797 15.328 1 98.69 83 PHE B N 1
ATOM 3056 C CA . PHE B 1 83 ? -0.215 29.047 14.266 1 98.69 83 PHE B CA 1
ATOM 3057 C C . PHE B 1 83 ? -1.729 29.141 14.422 1 98.69 83 PHE B C 1
ATOM 3059 O O . PHE B 1 83 ? -2.449 29.328 13.445 1 98.69 83 PHE B O 1
ATOM 3066 N N . GLU B 1 84 ? -2.205 29.016 15.617 1 98.31 84 GLU B N 1
ATOM 3067 C CA . GLU B 1 84 ? -3.641 29.062 15.875 1 98.31 84 GLU B CA 1
ATOM 3068 C C . GLU B 1 84 ? -4.219 30.438 15.5 1 98.31 84 GLU B C 1
ATOM 3070 O O . GLU B 1 84 ? -5.297 30.516 14.906 1 98.31 84 GLU B O 1
ATOM 3075 N N . ARG B 1 85 ? -3.5 31.453 15.875 1 98.5 85 ARG B N 1
ATOM 3076 C CA . ARG B 1 85 ? -3.943 32.812 15.531 1 98.5 85 ARG B CA 1
ATOM 3077 C C . ARG B 1 85 ? -3.982 33 14.023 1 98.5 85 ARG B C 1
ATOM 3079 O O . ARG B 1 85 ? -4.918 33.594 13.492 1 98.5 85 ARG B O 1
ATOM 3086 N N . ALA B 1 86 ? -2.992 32.531 13.383 1 98.62 86 ALA B N 1
ATOM 3087 C CA . ALA B 1 86 ? -2.918 32.656 11.93 1 98.62 86 ALA B CA 1
ATOM 3088 C C . ALA B 1 86 ? -4.082 31.953 11.258 1 98.62 86 ALA B C 1
ATOM 3090 O O . ALA B 1 86 ? -4.758 32.531 10.398 1 98.62 86 ALA B O 1
ATOM 3091 N N . VAL B 1 87 ? -4.332 30.75 11.641 1 98.56 87 VAL B N 1
ATOM 3092 C CA . VAL B 1 87 ? -5.395 29.953 11.023 1 98.56 87 VAL B CA 1
ATOM 3093 C C . VAL B 1 87 ? -6.75 30.594 11.32 1 98.56 87 VAL B C 1
ATOM 3095 O O . VAL B 1 87 ? -7.629 30.625 10.461 1 98.56 87 VAL B O 1
ATOM 3098 N N . SER B 1 88 ? -6.918 31.062 12.539 1 98.12 88 SER B N 1
ATOM 3099 C CA . SER B 1 88 ? -8.148 31.75 12.914 1 98.12 88 SER B CA 1
ATOM 3100 C C . SER B 1 88 ? -8.398 32.969 12.031 1 98.12 88 SER B C 1
ATOM 3102 O O . SER B 1 88 ? -9.523 33.188 11.586 1 98.12 88 SER B O 1
ATOM 3104 N N . ALA B 1 89 ? -7.375 33.656 11.812 1 98.25 89 ALA B N 1
ATOM 3105 C CA . ALA B 1 89 ? -7.488 34.844 10.945 1 98.25 89 ALA B CA 1
ATOM 3106 C C . ALA B 1 89 ? -7.867 34.438 9.523 1 98.25 89 ALA B C 1
ATOM 3108 O O . ALA B 1 89 ? -8.719 35.094 8.898 1 98.25 89 ALA B O 1
ATOM 3109 N N . ILE B 1 90 ? -7.309 33.438 9.047 1 98.12 90 ILE B N 1
ATOM 3110 C CA . ILE B 1 90 ? -7.523 33 7.676 1 98.12 90 ILE B CA 1
ATOM 3111 C C . ILE B 1 90 ? -8.938 32.438 7.527 1 98.12 90 ILE B C 1
ATOM 3113 O O . ILE B 1 90 ? -9.578 32.625 6.496 1 98.12 90 ILE B O 1
ATOM 3117 N N . SER B 1 91 ? -9.391 31.766 8.547 1 98.06 91 SER B N 1
ATOM 3118 C CA . SER B 1 91 ? -10.711 31.141 8.5 1 98.06 91 SER B CA 1
ATOM 3119 C C . SER B 1 91 ? -11.805 32.156 8.242 1 98.06 91 SER B C 1
ATOM 3121 O O . SER B 1 91 ? -12.867 31.844 7.703 1 98.06 91 SER B O 1
ATOM 3123 N N . LYS B 1 92 ? -11.5 33.438 8.547 1 97.69 92 LYS B N 1
ATOM 3124 C CA . LYS B 1 92 ? -12.469 34.5 8.375 1 97.69 92 LYS B CA 1
ATOM 3125 C C . LYS B 1 92 ? -12.477 35.031 6.941 1 97.69 92 LYS B C 1
ATOM 3127 O O . LYS B 1 92 ? -13.367 35.781 6.555 1 97.69 92 LYS B O 1
ATOM 3132 N N . LEU B 1 93 ? -11.586 34.531 6.215 1 96.69 93 LEU B N 1
ATOM 3133 C CA . LEU B 1 93 ? -11.406 35.094 4.883 1 96.69 93 LEU B CA 1
ATOM 3134 C C . LEU B 1 93 ? -11.828 34.094 3.811 1 96.69 93 LEU B C 1
ATOM 3136 O O . LEU B 1 93 ? -11.594 34.312 2.619 1 96.69 93 LEU B O 1
ATOM 3140 N N . GLY B 1 94 ? -12.461 33.031 4.152 1 93.38 94 GLY B N 1
ATOM 3141 C CA . GLY B 1 94 ? -12.805 31.969 3.236 1 93.38 94 GLY B CA 1
ATOM 3142 C C . GLY B 1 94 ? -13.656 32.438 2.07 1 93.38 94 GLY B C 1
ATOM 3143 O O . GLY B 1 94 ? -13.375 32.094 0.918 1 93.38 94 GLY B O 1
ATOM 3144 N N . LYS B 1 95 ? -14.609 33.25 2.354 1 93.25 95 LYS B N 1
ATOM 3145 C CA . LYS B 1 95 ? -15.539 33.719 1.334 1 93.25 95 LYS B CA 1
ATOM 3146 C C . LYS B 1 95 ? -14.898 34.781 0.455 1 93.25 95 LYS B C 1
ATOM 3148 O O . LYS B 1 95 ? -15.406 35.094 -0.624 1 93.25 95 LYS B O 1
ATOM 3153 N N . LYS B 1 96 ? -13.758 35.25 0.947 1 94.5 96 LYS B N 1
ATOM 3154 C CA . LYS B 1 96 ? -13.094 36.312 0.212 1 94.5 96 LYS B CA 1
ATOM 3155 C C . LYS B 1 96 ? -11.883 35.781 -0.552 1 94.5 96 LYS B C 1
ATOM 3157 O O . LYS B 1 96 ? -10.969 36.531 -0.881 1 94.5 96 LYS B O 1
ATOM 3162 N N . GLY B 1 97 ? -11.867 34.5 -0.711 1 93.38 97 GLY B N 1
ATOM 3163 C CA . GLY B 1 97 ? -10.805 33.938 -1.523 1 93.38 97 GLY B CA 1
ATOM 3164 C C . GLY B 1 97 ? -9.711 33.281 -0.702 1 93.38 97 GLY B C 1
ATOM 3165 O O . GLY B 1 97 ? -8.766 32.719 -1.255 1 93.38 97 GLY B O 1
ATOM 3166 N N . GLY B 1 98 ? -9.797 33.375 0.586 1 96.62 98 GLY B N 1
ATOM 3167 C CA . GLY B 1 98 ? -8.852 32.688 1.461 1 96.62 98 GLY B CA 1
ATOM 3168 C C . GLY B 1 98 ? -7.504 33.375 1.54 1 96.62 98 GLY B C 1
ATOM 3169 O O . GLY B 1 98 ? -7.375 34.531 1.161 1 96.62 98 GLY B O 1
ATOM 3170 N N . ALA B 1 99 ? -6.574 32.688 2.133 1 97.88 99 ALA B N 1
ATOM 3171 C CA . ALA B 1 99 ? -5.281 33.344 2.354 1 97.88 99 ALA B CA 1
ATOM 3172 C C . ALA B 1 99 ? -4.148 32.312 2.318 1 97.88 99 ALA B C 1
ATOM 3174 O O . ALA B 1 99 ? -4.379 31.109 2.52 1 97.88 99 ALA B O 1
ATOM 3175 N N . ARG B 1 100 ? -3.023 32.875 1.973 1 98 100 ARG B N 1
ATOM 3176 C CA . ARG B 1 100 ? -1.773 32.125 2.07 1 98 100 ARG B CA 1
ATOM 3177 C C . ARG B 1 100 ? -1.043 32.469 3.371 1 98 100 ARG B C 1
ATOM 3179 O O . ARG B 1 100 ? -0.937 33.625 3.758 1 98 100 ARG B O 1
ATOM 3186 N N . LEU B 1 101 ? -0.654 31.438 4.066 1 98.5 101 LEU B N 1
ATOM 3187 C CA . LEU B 1 101 ? 0.221 31.578 5.223 1 98.5 101 LEU B CA 1
ATOM 3188 C C . LEU B 1 101 ? 1.652 31.188 4.875 1 98.5 101 LEU B C 1
ATOM 3190 O O . LEU B 1 101 ? 1.942 30.016 4.664 1 98.5 101 LEU B O 1
ATOM 3194 N N . ASN B 1 102 ? 2.533 32.156 4.84 1 98.25 102 ASN B N 1
ATOM 3195 C CA . ASN B 1 102 ? 3.938 31.922 4.52 1 98.25 102 ASN B CA 1
ATOM 3196 C C . ASN B 1 102 ? 4.742 31.578 5.77 1 98.25 102 ASN B C 1
ATOM 3198 O O . ASN B 1 102 ? 4.691 32.281 6.766 1 98.25 102 ASN B O 1
ATOM 3202 N N . VAL B 1 103 ? 5.445 30.453 5.68 1 98.69 103 VAL B N 1
ATOM 3203 C CA . VAL B 1 103 ? 6.43 30.078 6.691 1 98.69 103 VAL B CA 1
ATOM 3204 C C . VAL B 1 103 ? 7.836 30.344 6.168 1 98.69 103 VAL B C 1
ATOM 3206 O O . VAL B 1 103 ? 8.359 29.594 5.352 1 98.69 103 VAL B O 1
ATOM 3209 N N . PRO B 1 104 ? 8.484 31.359 6.68 1 98.38 104 PRO B N 1
ATOM 3210 C CA . PRO B 1 104 ? 9.812 31.719 6.184 1 98.38 104 PRO B CA 1
ATOM 3211 C C . PRO B 1 104 ? 10.898 30.766 6.68 1 98.38 104 PRO B C 1
ATOM 3213 O O . PRO B 1 104 ? 10.641 29.906 7.531 1 98.38 104 PRO B O 1
ATOM 3216 N N . PRO B 1 105 ? 12.125 30.938 6.035 1 98.56 105 PRO B N 1
ATOM 3217 C CA . PRO B 1 105 ? 13.219 30.109 6.551 1 98.56 105 PRO B CA 1
ATOM 3218 C C . PRO B 1 105 ? 13.359 30.203 8.07 1 98.56 105 PRO B C 1
ATOM 3220 O O . PRO B 1 105 ? 13.211 31.281 8.641 1 98.56 105 PRO B O 1
ATOM 3223 N N . GLY B 1 106 ? 13.617 29.109 8.633 1 98.69 106 GLY B N 1
ATOM 3224 C CA . GLY B 1 106 ? 13.688 29.016 10.078 1 98.69 106 GLY B CA 1
ATOM 3225 C C . GLY B 1 106 ? 13.18 27.688 10.625 1 98.69 106 GLY B C 1
ATOM 3226 O O . GLY B 1 106 ? 12.82 26.797 9.852 1 98.69 106 GLY B O 1
ATOM 3227 N N . LYS B 1 107 ? 13.305 27.547 11.961 1 98.81 107 LYS B N 1
ATOM 3228 C CA . LYS B 1 107 ? 12.789 26.375 12.672 1 98.81 107 LYS B CA 1
ATOM 3229 C C . LYS B 1 107 ? 11.609 26.75 13.562 1 98.81 107 LYS B C 1
ATOM 3231 O O . LYS B 1 107 ? 11.766 27.484 14.539 1 98.81 107 LYS B O 1
ATOM 3236 N N . TRP B 1 108 ? 10.469 26.203 13.266 1 98.88 108 TRP B N 1
ATOM 3237 C CA . TRP B 1 108 ? 9.219 26.625 13.875 1 98.88 108 TRP B CA 1
ATOM 3238 C C . TRP B 1 108 ? 8.602 25.516 14.703 1 98.88 108 TRP B C 1
ATOM 3240 O O . TRP B 1 108 ? 7.828 24.703 14.188 1 98.88 108 TRP B O 1
ATOM 3250 N N . LEU B 1 109 ? 8.938 25.531 15.992 1 98.81 109 LEU B N 1
ATOM 3251 C CA . LEU B 1 109 ? 8.445 24.516 16.922 1 98.81 109 LEU B CA 1
ATOM 3252 C C . LEU B 1 109 ? 6.969 24.734 17.234 1 98.81 109 LEU B C 1
ATOM 3254 O O . LEU B 1 109 ? 6.551 25.859 17.516 1 98.81 109 LEU B O 1
ATOM 3258 N N . THR B 1 110 ? 6.188 23.656 17.156 1 98.88 110 THR B N 1
ATOM 3259 C CA . THR B 1 110 ? 4.766 23.828 17.438 1 98.88 110 THR B CA 1
ATOM 3260 C C . THR B 1 110 ? 4.137 22.5 17.875 1 98.88 110 THR B C 1
ATOM 3262 O O . THR B 1 110 ? 4.621 21.422 17.516 1 98.88 110 THR B O 1
ATOM 3265 N N . ALA B 1 111 ? 3.109 22.609 18.703 1 98.69 111 ALA B N 1
ATOM 3266 C CA . ALA B 1 111 ? 2.166 21.516 18.906 1 98.69 111 ALA B CA 1
ATOM 3267 C C . ALA B 1 111 ? 1.192 21.406 17.734 1 98.69 111 ALA B C 1
ATOM 3269 O O . ALA B 1 111 ? 1.216 22.234 16.828 1 98.69 111 ALA B O 1
ATOM 3270 N N . PRO B 1 112 ? 0.406 20.312 17.766 1 98.69 112 PRO B N 1
ATOM 3271 C CA . PRO B 1 112 ? -0.546 20.141 16.672 1 98.69 112 PRO B CA 1
ATOM 3272 C C . PRO B 1 112 ? -1.441 21.359 16.453 1 98.69 112 PRO B C 1
ATOM 3274 O O . PRO B 1 112 ? -1.857 22 17.422 1 98.69 112 PRO B O 1
ATOM 3277 N N . PHE B 1 113 ? -1.725 21.656 15.203 1 98.5 113 PHE B N 1
ATOM 3278 C CA . PHE B 1 113 ? -2.656 22.719 14.867 1 98.5 113 PHE B CA 1
ATOM 3279 C C . PHE B 1 113 ? -3.527 22.328 13.68 1 98.5 113 PHE B C 1
ATOM 3281 O O . PHE B 1 113 ? -3.189 21.422 12.93 1 98.5 113 PHE B O 1
ATOM 3288 N N . ASN B 1 114 ? -4.633 23.062 13.555 1 98.38 114 ASN B N 1
ATOM 3289 C CA . ASN B 1 114 ? -5.602 22.766 12.5 1 98.38 114 ASN B CA 1
ATOM 3290 C C . ASN B 1 114 ? -5.453 23.703 11.32 1 98.38 114 ASN B C 1
ATOM 3292 O O . ASN B 1 114 ? -5.125 24.875 11.5 1 98.38 114 ASN B O 1
ATOM 3296 N N . LEU B 1 115 ? -5.711 23.125 10.141 1 98.69 115 LEU B N 1
ATOM 3297 C CA . LEU B 1 115 ? -5.895 23.953 8.961 1 98.69 115 LEU B CA 1
ATOM 3298 C C . LEU B 1 115 ? -7.355 24.375 8.82 1 98.69 115 LEU B C 1
ATOM 3300 O O . LEU B 1 115 ? -8.211 23.938 9.586 1 98.69 115 LEU B O 1
ATOM 3304 N N . THR B 1 116 ? -7.582 25.281 7.789 1 98.56 116 THR B N 1
ATOM 3305 C CA . THR B 1 116 ? -8.938 25.703 7.449 1 98.56 116 THR B CA 1
ATOM 3306 C C . THR B 1 116 ? -9.133 25.719 5.938 1 98.56 116 THR B C 1
ATOM 3308 O O . THR B 1 116 ? -8.172 25.625 5.18 1 98.56 116 THR B O 1
ATOM 3311 N N . SER B 1 117 ? -10.453 25.828 5.582 1 98.25 117 SER B N 1
ATOM 3312 C CA . SER B 1 117 ? -10.781 25.844 4.16 1 98.25 117 SER B CA 1
ATOM 3313 C C . SER B 1 117 ? -10.234 27.094 3.482 1 98.25 117 SER B C 1
ATOM 3315 O O . SER B 1 117 ? -10.102 28.141 4.113 1 98.25 117 SER B O 1
ATOM 3317 N N . HIS B 1 118 ? -9.93 27 2.139 1 97.88 118 HIS B N 1
ATOM 3318 C CA . HIS B 1 118 ? -9.445 28.078 1.292 1 97.88 118 HIS B CA 1
ATOM 3319 C C . HIS B 1 118 ? -8.148 28.672 1.836 1 97.88 118 HIS B C 1
ATOM 3321 O O . HIS B 1 118 ? -8 29.891 1.932 1 97.88 118 HIS B O 1
ATOM 3327 N N . MET B 1 119 ? -7.273 27.75 2.15 1 98 119 MET B N 1
ATOM 3328 C CA . MET B 1 119 ? -5.988 28.125 2.74 1 98 119 MET B CA 1
ATOM 3329 C C . MET B 1 119 ? -4.832 27.469 1.987 1 98 119 MET B C 1
ATOM 3331 O O . MET B 1 119 ? -4.941 26.328 1.54 1 98 119 MET B O 1
ATOM 3335 N N . THR B 1 120 ? -3.773 28.281 1.84 1 98.38 120 THR B N 1
ATOM 3336 C CA . THR B 1 120 ? -2.494 27.75 1.397 1 98.38 120 THR B CA 1
ATOM 3337 C C . THR B 1 120 ? -1.439 27.891 2.492 1 98.38 120 THR B C 1
ATOM 3339 O O . THR B 1 120 ? -1.187 28.984 2.98 1 98.38 120 THR B O 1
ATOM 3342 N N . LEU B 1 121 ? -0.917 26.797 2.963 1 98.69 121 LEU B N 1
ATOM 3343 C CA . LEU B 1 121 ? 0.282 26.797 3.793 1 98.69 121 LEU B CA 1
ATOM 3344 C C . LEU B 1 121 ? 1.537 26.688 2.934 1 98.69 121 LEU B C 1
ATOM 3346 O O . LEU B 1 121 ? 1.757 25.672 2.277 1 98.69 121 LEU B O 1
ATOM 3350 N N . PHE B 1 122 ? 2.346 27.719 2.916 1 98.56 122 PHE B N 1
ATOM 3351 C CA . PHE B 1 122 ? 3.506 27.781 2.035 1 98.56 122 PHE B CA 1
ATOM 3352 C C . PHE B 1 122 ? 4.797 27.734 2.842 1 98.56 122 PHE B C 1
ATOM 3354 O O . PHE B 1 122 ? 5.07 28.625 3.643 1 98.56 122 PHE B O 1
ATOM 3361 N N . LEU B 1 123 ? 5.629 26.734 2.604 1 98.75 123 LEU B N 1
ATOM 3362 C CA . LEU B 1 123 ? 6.906 26.578 3.291 1 98.75 123 LEU B CA 1
ATOM 3363 C C . LEU B 1 123 ? 8.062 27 2.389 1 98.75 123 LEU B C 1
ATOM 3365 O O . LEU B 1 123 ? 8.336 26.359 1.376 1 98.75 123 LEU B O 1
ATOM 3369 N N . ALA B 1 124 ? 8.734 27.969 2.83 1 98.12 124 ALA B N 1
ATOM 3370 C CA . ALA B 1 124 ? 9.883 28.453 2.064 1 98.12 124 ALA B CA 1
ATOM 3371 C C . ALA B 1 124 ? 11.031 27.453 2.113 1 98.12 124 ALA B C 1
ATOM 3373 O O . ALA B 1 124 ? 11.023 26.531 2.936 1 98.12 124 ALA B O 1
ATOM 3374 N N . GLU B 1 125 ? 11.953 27.719 1.235 1 97.62 125 GLU B N 1
ATOM 3375 C CA . GLU B 1 125 ? 13.203 26.984 1.354 1 97.62 125 GLU B CA 1
ATOM 3376 C C . GLU B 1 125 ? 13.828 27.172 2.734 1 97.62 125 GLU B C 1
ATOM 3378 O O . GLU B 1 125 ? 13.852 28.281 3.264 1 97.62 125 GLU B O 1
ATOM 3383 N N . ASP B 1 126 ? 14.242 26.109 3.375 1 97.88 126 ASP B N 1
ATOM 3384 C CA . ASP B 1 126 ? 14.922 26.109 4.668 1 97.88 126 ASP B CA 1
ATOM 3385 C C . ASP B 1 126 ? 13.945 26.406 5.805 1 97.88 126 ASP B C 1
ATOM 3387 O O . ASP B 1 126 ? 14.359 26.656 6.938 1 97.88 126 ASP B O 1
ATOM 3391 N N . ALA B 1 127 ? 12.648 26.484 5.438 1 98.81 127 ALA B N 1
ATOM 3392 C CA . ALA B 1 127 ? 11.648 26.484 6.5 1 98.81 127 ALA B CA 1
ATOM 3393 C C . ALA B 1 127 ? 11.414 25.078 7.043 1 98.81 127 ALA B C 1
ATOM 3395 O O . ALA B 1 127 ? 11.328 24.109 6.273 1 98.81 127 ALA B O 1
ATOM 3396 N N . GLU B 1 128 ? 11.359 24.969 8.359 1 98.88 128 GLU B N 1
ATOM 3397 C CA . GLU B 1 128 ? 11.062 23.688 8.984 1 98.88 128 GLU B CA 1
ATOM 3398 C C . GLU B 1 128 ? 10.039 23.844 10.109 1 98.88 128 GLU B C 1
ATOM 3400 O O . GLU B 1 128 ? 10.312 24.5 11.117 1 98.88 128 GLU B O 1
ATOM 3405 N N . ILE B 1 129 ? 8.867 23.312 9.945 1 98.88 129 ILE B N 1
ATOM 3406 C CA . ILE B 1 129 ? 7.922 23.156 11.039 1 98.88 129 ILE B CA 1
ATOM 3407 C C . ILE B 1 129 ? 8.273 21.906 11.844 1 98.88 129 ILE B C 1
ATOM 3409 O O . ILE B 1 129 ? 8.383 20.812 11.289 1 98.88 129 ILE B O 1
ATOM 3413 N N . ILE B 1 130 ? 8.445 22.109 13.141 1 98.75 130 ILE B N 1
ATOM 3414 C CA . ILE B 1 130 ? 8.93 21.031 13.992 1 98.75 130 ILE B CA 1
ATOM 3415 C C . ILE B 1 130 ? 7.875 20.703 15.047 1 98.75 130 ILE B C 1
ATOM 3417 O O . ILE B 1 130 ? 7.461 21.562 15.82 1 98.75 130 ILE B O 1
ATOM 3421 N N . GLY B 1 131 ? 7.473 19.391 15.109 1 98.62 131 GLY B N 1
ATOM 3422 C CA . GLY B 1 131 ? 6.508 18.969 16.109 1 98.62 131 GLY B CA 1
ATOM 3423 C C . GLY B 1 131 ? 7.105 18.828 17.5 1 98.62 131 GLY B C 1
ATOM 3424 O O . GLY B 1 131 ? 8.18 18.25 17.656 1 98.62 131 GLY B O 1
ATOM 3425 N N . ILE B 1 132 ? 6.391 19.359 18.438 1 97.69 132 ILE B N 1
ATOM 3426 C CA . ILE B 1 132 ? 6.805 19.203 19.828 1 97.69 132 ILE B CA 1
ATOM 3427 C C . ILE B 1 132 ? 6.777 17.719 20.203 1 97.69 132 ILE B C 1
ATOM 3429 O O . ILE B 1 132 ? 5.879 16.984 19.797 1 97.69 132 ILE B O 1
ATOM 3433 N N . GLN B 1 133 ? 7.652 17.266 21.062 1 94.62 133 GLN B N 1
ATOM 3434 C CA . GLN B 1 133 ? 7.805 15.852 21.359 1 94.62 133 GLN B CA 1
ATOM 3435 C C . GLN B 1 133 ? 7.004 15.461 22.594 1 94.62 133 GLN B C 1
ATOM 3437 O O . GLN B 1 133 ? 6.812 14.273 22.859 1 94.62 133 GLN B O 1
ATOM 3442 N N . ASP B 1 134 ? 6.535 16.406 23.391 1 94.62 134 ASP B N 1
ATOM 3443 C CA . ASP B 1 134 ? 5.73 16.141 24.578 1 94.62 134 ASP B CA 1
ATOM 3444 C C . ASP B 1 134 ? 4.34 15.641 24.203 1 94.62 134 ASP B C 1
ATOM 3446 O O . ASP B 1 134 ? 3.496 16.422 23.75 1 94.62 134 ASP B O 1
ATOM 3450 N N . GLU B 1 135 ? 4.074 14.453 24.5 1 94.62 135 GLU B N 1
ATOM 3451 C CA . GLU B 1 135 ? 2.82 13.82 24.078 1 94.62 135 GLU B CA 1
ATOM 3452 C C . GLU B 1 135 ? 1.623 14.484 24.766 1 94.62 135 GLU B C 1
ATOM 3454 O O . GLU B 1 135 ? 0.51 14.453 24.234 1 94.62 135 GLU B O 1
ATOM 3459 N N . ASN B 1 136 ? 1.884 15.055 25.906 1 94.88 136 ASN B N 1
ATOM 3460 C CA . ASN B 1 136 ? 0.791 15.703 26.625 1 94.88 136 ASN B CA 1
ATOM 3461 C C . ASN B 1 136 ? 0.282 16.938 25.859 1 94.88 136 ASN B C 1
ATOM 3463 O O . ASN B 1 136 ? -0.803 17.438 26.156 1 94.88 136 ASN B O 1
ATOM 3467 N N . ARG B 1 137 ? 1.064 17.312 24.906 1 97.25 137 ARG B N 1
ATOM 3468 C CA . ARG B 1 137 ? 0.685 18.484 24.141 1 97.25 137 ARG B CA 1
ATOM 3469 C C . ARG B 1 137 ? -0.031 18.094 22.859 1 97.25 137 ARG B C 1
ATOM 3471 O O . ARG B 1 137 ? -0.448 18.953 22.078 1 97.25 137 ARG B O 1
ATOM 3478 N N . TRP B 1 138 ? -0.188 16.844 22.594 1 97.75 138 TRP B N 1
ATOM 3479 C CA . TRP B 1 138 ? -0.927 16.328 21.453 1 97.75 138 TRP B CA 1
ATOM 3480 C C . TRP B 1 138 ? -2.352 15.953 21.844 1 97.75 138 TRP B C 1
ATOM 3482 O O . TRP B 1 138 ? -2.557 15.188 22.781 1 97.75 138 TRP B O 1
ATOM 3492 N N . PRO B 1 139 ? -3.303 16.469 21.188 1 97.19 139 PRO B N 1
ATOM 3493 C CA . PRO B 1 139 ? -4.684 16.141 21.547 1 97.19 139 PRO B CA 1
ATOM 3494 C C . PRO B 1 139 ? -5.047 14.688 21.281 1 97.19 139 PRO B C 1
ATOM 3496 O O . PRO B 1 139 ? -4.516 14.078 20.359 1 97.19 139 PRO B O 1
ATOM 3499 N N . LEU B 1 140 ? -5.941 14.188 22.125 1 96.31 140 LEU B N 1
ATOM 3500 C CA . LEU B 1 140 ? -6.504 12.867 21.875 1 96.31 140 LEU B CA 1
ATOM 3501 C C . LEU B 1 140 ? -7.773 12.969 21.031 1 96.31 140 LEU B C 1
ATOM 3503 O O . LEU B 1 140 ? -8.586 13.875 21.219 1 96.31 140 LEU B O 1
ATOM 3507 N N . MET B 1 141 ? -7.891 12.047 20.109 1 95.81 141 MET B N 1
ATOM 3508 C CA . MET B 1 141 ? -9.055 11.945 19.234 1 95.81 141 MET B CA 1
ATOM 3509 C C . MET B 1 141 ? -9.68 10.555 19.312 1 95.81 141 MET B C 1
ATOM 3511 O O . MET B 1 141 ? -9 9.586 19.656 1 95.81 141 MET B O 1
ATOM 3515 N N . PRO B 1 142 ? -10.984 10.516 19.047 1 92.56 142 PRO B N 1
ATOM 3516 C CA . PRO B 1 142 ? -11.586 9.188 18.953 1 92.56 142 PRO B CA 1
ATOM 3517 C C . PRO B 1 142 ? -10.977 8.336 17.844 1 92.56 142 PRO B C 1
ATOM 3519 O O . PRO B 1 142 ? -10.344 8.867 16.938 1 92.56 142 PRO B O 1
ATOM 3522 N N . PRO B 1 143 ? -11.203 7 17.953 1 89.5 143 PRO B N 1
ATOM 3523 C CA . PRO B 1 143 ? -10.766 6.16 16.844 1 89.5 143 PRO B CA 1
ATOM 3524 C C . PRO B 1 143 ? -11.43 6.551 15.516 1 89.5 143 PRO B C 1
ATOM 3526 O O . PRO B 1 143 ? -12.523 7.121 15.516 1 89.5 143 PRO B O 1
ATOM 3529 N N . LEU B 1 144 ? -10.727 6.242 14.461 1 89.88 144 LEU B N 1
ATOM 3530 C CA . LEU B 1 144 ? -11.336 6.465 13.156 1 89.88 144 LEU B CA 1
ATOM 3531 C C . LEU B 1 144 ? -12.609 5.633 12.992 1 89.88 144 LEU B C 1
ATOM 3533 O O . LEU B 1 144 ? -12.641 4.465 13.398 1 89.88 144 LEU B O 1
ATOM 3537 N N . PRO B 1 145 ? -13.617 6.188 12.422 1 86.12 145 PRO B N 1
ATOM 3538 C CA . PRO B 1 145 ? -14.883 5.469 12.297 1 86.12 145 PRO B CA 1
ATOM 3539 C C . PRO B 1 145 ? -14.742 4.152 11.539 1 86.12 145 PRO B C 1
ATOM 3541 O O . PRO B 1 145 ? -15.453 3.188 11.828 1 86.12 145 PRO B O 1
ATOM 3544 N N . SER B 1 146 ? -13.922 4.09 10.586 1 83.5 146 SER B N 1
ATOM 3545 C CA . SER B 1 146 ? -13.781 2.889 9.773 1 83.5 146 SER B CA 1
ATOM 3546 C C . SER B 1 146 ? -12.906 1.852 10.469 1 83.5 146 SER B C 1
ATOM 3548 O O . SER B 1 146 ? -12.727 0.741 9.961 1 83.5 146 SER B O 1
ATOM 3550 N N . TYR B 1 147 ? -12.391 2.131 11.562 1 79.81 147 TYR B N 1
ATOM 3551 C CA . TYR B 1 147 ? -11.539 1.199 12.297 1 79.81 147 TYR B CA 1
ATOM 3552 C C . TYR B 1 147 ? -12.164 0.809 13.625 1 79.81 147 TYR B C 1
ATOM 3554 O O . TYR B 1 147 ? -11.969 -0.309 14.109 1 79.81 147 TYR B O 1
ATOM 3562 N N . GLY B 1 148 ? -12.922 1.646 14.266 1 71.94 148 GLY B N 1
ATOM 3563 C CA . GLY B 1 148 ? -13.633 1.389 15.508 1 71.94 148 GLY B CA 1
ATOM 3564 C C . GLY B 1 148 ? -12.742 1.479 16.734 1 71.94 148 GLY B C 1
ATOM 3565 O O . GLY B 1 148 ? -13.227 1.716 17.844 1 71.94 148 GLY B O 1
ATOM 3566 N N . TYR B 1 149 ? -11.523 1.153 16.641 1 72.31 149 TYR B N 1
ATOM 3567 C CA . TYR B 1 149 ? -10.555 1.349 17.703 1 72.31 149 TYR B CA 1
ATOM 3568 C C . TYR B 1 149 ? -9.203 1.797 17.156 1 72.31 149 TYR B C 1
ATOM 3570 O O . TYR B 1 149 ? -9 1.813 15.938 1 72.31 149 TYR B O 1
ATOM 3578 N N . GLY B 1 150 ? -8.383 2.254 18.094 1 72.81 150 GLY B N 1
ATOM 3579 C CA . GLY B 1 150 ? -7.039 2.607 17.672 1 72.81 150 GLY B CA 1
ATOM 3580 C C . GLY B 1 150 ? -6.25 1.427 17.125 1 72.81 150 GLY B C 1
ATOM 3581 O O . GLY B 1 150 ? -6.395 0.304 17.625 1 72.81 150 GLY B O 1
ATOM 3582 N N . ARG B 1 151 ? -5.355 1.628 16.234 1 67.81 151 ARG B N 1
ATOM 3583 C CA . ARG B 1 151 ? -4.602 0.591 15.531 1 67.81 151 ARG B CA 1
ATOM 3584 C C . ARG B 1 151 ? -3.65 -0.13 16.484 1 67.81 151 ARG B C 1
ATOM 3586 O O . ARG B 1 151 ? -3.49 -1.35 16.406 1 67.81 151 ARG B O 1
ATOM 3593 N N . GLU B 1 152 ? -3.082 0.711 17.359 1 74.06 152 GLU B N 1
ATOM 3594 C CA . GLU B 1 152 ? -2.088 0.159 18.281 1 74.06 152 GLU B CA 1
ATOM 3595 C C . GLU B 1 152 ? -2.703 -0.151 19.641 1 74.06 152 GLU B C 1
ATOM 3597 O O . GLU B 1 152 ? -2.25 -1.06 20.328 1 74.06 152 GLU B O 1
ATOM 3602 N N . HIS B 1 153 ? -3.658 0.65 20 1 81.62 153 HIS B N 1
ATOM 3603 C CA . HIS B 1 153 ? -4.332 0.529 21.281 1 81.62 153 HIS B CA 1
ATOM 3604 C C . HIS B 1 153 ? -5.836 0.732 21.141 1 81.62 153 HIS B C 1
ATOM 3606 O O . HIS B 1 153 ? -6.281 1.549 20.328 1 81.62 153 HIS B O 1
ATOM 3612 N N . ARG B 1 154 ? -6.363 -0.041 21.984 1 82.25 154 ARG B N 1
ATOM 3613 C CA . ARG B 1 154 ? -7.793 0.249 22.078 1 82.25 154 ARG B CA 1
ATOM 3614 C C . ARG B 1 154 ? -8.031 1.627 22.688 1 82.25 154 ARG B C 1
ATOM 3616 O O . ARG B 1 154 ? -7.258 2.082 23.531 1 82.25 154 ARG B O 1
ATOM 3623 N N . GLY B 1 155 ? -9.047 2.297 22.156 1 87.06 155 GLY B N 1
ATOM 3624 C CA . GLY B 1 155 ? -9.359 3.609 22.703 1 87.06 155 GLY B CA 1
ATOM 3625 C C . GLY B 1 155 ? -9.016 4.746 21.75 1 87.06 155 GLY B C 1
ATOM 3626 O O . GLY B 1 155 ? -8.945 4.547 20.531 1 87.06 155 GLY B O 1
ATOM 3627 N N . PRO B 1 156 ? -8.766 5.938 22.375 1 91.62 156 PRO B N 1
ATOM 3628 C CA . PRO B 1 156 ? -8.477 7.113 21.547 1 91.62 156 PRO B CA 1
ATOM 3629 C C . PRO B 1 156 ? -7.086 7.062 20.922 1 91.62 156 PRO B C 1
ATOM 3631 O O . PRO B 1 156 ? -6.277 6.195 21.266 1 91.62 156 PRO B O 1
ATOM 3634 N N . ARG B 1 157 ? -6.887 7.941 19.984 1 95.31 157 ARG B N 1
ATOM 3635 C CA . ARG B 1 157 ? -5.602 8.102 19.312 1 95.31 157 ARG B CA 1
ATOM 3636 C C . ARG B 1 157 ? -5.105 9.539 19.422 1 95.31 157 ARG B C 1
ATOM 3638 O O . ARG B 1 157 ? -5.898 10.469 19.578 1 95.31 157 ARG B O 1
ATOM 3645 N N . TYR B 1 158 ? -3.791 9.68 19.391 1 96.56 158 TYR B N 1
ATOM 3646 C CA . TYR B 1 158 ? -3.254 11.031 19.281 1 96.56 158 TYR B CA 1
ATOM 3647 C C . TYR B 1 158 ? -3.604 11.641 17.922 1 96.56 158 TYR B C 1
ATOM 3649 O O . TYR B 1 158 ? -3.609 10.953 16.906 1 96.56 158 TYR B O 1
ATOM 3657 N N . GLY B 1 159 ? -3.875 12.914 17.984 1 96.94 159 GLY B N 1
ATOM 3658 C CA . GLY B 1 159 ? -4.098 13.633 16.734 1 96.94 159 GLY B CA 1
ATOM 3659 C C . GLY B 1 159 ? -2.84 13.789 15.898 1 96.94 159 GLY B C 1
ATOM 3660 O O . GLY B 1 159 ? -1.773 13.297 16.281 1 96.94 159 GLY B O 1
ATOM 3661 N N . SER B 1 160 ? -2.947 14.461 14.758 1 98.56 160 SER B N 1
ATOM 3662 C CA . SER B 1 160 ? -1.827 14.695 13.852 1 98.56 160 SER B CA 1
ATOM 3663 C C . SER B 1 160 ? -1.197 16.062 14.094 1 98.56 160 SER B C 1
ATOM 3665 O O . SER B 1 160 ? -1.834 16.953 14.664 1 98.56 160 SER B O 1
ATOM 3667 N N . LEU B 1 161 ? 0.087 16.219 13.727 1 98.81 161 LEU B N 1
ATOM 3668 C CA . LEU B 1 161 ? 0.735 17.516 13.883 1 98.81 161 LEU B CA 1
ATOM 3669 C C . LEU B 1 161 ? -0.009 18.594 13.102 1 98.81 161 LEU B C 1
ATOM 3671 O O . LEU B 1 161 ? -0.316 19.656 13.641 1 98.81 161 LEU B O 1
ATOM 3675 N N . ILE B 1 162 ? -0.226 18.297 11.836 1 98.88 162 ILE B N 1
ATOM 3676 C CA . ILE B 1 162 ? -1.082 19.141 11.016 1 98.88 162 ILE B CA 1
ATOM 3677 C C . ILE B 1 162 ? -2.379 18.406 10.688 1 98.88 162 ILE B C 1
ATOM 3679 O O . ILE B 1 162 ? -2.355 17.344 10.07 1 98.88 162 ILE B O 1
ATOM 3683 N N . HIS B 1 163 ? -3.488 19.062 11.094 1 98.69 163 HIS B N 1
ATOM 3684 C CA . HIS B 1 163 ? -4.773 18.375 11.031 1 98.69 163 HIS B CA 1
ATOM 3685 C C . HIS B 1 163 ? -5.816 19.219 10.305 1 98.69 163 HIS B C 1
ATOM 3687 O O . HIS B 1 163 ? -5.68 20.453 10.227 1 98.69 163 HIS B O 1
ATOM 3693 N N . GLY B 1 164 ? -6.793 18.562 9.711 1 98.5 164 GLY B N 1
ATOM 3694 C CA . GLY B 1 164 ? -7.953 19.219 9.133 1 98.5 164 GLY B CA 1
ATOM 3695 C C . GLY B 1 164 ? -9.141 18.297 8.953 1 98.5 164 GLY B C 1
ATOM 3696 O O . GLY B 1 164 ? -8.977 17.125 8.609 1 98.5 164 GLY B O 1
ATOM 3697 N N . GLN B 1 165 ? -10.305 18.797 9.195 1 98.31 165 GLN B N 1
ATOM 3698 C CA . GLN B 1 165 ? -11.539 18.047 9 1 98.31 165 GLN B CA 1
ATOM 3699 C C . GLN B 1 165 ? -12.586 18.875 8.273 1 98.31 165 GLN B C 1
ATOM 3701 O O . GLN B 1 165 ? -12.727 20.078 8.547 1 98.31 165 GLN B O 1
ATOM 3706 N N . ASN B 1 166 ? -13.266 18.266 7.367 1 98.5 166 ASN B N 1
ATOM 3707 C CA . ASN B 1 166 ? -14.359 18.891 6.637 1 98.5 166 ASN B CA 1
ATOM 3708 C C . ASN B 1 166 ? -13.906 20.172 5.926 1 98.5 166 ASN B C 1
ATOM 3710 O O . ASN B 1 166 ? -14.555 21.219 6.035 1 98.5 166 ASN B O 1
ATOM 3714 N N . LEU B 1 167 ? -12.836 20 5.293 1 98.56 167 LEU B N 1
ATOM 3715 C CA . LEU B 1 167 ? -12.258 21.156 4.605 1 98.56 167 LEU B CA 1
ATOM 3716 C C . LEU B 1 167 ? -12.469 21.047 3.098 1 98.56 167 LEU B C 1
ATOM 3718 O O . LEU B 1 167 ? -12.734 19.969 2.578 1 98.56 167 LEU B O 1
ATOM 3722 N N . THR B 1 168 ? -12.445 22.188 2.516 1 98.25 168 THR B N 1
ATOM 3723 C CA . THR B 1 168 ? -12.398 22.266 1.06 1 98.25 168 THR B CA 1
ATOM 3724 C C . THR B 1 168 ? -11.312 23.219 0.599 1 98.25 168 THR B C 1
ATOM 3726 O O . THR B 1 168 ? -11.086 24.266 1.224 1 98.25 168 THR B O 1
ATOM 3729 N N . ASP B 1 169 ? -10.609 22.891 -0.412 1 97.75 169 ASP B N 1
ATOM 3730 C CA . ASP B 1 169 ? -9.633 23.766 -1.054 1 97.75 169 ASP B CA 1
ATOM 3731 C C . ASP B 1 169 ? -8.492 24.109 -0.099 1 97.75 169 ASP B C 1
ATOM 3733 O O . ASP B 1 169 ? -8.359 25.266 0.325 1 97.75 169 ASP B O 1
ATOM 3737 N N . VAL B 1 170 ? -7.676 23.156 0.111 1 98.38 170 VAL B N 1
ATOM 3738 C CA . VAL B 1 170 ? -6.52 23.297 0.985 1 98.38 170 VAL B CA 1
ATOM 3739 C C . VAL B 1 170 ? -5.246 22.922 0.229 1 98.38 170 VAL B C 1
ATOM 3741 O O . VAL B 1 170 ? -5.184 21.875 -0.407 1 98.38 170 VAL B O 1
ATOM 3744 N N . VAL B 1 171 ? -4.277 23.812 0.304 1 98.31 171 VAL B N 1
ATOM 3745 C CA . VAL B 1 171 ? -3.008 23.578 -0.37 1 98.31 171 VAL B CA 1
ATOM 3746 C C . VAL B 1 171 ? -1.862 23.656 0.636 1 98.31 171 VAL B C 1
ATOM 3748 O O . VAL B 1 171 ? -1.754 24.641 1.376 1 98.31 171 VAL B O 1
ATOM 3751 N N . ILE B 1 172 ? -1.07 22.625 0.78 1 98.69 172 ILE B N 1
ATOM 3752 C CA . ILE B 1 172 ? 0.224 22.672 1.45 1 98.69 172 ILE B CA 1
ATOM 3753 C C . ILE B 1 172 ? 1.344 22.562 0.418 1 98.69 172 ILE B C 1
ATOM 3755 O O . ILE B 1 172 ? 1.447 21.547 -0.284 1 98.69 172 ILE B O 1
ATOM 3759 N N . THR B 1 173 ? 2.145 23.562 0.317 1 98.56 173 THR B N 1
ATOM 3760 C CA . THR B 1 173 ? 3.154 23.594 -0.736 1 98.56 173 THR B CA 1
ATOM 3761 C C . THR B 1 173 ? 4.352 24.438 -0.309 1 98.56 173 THR B C 1
ATOM 3763 O O . THR B 1 173 ? 4.465 24.828 0.857 1 98.56 173 THR B O 1
ATOM 3766 N N . GLY B 1 174 ? 5.336 24.578 -1.229 1 98.25 174 GLY B N 1
ATOM 3767 C CA . GLY B 1 174 ? 6.484 25.406 -0.893 1 98.25 174 GLY B CA 1
ATOM 3768 C C . GLY B 1 174 ? 7.652 25.219 -1.842 1 98.25 174 GLY B C 1
ATOM 3769 O O . GLY B 1 174 ? 7.473 24.766 -2.977 1 98.25 174 GLY B O 1
ATOM 3770 N N . ASN B 1 175 ? 8.773 25.797 -1.457 1 97.5 175 ASN B N 1
ATOM 3771 C CA . ASN B 1 175 ? 10.055 25.594 -2.111 1 97.5 175 ASN B CA 1
ATOM 3772 C C . ASN B 1 175 ? 10.898 24.562 -1.36 1 97.5 175 ASN B C 1
ATOM 3774 O O . ASN B 1 175 ? 12.023 24.859 -0.95 1 97.5 175 ASN B O 1
ATOM 3778 N N . ASN B 1 176 ? 10.266 23.422 -1.089 1 97.06 176 ASN B N 1
ATOM 377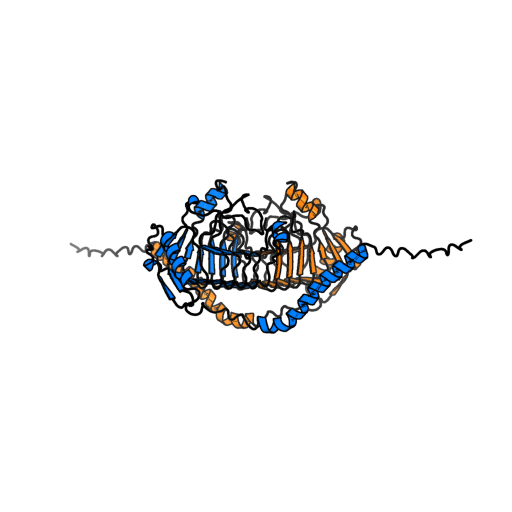9 C CA . ASN B 1 176 ? 10.844 22.234 -0.461 1 97.06 176 ASN B CA 1
ATOM 3780 C C . ASN B 1 176 ? 11.094 22.453 1.027 1 97.06 176 ASN B C 1
ATOM 3782 O O . ASN B 1 176 ? 12.086 21.953 1.573 1 97.06 176 ASN B O 1
ATOM 3786 N N . GLY B 1 177 ? 10.297 23.297 1.626 1 98.62 177 GLY B N 1
ATOM 3787 C CA . GLY B 1 177 ? 10.312 23.344 3.08 1 98.62 177 GLY B CA 1
ATOM 3788 C C . GLY B 1 177 ? 9.945 22.016 3.713 1 98.62 177 GLY B C 1
ATOM 3789 O O . GLY B 1 177 ? 9.516 21.078 3.02 1 98.62 177 GLY B O 1
ATOM 3790 N N . THR B 1 178 ? 10.172 21.922 5.07 1 98.88 178 THR B N 1
ATOM 3791 C CA . THR B 1 178 ? 10.07 20.625 5.719 1 98.88 178 THR B CA 1
ATOM 3792 C C . THR B 1 178 ? 9.047 20.656 6.852 1 98.88 178 THR B C 1
ATOM 3794 O O . THR B 1 178 ? 8.992 21.625 7.613 1 98.88 178 THR B O 1
ATOM 3797 N N . ILE B 1 179 ? 8.211 19.688 6.949 1 98.94 179 ILE B N 1
ATOM 3798 C CA . ILE B 1 179 ? 7.43 19.359 8.141 1 98.94 179 ILE B CA 1
ATOM 3799 C C . ILE B 1 179 ? 8.023 18.141 8.836 1 98.94 179 ILE B C 1
ATOM 3801 O O . ILE B 1 179 ? 8.039 17.047 8.273 1 98.94 179 ILE B O 1
ATOM 3805 N N . ASN B 1 180 ? 8.523 18.375 10.023 1 98.81 180 ASN B N 1
ATOM 3806 C CA . ASN B 1 180 ? 9.273 17.375 10.773 1 98.81 180 ASN B CA 1
ATOM 3807 C C . ASN B 1 180 ? 8.547 16.984 12.055 1 98.81 180 ASN B C 1
ATOM 3809 O O . ASN B 1 180 ? 8.422 17.781 12.977 1 98.81 180 ASN B O 1
ATOM 3813 N N . GLY B 1 181 ? 8.164 15.703 12.156 1 98.62 181 GLY B N 1
ATOM 3814 C CA . GLY B 1 181 ? 7.41 15.219 13.297 1 98.62 181 GLY B CA 1
ATOM 3815 C C . GLY B 1 181 ? 8.289 14.867 14.484 1 98.62 181 GLY B C 1
ATOM 3816 O O . GLY B 1 181 ? 7.785 14.617 15.586 1 98.62 181 GLY B O 1
ATOM 3817 N N . GLN B 1 182 ? 9.516 14.82 14.25 1 97.44 182 GLN B N 1
ATOM 3818 C CA . GLN B 1 182 ? 10.453 14.398 15.289 1 97.44 182 GLN B CA 1
ATOM 3819 C C . GLN B 1 182 ? 10.047 13.055 15.883 1 97.44 182 GLN B C 1
ATOM 3821 O O . GLN B 1 182 ? 9.961 12.906 17.109 1 97.44 182 GLN B O 1
ATOM 3826 N N . GLY B 1 183 ? 9.969 12.086 15.117 1 97.25 183 GLY B N 1
ATOM 3827 C CA . GLY B 1 183 ? 9.352 10.812 15.469 1 97.25 183 GLY B CA 1
ATOM 3828 C C . GLY B 1 183 ? 10.211 9.961 16.375 1 97.25 183 GLY B C 1
ATOM 3829 O O . GLY B 1 183 ? 9.734 8.984 16.953 1 97.25 183 GLY B O 1
ATOM 3830 N N . GLN B 1 184 ? 11.43 10.305 16.672 1 95.06 184 GLN B N 1
ATOM 3831 C CA . GLN B 1 184 ? 12.383 9.445 17.375 1 95.06 184 GLN B CA 1
ATOM 3832 C C . GLN B 1 184 ? 11.867 9.086 18.766 1 95.06 184 GLN B C 1
ATOM 3834 O O . GLN B 1 184 ? 11.891 7.922 19.156 1 95.06 184 GLN B O 1
ATOM 3839 N N . SER B 1 185 ? 11.422 10.086 19.438 1 95 185 SER B N 1
ATOM 3840 C CA . SER B 1 185 ? 10.922 9.82 20.781 1 95 185 SER B CA 1
ATOM 3841 C C . SER B 1 185 ? 9.664 8.953 20.75 1 95 185 SER B C 1
ATOM 3843 O O . SER B 1 185 ? 9.484 8.078 21.594 1 95 185 SER B O 1
ATOM 3845 N N . TRP B 1 186 ? 8.828 9.156 19.781 1 96.75 186 TRP B N 1
ATOM 3846 C CA . TRP B 1 186 ? 7.605 8.383 19.625 1 96.75 186 TRP B CA 1
ATOM 3847 C C . TRP B 1 186 ? 7.926 6.918 19.344 1 96.75 186 TRP B C 1
ATOM 3849 O O . TRP B 1 186 ? 7.312 6.016 19.922 1 96.75 186 TRP B O 1
ATOM 3859 N N . TRP B 1 187 ? 8.828 6.688 18.516 1 94.62 187 TRP B N 1
ATOM 3860 C CA . TRP B 1 187 ? 9.195 5.328 18.125 1 94.62 187 TRP B CA 1
ATOM 3861 C C . TRP B 1 187 ? 9.805 4.57 19.297 1 94.62 187 TRP B C 1
ATOM 3863 O O . TRP B 1 187 ? 9.508 3.393 19.5 1 94.62 187 TRP B O 1
ATOM 3873 N N . LYS B 1 188 ? 10.688 5.238 20 1 94.75 188 LYS B N 1
ATOM 3874 C CA . LYS B 1 188 ? 11.305 4.633 21.188 1 94.75 188 LYS B CA 1
ATOM 3875 C C . LYS B 1 188 ? 10.242 4.234 22.203 1 94.75 188 LYS B C 1
ATOM 3877 O O . LYS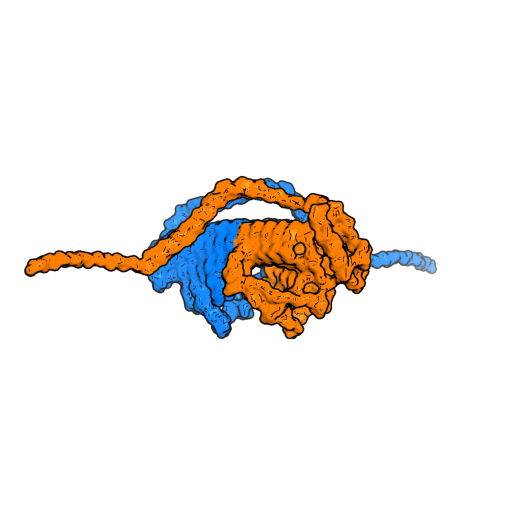 B 1 188 ? 10.266 3.113 22.719 1 94.75 188 LYS B O 1
ATOM 3882 N N . LYS B 1 189 ? 9.359 5.105 22.5 1 95.38 189 LYS B N 1
ATOM 3883 C CA . LYS B 1 189 ? 8.305 4.832 23.484 1 95.38 189 LYS B CA 1
ATOM 3884 C C . LYS B 1 189 ? 7.398 3.699 23 1 95.38 189 LYS B C 1
ATOM 3886 O O . LYS B 1 189 ? 6.938 2.883 23.797 1 95.38 189 LYS B O 1
ATOM 3891 N N . TYR B 1 190 ? 7.113 3.695 21.797 1 93.94 190 TYR B N 1
ATOM 3892 C CA . TYR B 1 190 ? 6.305 2.625 21.219 1 93.94 190 TYR B CA 1
ATOM 3893 C C . TYR B 1 190 ? 6.977 1.27 21.422 1 93.94 190 TYR B C 1
ATOM 3895 O O . TYR B 1 190 ? 6.34 0.319 21.875 1 93.94 190 TYR B O 1
ATOM 3903 N N . ARG B 1 191 ? 8.227 1.234 21.094 1 90.56 191 ARG B N 1
ATOM 3904 C CA . ARG B 1 191 ? 8.969 -0.015 21.219 1 90.56 191 ARG B CA 1
ATOM 3905 C C . ARG B 1 191 ? 9.047 -0.471 22.672 1 90.56 191 ARG B C 1
ATOM 3907 O O . ARG B 1 191 ? 9.047 -1.672 22.953 1 90.56 191 ARG B O 1
ATOM 3914 N N . GLN B 1 192 ? 9.039 0.469 23.516 1 93.44 192 GLN B N 1
ATOM 3915 C CA . GLN B 1 192 ? 9.141 0.173 24.938 1 93.44 192 GLN B CA 1
ATOM 3916 C C . GLN B 1 192 ? 7.758 -0.004 25.562 1 93.44 192 GLN B C 1
ATOM 3918 O O . GLN B 1 192 ? 7.637 -0.184 26.781 1 93.44 192 GLN B O 1
ATOM 3923 N N . LYS B 1 193 ? 6.738 0.139 24.734 1 91.94 193 LYS B N 1
ATOM 3924 C CA . LYS B 1 193 ? 5.355 -0.049 25.172 1 91.94 193 LYS B CA 1
ATOM 3925 C C . LYS B 1 193 ? 4.969 0.955 26.25 1 91.94 193 LYS B C 1
ATOM 3927 O O . LYS B 1 193 ? 4.32 0.597 27.234 1 91.94 193 LYS B O 1
ATOM 3932 N N . LEU B 1 194 ? 5.402 2.17 26.062 1 93.5 194 LEU B N 1
ATOM 3933 C CA . LEU B 1 194 ? 5.172 3.201 27.062 1 93.5 194 LEU B CA 1
ATOM 3934 C C . LEU B 1 194 ? 4.031 4.121 26.641 1 93.5 194 LEU B C 1
ATOM 3936 O O . LEU B 1 194 ? 3.615 4.992 27.422 1 93.5 194 LEU B O 1
ATOM 3940 N N . LEU B 1 195 ? 3.521 3.959 25.469 1 93.5 195 LEU B N 1
ATOM 3941 C CA . LEU B 1 195 ? 2.422 4.793 25 1 93.5 195 LEU B CA 1
ATOM 3942 C C . LEU B 1 195 ? 1.077 4.152 25.328 1 93.5 195 LEU B C 1
ATOM 3944 O O . LEU B 1 195 ? 0.898 2.947 25.141 1 93.5 195 LEU B O 1
ATOM 3948 N N . ASN B 1 196 ? 0.175 4.98 25.734 1 91.5 196 ASN B N 1
ATOM 3949 C CA . ASN B 1 196 ? -1.135 4.469 26.125 1 91.5 196 ASN B CA 1
ATOM 3950 C C . ASN B 1 196 ? -2.15 4.613 25 1 91.5 196 ASN B C 1
ATOM 3952 O O . ASN B 1 196 ? -3.271 4.109 25.094 1 91.5 196 ASN B O 1
ATOM 3956 N N . HIS B 1 197 ? -1.784 5.332 24.031 1 93.69 197 HIS B N 1
ATOM 3957 C CA . HIS B 1 197 ? -2.67 5.582 22.891 1 93.69 197 HIS B CA 1
ATOM 3958 C C . HIS B 1 197 ? -1.94 5.383 21.578 1 93.69 197 HIS B C 1
ATOM 3960 O O . HIS B 1 197 ? -0.708 5.414 21.531 1 93.69 197 HIS B O 1
ATOM 3966 N N . THR B 1 198 ? -2.781 5.137 20.562 1 93.56 198 THR B N 1
ATOM 3967 C CA . THR B 1 198 ? -2.209 5.016 19.219 1 93.56 198 THR B CA 1
ATOM 3968 C C . THR B 1 198 ? -1.569 6.328 18.781 1 93.56 198 THR B C 1
ATOM 3970 O O . THR B 1 198 ? -2.158 7.398 18.953 1 93.56 198 THR B O 1
ATOM 3973 N N . ARG B 1 199 ? -0.379 6.242 18.25 1 95.38 199 ARG B N 1
ATOM 3974 C CA . ARG B 1 199 ? 0.334 7.426 17.781 1 95.38 199 ARG B CA 1
ATOM 3975 C C . ARG B 1 199 ? -0.42 8.102 16.641 1 95.38 199 ARG B C 1
ATOM 3977 O O . ARG B 1 199 ? -1.206 7.457 15.945 1 95.38 199 ARG B O 1
ATOM 3984 N N . GLY B 1 200 ? -0.131 9.344 16.484 1 95.31 200 GLY B N 1
ATOM 3985 C CA . GLY B 1 200 ? -0.814 10.125 15.461 1 95.31 200 GLY B CA 1
ATOM 3986 C C . GLY B 1 200 ? 0.018 10.32 14.203 1 95.31 200 GLY B C 1
ATOM 3987 O O . GLY B 1 200 ? 1.249 10.328 14.266 1 95.31 200 GLY B O 1
ATOM 3988 N N . PRO B 1 201 ? -0.68 10.508 13.094 1 97.62 201 PRO B N 1
ATOM 3989 C CA . PRO B 1 201 ? 0.036 10.789 11.852 1 97.62 201 PRO B CA 1
ATOM 3990 C C . PRO B 1 201 ? 0.697 12.172 11.852 1 97.62 201 PRO B C 1
ATOM 3992 O O . PRO B 1 201 ? 0.461 12.969 12.758 1 97.62 201 PRO B O 1
ATOM 3995 N N . LEU B 1 202 ? 1.584 12.359 10.844 1 98.81 202 LEU B N 1
ATOM 3996 C CA . LEU B 1 202 ? 2.188 13.68 10.703 1 98.81 202 LEU B CA 1
ATOM 3997 C C . LEU B 1 202 ? 1.178 14.68 10.156 1 98.81 202 LEU B C 1
ATOM 3999 O O . LEU B 1 202 ? 0.973 15.742 10.734 1 98.81 202 LEU B O 1
ATOM 4003 N N . VAL B 1 203 ? 0.595 14.336 9.023 1 98.88 203 VAL B N 1
ATOM 4004 C CA . VAL B 1 203 ? -0.45 15.141 8.391 1 98.88 203 VAL B CA 1
ATOM 4005 C C . VAL B 1 203 ? -1.691 14.281 8.156 1 98.88 203 VAL B C 1
ATOM 4007 O O . VAL B 1 203 ? -1.611 13.219 7.535 1 98.88 203 VAL B O 1
ATOM 4010 N N . GLN B 1 204 ? -2.818 14.734 8.703 1 98.75 204 GLN B N 1
ATOM 4011 C CA . GLN B 1 204 ? -4.074 14.023 8.469 1 98.75 204 GLN B CA 1
ATOM 4012 C C . GLN B 1 204 ? -5.188 14.992 8.07 1 98.75 204 GLN B C 1
ATOM 4014 O O . GLN B 1 204 ? -5.441 15.969 8.766 1 98.75 204 GLN B O 1
ATOM 4019 N N . ILE B 1 205 ? -5.809 14.805 6.949 1 98.69 205 ILE B N 1
ATOM 4020 C CA . ILE B 1 205 ? -6.977 15.531 6.477 1 98.69 205 ILE B CA 1
ATOM 4021 C C . ILE B 1 205 ? -8.156 14.578 6.316 1 98.69 205 ILE B C 1
ATOM 4023 O O . ILE B 1 205 ? -8.039 13.547 5.652 1 98.69 205 ILE B O 1
ATOM 4027 N N . MET B 1 206 ? -9.258 14.898 6.98 1 98.31 206 MET B N 1
ATOM 4028 C CA . MET B 1 206 ? -10.383 13.961 7.031 1 98.31 206 MET B CA 1
ATOM 4029 C C . MET B 1 206 ? -11.633 14.586 6.422 1 98.31 206 MET B C 1
ATOM 4031 O O . MET B 1 206 ? -11.875 15.781 6.582 1 98.31 206 MET B O 1
ATOM 4035 N N . TRP B 1 207 ? -12.406 13.766 5.734 1 98.25 207 TRP B N 1
ATOM 4036 C CA . TRP B 1 207 ? -13.719 14.133 5.219 1 98.25 207 TRP B CA 1
ATOM 4037 C C . TRP B 1 207 ? -13.648 15.445 4.434 1 98.25 207 TRP B C 1
ATOM 4039 O O . TRP B 1 207 ? -14.43 16.359 4.688 1 98.25 207 TRP B O 1
ATOM 4049 N N . SER B 1 208 ? -12.688 15.547 3.521 1 98.62 208 SER B N 1
ATOM 4050 C CA . SER B 1 208 ? -12.406 16.812 2.863 1 98.62 208 SER B CA 1
ATOM 4051 C C . SER B 1 208 ? -12.242 16.641 1.358 1 98.62 208 SER B C 1
ATOM 4053 O O . SER B 1 208 ? -12.18 15.508 0.868 1 98.62 208 SER B O 1
ATOM 4055 N N . ASN B 1 209 ? -12.281 17.734 0.668 1 98.25 209 ASN B N 1
ATOM 4056 C CA . ASN B 1 209 ? -12.133 17.672 -0.781 1 98.25 209 ASN B CA 1
ATOM 4057 C C . ASN B 1 209 ? -11.219 18.781 -1.307 1 98.25 209 ASN B C 1
ATOM 4059 O O . ASN B 1 209 ? -11.117 19.844 -0.699 1 98.25 209 ASN B O 1
ATOM 4063 N N . ASP B 1 210 ? -10.648 18.562 -2.434 1 97.88 210 ASP B N 1
ATOM 4064 C CA . ASP B 1 210 ? -9.789 19.531 -3.121 1 97.88 210 ASP B CA 1
ATOM 4065 C C . ASP B 1 210 ? -8.555 19.859 -2.283 1 97.88 210 ASP B C 1
ATOM 4067 O O . ASP B 1 210 ? -8.375 21 -1.858 1 97.88 210 ASP B O 1
ATOM 4071 N N . ILE B 1 211 ? -7.746 18.797 -2.145 1 98.5 211 ILE B N 1
ATOM 4072 C CA . ILE B 1 211 ? -6.535 18.891 -1.336 1 98.5 211 ILE B CA 1
ATOM 4073 C C . ILE B 1 211 ? -5.305 18.734 -2.229 1 98.5 211 ILE B C 1
ATOM 4075 O O . ILE B 1 211 ? -5.246 17.828 -3.064 1 98.5 211 ILE B O 1
ATOM 4079 N N . VAL B 1 212 ? -4.332 19.641 -2.057 1 98.38 212 VAL B N 1
ATOM 4080 C CA . VAL B 1 212 ? -3.07 19.531 -2.781 1 98.38 212 VAL B CA 1
ATOM 4081 C C . VAL B 1 212 ? -1.905 19.562 -1.795 1 98.38 212 VAL B C 1
ATOM 4083 O O . VAL B 1 212 ? -1.804 20.484 -0.978 1 98.38 212 VAL B O 1
ATOM 4086 N N . ILE B 1 213 ? -1.068 18.578 -1.805 1 98.62 213 ILE B N 1
ATOM 4087 C CA . ILE B 1 213 ? 0.228 18.547 -1.136 1 98.62 213 ILE B CA 1
ATOM 4088 C C . ILE B 1 213 ? 1.344 18.484 -2.174 1 98.62 213 ILE B C 1
ATOM 4090 O O . ILE B 1 213 ? 1.434 17.516 -2.932 1 98.62 213 ILE B O 1
ATOM 4094 N N . ALA B 1 214 ? 2.219 19.547 -2.145 1 98.44 214 ALA B N 1
ATOM 4095 C CA . ALA B 1 214 ? 3.189 19.562 -3.236 1 98.44 214 ALA B CA 1
ATOM 4096 C C . ALA B 1 214 ? 4.461 20.312 -2.834 1 98.44 214 ALA B C 1
ATOM 4098 O O . ALA B 1 214 ? 4.406 21.266 -2.066 1 98.44 214 ALA B O 1
ATOM 4099 N N . ASN B 1 215 ? 5.566 19.859 -3.35 1 98.25 215 ASN B N 1
ATOM 4100 C CA . ASN B 1 215 ? 6.828 20.594 -3.338 1 98.25 215 ASN B CA 1
ATOM 4101 C C . ASN B 1 215 ? 7.328 20.828 -1.915 1 98.25 215 ASN B C 1
ATOM 4103 O O . ASN B 1 215 ? 7.805 21.906 -1.59 1 98.25 215 ASN B O 1
ATOM 4107 N N . ILE B 1 216 ? 7.145 19.797 -1.105 1 98.62 216 ILE B N 1
ATOM 4108 C CA . ILE B 1 216 ? 7.648 19.891 0.26 1 98.62 216 ILE B CA 1
ATOM 4109 C C . ILE B 1 216 ? 8.273 18.562 0.674 1 98.62 216 ILE B C 1
ATOM 4111 O O . ILE B 1 216 ? 8.195 17.578 -0.062 1 98.62 216 ILE B O 1
ATOM 4115 N N . THR B 1 217 ? 8.922 18.594 1.835 1 98.75 217 THR B N 1
ATOM 4116 C CA . THR B 1 217 ? 9.453 17.391 2.469 1 98.75 217 THR B CA 1
ATOM 4117 C C . THR B 1 217 ? 8.711 17.078 3.764 1 98.75 217 THR B C 1
ATOM 4119 O O . THR B 1 217 ? 8.5 17.969 4.59 1 98.75 217 THR B O 1
ATOM 4122 N N . LEU B 1 218 ? 8.219 15.867 3.922 1 98.88 218 LEU B N 1
ATOM 4123 C CA . LEU B 1 218 ? 7.691 15.336 5.172 1 98.88 218 LEU B CA 1
ATOM 4124 C C . LEU B 1 218 ? 8.695 14.391 5.828 1 98.88 218 LEU B C 1
ATOM 4126 O O . LEU B 1 218 ? 9.227 13.492 5.176 1 98.88 218 LEU B O 1
ATOM 4130 N N . ARG B 1 219 ? 8.938 14.703 7.125 1 98.5 219 ARG B N 1
ATOM 4131 C CA . ARG B 1 219 ? 10.055 13.992 7.738 1 98.5 219 ARG B CA 1
ATOM 4132 C C . ARG B 1 219 ? 9.68 13.469 9.125 1 98.5 219 ARG B C 1
ATOM 4134 O O . ARG B 1 219 ? 9.023 14.172 9.898 1 98.5 219 ARG B O 1
ATOM 4141 N N . ASP B 1 220 ? 10.094 12.234 9.422 1 97.94 220 ASP B N 1
ATOM 4142 C CA . ASP B 1 220 ? 10.133 11.633 10.75 1 97.94 220 ASP B CA 1
ATOM 4143 C C . ASP B 1 220 ? 8.758 11.719 11.422 1 97.94 220 ASP B C 1
ATOM 4145 O O . ASP B 1 220 ? 8.641 12.219 12.547 1 97.94 220 ASP B O 1
ATOM 4149 N N . SER B 1 221 ? 7.801 11.094 10.711 1 98.25 221 SER B N 1
ATOM 4150 C CA . SER B 1 221 ? 6.461 11.016 11.281 1 98.25 221 SER B CA 1
ATOM 4151 C C . SER B 1 221 ? 6.434 10.102 12.5 1 98.25 221 SER B C 1
ATOM 4153 O O . SER B 1 221 ? 7.109 9.07 12.523 1 98.25 221 SER B O 1
ATOM 4155 N N . PRO B 1 222 ? 5.648 10.508 13.547 1 97.25 222 PRO B N 1
ATOM 4156 C CA . PRO B 1 222 ? 5.488 9.578 14.664 1 97.25 222 PRO B CA 1
ATOM 4157 C C . PRO B 1 222 ? 4.898 8.234 14.227 1 97.25 222 PRO B C 1
ATOM 4159 O O . PRO B 1 222 ? 5.238 7.195 14.797 1 97.25 222 PRO B O 1
ATOM 4162 N N . PHE B 1 223 ? 4.051 8.211 13.375 1 95.56 223 PHE B N 1
ATOM 4163 C CA . PHE B 1 223 ? 3.273 7.086 12.859 1 95.56 223 PHE B CA 1
ATOM 4164 C C . PHE B 1 223 ? 3.158 7.16 11.336 1 95.56 223 PHE B C 1
ATOM 4166 O O . PHE B 1 223 ? 4.168 7.262 10.641 1 95.56 223 PHE B O 1
ATOM 4173 N N . TRP B 1 224 ? 1.915 7.031 10.758 1 94.69 224 TRP B N 1
ATOM 4174 C CA . TRP B 1 224 ? 1.729 7.258 9.328 1 94.69 224 TRP B CA 1
ATOM 4175 C C . TRP B 1 224 ? 2.045 8.703 8.961 1 94.69 224 TRP B C 1
ATOM 4177 O O . TRP B 1 224 ? 1.888 9.609 9.781 1 94.69 224 TRP B O 1
ATOM 4187 N N . THR B 1 225 ? 2.543 8.922 7.723 1 98.12 225 THR B N 1
ATOM 4188 C CA . THR B 1 225 ? 3.027 10.258 7.391 1 98.12 225 THR B CA 1
ATOM 4189 C C . THR B 1 225 ? 1.901 11.117 6.816 1 98.12 225 THR B C 1
ATOM 4191 O O . THR B 1 225 ? 1.375 11.992 7.5 1 98.12 225 THR B O 1
ATOM 4194 N N . PHE B 1 226 ? 1.467 10.906 5.602 1 98.62 226 PHE B N 1
ATOM 4195 C CA . PHE B 1 226 ? 0.294 11.586 5.066 1 98.62 226 PHE B CA 1
ATOM 4196 C C . PHE B 1 226 ? -0.895 10.641 4.988 1 98.62 226 PHE B C 1
ATOM 4198 O O . PHE B 1 226 ? -0.839 9.625 4.293 1 98.62 226 PHE B O 1
ATOM 4205 N N . HIS B 1 227 ? -1.928 11.016 5.734 1 97.62 227 HIS B N 1
ATOM 4206 C CA . HIS B 1 227 ? -3.105 10.164 5.855 1 97.62 227 HIS B CA 1
ATOM 4207 C C . HIS B 1 227 ? -4.371 10.914 5.461 1 97.62 227 HIS B C 1
ATOM 4209 O O . HIS B 1 227 ? -5.094 11.422 6.324 1 97.62 227 HIS B O 1
ATOM 4215 N N . PRO B 1 228 ? -4.699 11.016 4.168 1 97.94 228 PRO B N 1
ATOM 4216 C CA . PRO B 1 228 ? -6.039 11.453 3.781 1 97.94 228 PRO B CA 1
ATOM 4217 C C . PRO B 1 228 ? -7.109 10.398 4.062 1 97.94 228 PRO B C 1
ATOM 4219 O O . PRO B 1 228 ? -6.984 9.258 3.623 1 97.94 228 PRO B O 1
ATOM 4222 N N . TYR B 1 229 ? -8.07 10.766 4.832 1 96.56 229 TYR B N 1
ATOM 4223 C CA . TYR B 1 229 ? -9.141 9.867 5.25 1 96.56 229 TYR B CA 1
ATOM 4224 C C . TYR B 1 229 ? -10.484 10.32 4.695 1 96.56 229 TYR B C 1
ATOM 4226 O O . TYR B 1 229 ? -10.992 11.383 5.062 1 96.56 229 TYR B O 1
ATOM 4234 N N . ASP B 1 230 ? -11.07 9.516 3.797 1 95.62 230 ASP B N 1
ATOM 4235 C CA . ASP B 1 230 ? -12.367 9.812 3.205 1 95.62 230 ASP B CA 1
ATOM 4236 C C . ASP B 1 230 ? -12.367 11.18 2.537 1 95.62 230 ASP B C 1
ATOM 4238 O O . ASP B 1 230 ? -13.219 12.023 2.836 1 95.62 230 ASP B O 1
ATOM 4242 N N . CYS B 1 231 ? -11.375 11.367 1.691 1 97.75 231 CYS B N 1
ATOM 4243 C CA . CYS B 1 231 ? -11.211 12.609 0.948 1 97.75 231 CYS B CA 1
ATOM 4244 C C . CYS B 1 231 ? -11.477 12.391 -0.539 1 97.75 231 CYS B C 1
ATOM 4246 O O . CYS B 1 231 ? -11.375 11.266 -1.034 1 97.75 231 CYS B O 1
ATOM 4248 N N . LYS B 1 232 ? -11.852 13.445 -1.118 1 97.25 232 LYS B N 1
ATOM 4249 C CA . LYS B 1 232 ? -12.086 13.422 -2.561 1 97.25 232 LYS B CA 1
ATOM 4250 C C . LYS B 1 232 ? -11.227 14.469 -3.27 1 97.25 232 LYS B C 1
ATOM 4252 O O . LYS B 1 232 ? -11.078 15.586 -2.781 1 97.25 232 LYS B O 1
ATOM 4257 N N . ASN B 1 233 ? -10.719 14.125 -4.406 1 97.5 233 ASN B N 1
ATOM 4258 C CA . ASN B 1 233 ? -9.898 15.016 -5.215 1 97.5 233 ASN B CA 1
ATOM 4259 C C . ASN B 1 233 ? -8.648 15.461 -4.461 1 97.5 233 ASN B C 1
ATOM 4261 O O . ASN B 1 233 ? -8.531 16.625 -4.086 1 97.5 233 ASN B O 1
ATOM 4265 N N . VAL B 1 234 ? -7.719 14.539 -4.344 1 98 234 VAL B N 1
ATOM 4266 C CA . VAL B 1 234 ? -6.469 14.773 -3.621 1 98 234 VAL B CA 1
ATOM 4267 C C . VAL B 1 234 ? -5.289 14.633 -4.578 1 98 234 VAL B C 1
ATOM 4269 O O . VAL B 1 234 ? -5.207 13.664 -5.336 1 98 234 VAL B O 1
ATOM 4272 N N . THR B 1 235 ? -4.438 15.586 -4.539 1 97.56 235 THR B N 1
ATOM 4273 C CA . THR B 1 235 ? -3.223 15.523 -5.344 1 97.56 235 THR B CA 1
ATOM 4274 C C . THR B 1 235 ? -1.981 15.594 -4.461 1 97.56 235 THR B C 1
ATOM 4276 O O . THR B 1 235 ? -1.846 16.5 -3.641 1 97.56 235 THR B O 1
ATOM 4279 N N . VAL B 1 236 ? -1.127 14.641 -4.574 1 97.94 236 VAL B N 1
ATOM 4280 C CA . VAL B 1 236 ? 0.206 14.648 -3.982 1 97.94 236 VAL B CA 1
ATOM 4281 C C . VAL B 1 236 ? 1.263 14.648 -5.086 1 97.94 236 VAL B C 1
ATOM 4283 O O . VAL B 1 236 ? 1.369 13.688 -5.852 1 97.94 236 VAL B O 1
ATOM 4286 N N . ARG B 1 237 ? 2.059 15.75 -5.125 1 97.38 237 ARG B N 1
ATOM 4287 C CA . ARG B 1 237 ? 2.984 15.883 -6.246 1 97.38 237 ARG B CA 1
ATOM 4288 C C . ARG B 1 237 ? 4.324 16.438 -5.785 1 97.38 237 ARG B C 1
ATOM 4290 O O . ARG B 1 237 ? 4.371 17.453 -5.07 1 97.38 237 ARG B O 1
ATOM 4297 N N . ASN B 1 238 ? 5.406 15.805 -6.258 1 97.12 238 ASN B N 1
ATOM 4298 C CA . ASN B 1 238 ? 6.754 16.297 -5.969 1 97.12 238 ASN B CA 1
ATOM 4299 C C . ASN B 1 238 ? 6.988 16.422 -4.469 1 97.12 238 ASN B C 1
ATOM 4301 O O . ASN B 1 238 ? 7.391 17.484 -3.992 1 97.12 238 ASN 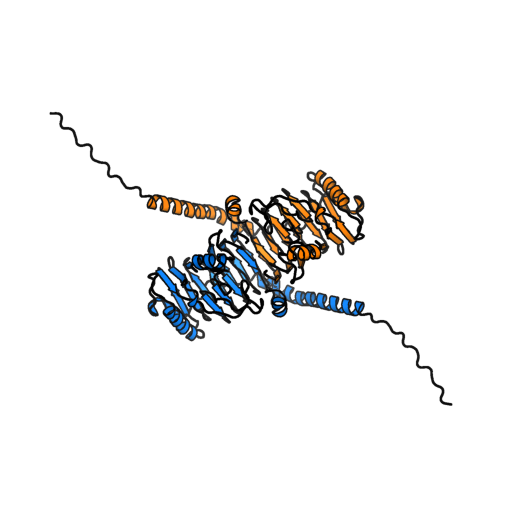B O 1
ATOM 4305 N N . VAL B 1 239 ? 6.684 15.375 -3.764 1 97.94 239 VAL B N 1
ATOM 4306 C CA . VAL B 1 239 ? 6.859 15.352 -2.314 1 97.94 239 VAL B CA 1
ATOM 4307 C C . VAL B 1 239 ? 7.949 14.344 -1.944 1 97.94 239 VAL B C 1
ATOM 4309 O O . VAL B 1 239 ? 8.031 13.266 -2.527 1 97.94 239 VAL B O 1
ATOM 4312 N N . THR B 1 240 ? 8.82 14.766 -1.059 1 97.12 240 THR B N 1
ATOM 4313 C CA . THR B 1 240 ? 9.797 13.867 -0.448 1 97.12 240 THR B CA 1
ATOM 4314 C C . THR B 1 240 ? 9.344 13.445 0.946 1 97.12 240 THR B C 1
ATOM 4316 O O . THR B 1 240 ? 9.016 14.289 1.782 1 97.12 240 THR B O 1
ATOM 4319 N N . ILE B 1 241 ? 9.273 12.141 1.197 1 97.31 241 ILE B N 1
ATOM 4320 C CA . ILE B 1 241 ? 8.875 11.625 2.502 1 97.31 241 ILE B CA 1
ATOM 4321 C C . ILE B 1 241 ? 10 10.758 3.076 1 97.31 241 ILE B C 1
ATOM 4323 O O . ILE B 1 241 ? 10.391 9.758 2.471 1 97.31 241 ILE B O 1
ATOM 4327 N N . LEU B 1 242 ? 10.438 11.172 4.309 1 95.5 242 LEU B N 1
ATOM 4328 C CA . LEU B 1 242 ? 11.633 10.539 4.852 1 95.5 242 LEU B CA 1
ATOM 4329 C C . LEU B 1 242 ? 11.406 10.094 6.297 1 95.5 242 LEU B C 1
ATOM 4331 O O . LEU B 1 242 ? 10.836 10.844 7.094 1 95.5 242 LEU B O 1
ATOM 4335 N N . ALA B 1 243 ? 11.766 8.938 6.637 1 94.56 243 ALA B N 1
ATOM 4336 C CA . ALA B 1 243 ? 11.969 8.367 7.965 1 94.56 243 ALA B CA 1
ATOM 4337 C C . ALA B 1 243 ? 13.031 7.273 7.938 1 94.56 243 ALA B C 1
ATOM 4339 O O . ALA B 1 243 ? 13.328 6.711 6.883 1 94.56 243 ALA B O 1
ATOM 4340 N N . PRO B 1 244 ? 13.664 7.094 9.133 1 88.88 244 PRO B N 1
ATOM 4341 C CA . PRO B 1 244 ? 14.602 5.973 9.109 1 88.88 244 PRO B CA 1
ATOM 4342 C C . PRO B 1 244 ? 13.961 4.668 8.633 1 88.88 244 PRO B C 1
ATOM 4344 O O . PRO B 1 244 ? 12.82 4.375 8.984 1 88.88 244 PRO B O 1
ATOM 4347 N N . VAL B 1 245 ? 14.695 4.012 7.844 1 79.94 245 VAL B N 1
ATOM 4348 C CA . VAL B 1 245 ? 14.172 2.762 7.305 1 79.94 245 VAL B CA 1
ATOM 4349 C C . VAL B 1 245 ? 14.219 1.677 8.375 1 79.94 245 VAL B C 1
ATOM 4351 O O . VAL B 1 245 ? 13.562 0.643 8.25 1 79.94 245 VAL B O 1
ATOM 4354 N N . PHE B 1 246 ? 14.984 2.055 9.492 1 77.38 246 PHE B N 1
ATOM 4355 C CA . PHE B 1 246 ? 15.055 1.135 10.625 1 77.38 246 PHE B CA 1
ATOM 4356 C C . PHE B 1 246 ? 14.617 1.824 11.906 1 77.38 246 PHE B C 1
ATOM 4358 O O . PHE B 1 246 ? 14.906 3.006 12.117 1 77.38 246 PHE B O 1
ATOM 4365 N N . GLU B 1 247 ? 13.898 1.028 12.742 1 82.38 247 GLU B N 1
ATOM 4366 C CA . GLU B 1 247 ? 13.531 1.438 14.102 1 82.38 247 GLU B CA 1
ATOM 4367 C C . GLU B 1 247 ? 12.5 2.561 14.078 1 82.38 247 GLU B C 1
ATOM 4369 O O . GLU B 1 247 ? 12.383 3.326 15.031 1 82.38 247 GLU B O 1
ATOM 4374 N N . ALA B 1 248 ? 11.883 2.74 12.953 1 88.75 248 ALA B N 1
ATOM 4375 C CA . ALA B 1 248 ? 10.766 3.676 12.82 1 88.75 248 ALA B CA 1
ATOM 4376 C C . ALA B 1 248 ? 9.5 2.961 12.367 1 88.75 248 ALA B C 1
ATOM 4378 O O . ALA B 1 248 ? 9.07 3.119 11.227 1 88.75 248 ALA B O 1
ATOM 4379 N N . PRO B 1 249 ? 8.969 2.25 13.297 1 85.38 249 PRO B N 1
ATOM 4380 C CA . PRO B 1 249 ? 7.836 1.405 12.914 1 85.38 249 PRO B CA 1
ATOM 4381 C C . PRO B 1 249 ? 6.625 2.215 12.461 1 85.38 249 PRO B C 1
ATOM 4383 O O . PRO B 1 249 ? 6.355 3.287 13.008 1 85.38 249 PRO B O 1
ATOM 4386 N N . ASN B 1 250 ? 5.852 1.757 11.531 1 87.81 250 ASN B N 1
ATOM 4387 C CA . ASN B 1 250 ? 4.559 2.24 11.055 1 87.81 250 ASN B CA 1
ATOM 4388 C C . ASN B 1 250 ? 4.672 3.627 10.43 1 87.81 250 ASN B C 1
ATOM 4390 O O . ASN B 1 250 ? 3.742 4.434 10.523 1 87.81 250 ASN B O 1
ATOM 4394 N N . THR B 1 251 ? 5.805 3.967 9.938 1 91.88 251 THR B N 1
ATOM 4395 C CA . THR B 1 251 ? 5.961 5.258 9.273 1 91.88 251 THR B CA 1
ATOM 4396 C C . THR B 1 251 ? 5.645 5.141 7.781 1 91.88 251 THR B C 1
ATOM 4398 O O . THR B 1 251 ? 6.441 5.566 6.941 1 91.88 251 THR B O 1
ATOM 4401 N N . ASP B 1 252 ? 4.453 4.629 7.52 1 90.75 252 ASP B N 1
ATOM 4402 C CA . ASP B 1 252 ? 3.986 4.602 6.137 1 90.75 252 ASP B CA 1
ATOM 4403 C C . ASP B 1 252 ? 4.094 5.98 5.492 1 90.75 252 ASP B C 1
ATOM 4405 O O . ASP B 1 252 ? 3.828 6.996 6.137 1 90.75 252 ASP B O 1
ATOM 4409 N N . GLY B 1 253 ? 4.391 6 4.191 1 94.06 253 GLY B N 1
ATOM 4410 C CA . GLY B 1 253 ? 4.496 7.27 3.492 1 94.06 253 GLY B CA 1
ATOM 4411 C C . GLY B 1 253 ? 3.152 7.938 3.26 1 94.06 253 GLY B C 1
ATOM 4412 O O . GLY B 1 253 ? 2.873 9 3.822 1 94.06 253 GLY B O 1
ATOM 4413 N N . ILE B 1 254 ? 2.344 7.273 2.406 1 94.88 254 ILE B N 1
ATOM 4414 C CA . ILE B 1 254 ? 1.013 7.781 2.094 1 94.88 254 ILE B CA 1
ATOM 4415 C C . ILE B 1 254 ? -0.019 6.668 2.279 1 94.88 254 ILE B C 1
ATOM 4417 O O . ILE B 1 254 ? 0.154 5.562 1.767 1 94.88 254 ILE B O 1
ATOM 4421 N N . ASP B 1 255 ? -1.05 6.996 2.973 1 93.19 255 ASP B N 1
ATOM 4422 C CA . ASP B 1 255 ? -2.096 6.023 3.262 1 93.19 255 ASP B CA 1
ATOM 4423 C C . ASP B 1 255 ? -3.467 6.543 2.836 1 93.19 255 ASP B C 1
ATOM 4425 O O . ASP B 1 255 ? -4.266 6.961 3.678 1 93.19 255 ASP B O 1
ATOM 4429 N N . PRO B 1 256 ? -3.73 6.559 1.543 1 93.12 256 PRO B N 1
ATOM 4430 C CA . PRO B 1 256 ? -5.117 6.852 1.17 1 93.12 256 PRO B CA 1
ATOM 4431 C C . PRO B 1 256 ? -6.113 5.883 1.804 1 93.12 256 PRO B C 1
ATOM 4433 O O . PRO B 1 256 ? -6.008 4.668 1.615 1 93.12 256 PRO B O 1
ATOM 4436 N N . ASP B 1 257 ? -6.98 6.453 2.564 1 91.56 257 ASP B N 1
ATOM 4437 C CA . ASP B 1 257 ? -7.973 5.68 3.309 1 91.56 257 ASP B CA 1
ATOM 4438 C C . ASP B 1 257 ? -9.391 6.121 2.949 1 91.56 257 ASP B C 1
ATOM 4440 O O . ASP B 1 257 ? -9.883 7.129 3.459 1 91.56 257 ASP B O 1
ATOM 4444 N N . SER B 1 258 ? -10.062 5.285 2.082 1 90.25 258 SER B N 1
ATOM 4445 C CA . SER B 1 258 ? -11.406 5.617 1.617 1 90.25 258 SER B CA 1
ATOM 4446 C C . SER B 1 258 ? -11.414 6.91 0.814 1 90.25 258 SER B C 1
ATOM 4448 O O . SER B 1 258 ? -12.273 7.77 1.017 1 90.25 258 SER B O 1
ATOM 4450 N N . CYS B 1 259 ? -10.375 7.047 -0.046 1 93.31 259 CYS B N 1
ATOM 4451 C CA . CYS B 1 259 ? -10.258 8.258 -0.848 1 93.31 259 CYS B CA 1
ATOM 4452 C C . CYS B 1 259 ? -10.742 8.023 -2.273 1 93.31 259 CYS B C 1
ATOM 4454 O O . CYS B 1 259 ? -10.703 6.895 -2.766 1 93.31 259 CYS B O 1
ATOM 4456 N N . GLU B 1 260 ? -11.211 9.078 -2.811 1 91.44 260 GLU B N 1
ATOM 4457 C CA . GLU B 1 260 ? -11.695 9.023 -4.184 1 91.44 260 GLU B CA 1
ATOM 4458 C C . GLU B 1 260 ? -11.062 10.109 -5.043 1 91.44 260 GLU B C 1
ATOM 4460 O O . GLU B 1 260 ? -10.914 11.25 -4.602 1 91.44 260 GLU B O 1
ATOM 4465 N N . ASP B 1 261 ? -10.734 9.766 -6.309 1 92.06 261 ASP B N 1
ATOM 4466 C CA . ASP B 1 261 ? -10.141 10.711 -7.254 1 92.06 261 ASP B CA 1
ATOM 4467 C C . ASP B 1 261 ? -8.859 11.312 -6.691 1 92.06 261 ASP B C 1
ATOM 4469 O O . ASP B 1 261 ? -8.805 12.5 -6.383 1 92.06 261 ASP B O 1
ATOM 4473 N N . MET B 1 262 ? -7.816 10.438 -6.656 1 94.12 262 MET B N 1
ATOM 4474 C CA . MET B 1 262 ? -6.539 10.844 -6.074 1 94.12 262 MET B CA 1
ATOM 4475 C C . MET B 1 262 ? -5.395 10.602 -7.055 1 94.12 262 MET B C 1
ATOM 4477 O O . MET B 1 262 ? -5.402 9.617 -7.793 1 94.12 262 MET B O 1
ATOM 4481 N N . VAL B 1 263 ? -4.48 11.594 -7.055 1 92.94 263 VAL B N 1
ATOM 4482 C CA . VAL B 1 263 ? -3.27 11.461 -7.859 1 92.94 263 VAL B CA 1
ATOM 4483 C C . VAL B 1 263 ? -2.039 11.586 -6.965 1 92.94 263 VAL B C 1
ATOM 4485 O O . VAL B 1 263 ? -1.924 12.531 -6.18 1 92.94 263 VAL B O 1
ATOM 4488 N N . ILE B 1 264 ? -1.154 10.625 -7 1 93.62 264 ILE B N 1
ATOM 4489 C CA . ILE B 1 264 ? 0.16 10.641 -6.367 1 93.62 264 ILE B CA 1
ATOM 4490 C C . ILE B 1 264 ? 1.248 10.523 -7.43 1 93.62 264 ILE B C 1
ATOM 4492 O O . ILE B 1 264 ? 1.353 9.508 -8.117 1 93.62 264 ILE B O 1
ATOM 4496 N N . GLU B 1 265 ? 2.076 11.578 -7.555 1 92.06 265 GLU B N 1
ATOM 4497 C CA . GLU B 1 265 ? 3.041 11.5 -8.648 1 92.06 265 GLU B CA 1
ATOM 4498 C C . GLU B 1 265 ? 4.332 12.234 -8.297 1 92.06 265 GLU B C 1
ATOM 4500 O O . GLU B 1 265 ? 4.316 13.195 -7.523 1 92.06 265 GLU B O 1
ATOM 4505 N N . ASP B 1 266 ? 5.453 11.781 -8.844 1 92.06 266 ASP B N 1
ATOM 4506 C CA . ASP B 1 266 ? 6.758 12.422 -8.766 1 92.06 266 ASP B CA 1
ATOM 4507 C C . ASP B 1 266 ? 7.211 12.562 -7.309 1 92.06 266 ASP B C 1
ATOM 4509 O O . ASP B 1 266 ? 7.695 13.617 -6.902 1 92.06 266 ASP B O 1
ATOM 4513 N N . CYS B 1 267 ? 6.984 11.445 -6.543 1 93.62 267 CYS B N 1
ATOM 4514 C CA . CYS B 1 267 ? 7.367 11.477 -5.137 1 93.62 267 CYS B CA 1
ATOM 4515 C C . CYS B 1 267 ? 8.562 10.578 -4.875 1 93.62 267 CYS B C 1
ATOM 4517 O O . CYS B 1 267 ? 8.805 9.617 -5.617 1 93.62 267 CYS B O 1
ATOM 4519 N N . TYR B 1 268 ? 9.398 10.961 -3.949 1 90.94 268 TYR B N 1
ATOM 4520 C CA . TYR B 1 268 ? 10.445 10.125 -3.365 1 90.94 268 TYR B CA 1
ATOM 4521 C C . TYR B 1 268 ? 10.094 9.734 -1.935 1 90.94 268 TYR B C 1
ATOM 4523 O O . TYR B 1 268 ? 9.938 10.602 -1.068 1 90.94 268 TYR B O 1
ATOM 4531 N N . ILE B 1 269 ? 9.938 8.453 -1.686 1 92.31 269 ILE B N 1
ATOM 4532 C CA . ILE B 1 269 ? 9.5 7.98 -0.378 1 92.31 269 ILE B CA 1
ATOM 4533 C C . ILE B 1 269 ? 10.492 6.965 0.171 1 92.31 269 ILE B C 1
ATOM 4535 O O . ILE B 1 269 ? 10.719 5.914 -0.438 1 92.31 269 ILE B O 1
ATOM 4539 N N . SER B 1 270 ? 11.125 7.227 1.23 1 88.81 270 SER B N 1
ATOM 4540 C CA . SER B 1 270 ? 12.031 6.344 1.96 1 88.81 270 SER B CA 1
ATOM 4541 C C . SER B 1 270 ? 11.656 6.262 3.436 1 88.81 270 SER B C 1
ATOM 4543 O O . SER B 1 270 ? 11.953 7.168 4.211 1 88.81 270 SER B O 1
ATOM 4545 N N . VAL B 1 271 ? 10.945 5.195 3.814 1 90.31 271 VAL B N 1
ATOM 4546 C CA . VAL B 1 271 ? 10.352 5.168 5.148 1 90.31 271 VAL B CA 1
ATOM 4547 C C . VAL B 1 271 ? 10.508 3.775 5.754 1 90.31 271 VAL B C 1
ATOM 4549 O O . VAL B 1 271 ? 11.008 2.859 5.102 1 90.31 271 VAL B O 1
ATOM 4552 N N . GLY B 1 272 ? 10.172 3.684 6.996 1 80.44 272 GLY B N 1
ATOM 4553 C CA . GLY B 1 272 ? 10.422 2.461 7.742 1 80.44 272 GLY B CA 1
ATOM 4554 C C . GLY B 1 272 ? 9.32 1.426 7.566 1 80.44 272 GLY B C 1
ATOM 4555 O O . GLY B 1 272 ? 9.367 0.355 8.18 1 80.44 272 GLY B O 1
ATOM 4556 N N . ASP B 1 273 ? 8.32 1.669 6.797 1 81.62 273 ASP B N 1
ATOM 4557 C CA . ASP B 1 273 ? 7.215 0.749 6.535 1 81.62 273 ASP B CA 1
ATOM 4558 C C . ASP B 1 273 ? 6.742 0.858 5.086 1 81.62 273 ASP B C 1
ATOM 4560 O O . ASP B 1 273 ? 7.559 0.885 4.16 1 81.62 273 ASP B O 1
ATOM 4564 N N . ASP B 1 274 ? 5.398 0.835 4.84 1 80.06 274 ASP B N 1
ATOM 4565 C CA . ASP B 1 274 ? 4.914 0.866 3.465 1 80.06 274 ASP B CA 1
ATOM 4566 C C . ASP B 1 274 ? 5.066 2.26 2.859 1 80.06 274 ASP B C 1
ATOM 4568 O O . ASP B 1 274 ? 4.801 3.264 3.523 1 80.06 274 ASP B O 1
ATOM 4572 N N . ALA B 1 275 ? 5.539 2.232 1.624 1 85.5 275 ALA B N 1
ATOM 4573 C CA . ALA B 1 275 ? 5.605 3.529 0.958 1 85.5 275 ALA B CA 1
ATOM 4574 C C . ALA B 1 275 ? 4.211 4.102 0.724 1 85.5 275 ALA B C 1
ATOM 4576 O O . ALA B 1 275 ? 3.918 5.227 1.128 1 85.5 275 ALA B O 1
ATOM 4577 N N . ILE B 1 276 ? 3.4 3.311 0.049 1 85.94 276 ILE B N 1
ATOM 4578 C CA . ILE B 1 276 ? 1.992 3.629 -0.157 1 85.94 276 ILE B CA 1
ATOM 4579 C C . ILE B 1 276 ? 1.13 2.426 0.218 1 85.94 276 ILE B C 1
ATOM 4581 O O . ILE B 1 276 ? 1.418 1.298 -0.188 1 85.94 276 ILE B O 1
ATOM 4585 N N . ALA B 1 277 ? 0.238 2.688 1.01 1 87.44 277 ALA B N 1
ATOM 4586 C CA . ALA B 1 277 ? -0.716 1.654 1.403 1 87.44 277 ALA B CA 1
ATOM 4587 C C . ALA B 1 277 ? -2.152 2.127 1.197 1 87.44 277 ALA B C 1
ATOM 4589 O O . ALA B 1 277 ? -2.672 2.916 1.99 1 87.44 277 ALA B O 1
ATOM 4590 N N . ILE B 1 278 ? -2.773 1.647 0.206 1 83.94 278 ILE B N 1
ATOM 4591 C CA . ILE B 1 278 ? -4.156 2.021 -0.076 1 83.94 278 ILE B CA 1
ATOM 4592 C C . ILE B 1 278 ? -5.102 1.196 0.792 1 83.94 278 ILE B C 1
ATOM 4594 O O . ILE B 1 278 ? -5.012 -0.033 0.822 1 83.94 278 ILE B O 1
ATOM 4598 N N . LYS B 1 279 ? -6.016 1.932 1.55 1 80.56 279 LYS B N 1
ATOM 4599 C CA . LYS B 1 279 ? -6.879 1.322 2.555 1 80.56 279 LYS B CA 1
ATOM 4600 C C . LYS B 1 279 ? -8.32 1.798 2.402 1 80.56 279 LYS B C 1
ATOM 4602 O O . LYS B 1 279 ? -8.594 2.748 1.663 1 80.56 279 LYS B O 1
ATOM 4607 N N . SER B 1 280 ? -9.297 1.075 3.102 1 76.19 280 SER B N 1
ATOM 4608 C CA . SER B 1 280 ? -10.672 1.545 3.201 1 76.19 280 SER B CA 1
ATOM 4609 C C . SER B 1 280 ? -11.297 1.15 4.539 1 76.19 280 SER B C 1
ATOM 4611 O O . SER B 1 280 ? -12.484 0.845 4.605 1 76.19 280 SER B O 1
ATOM 4613 N N . GLY B 1 281 ? -10.562 1.128 5.602 1 73.44 281 GLY B N 1
ATOM 4614 C CA . GLY B 1 281 ? -11.07 0.822 6.926 1 73.44 281 GLY B CA 1
ATOM 4615 C C . GLY B 1 281 ? -10.742 -0.585 7.387 1 73.44 281 GLY B C 1
ATOM 4616 O O . GLY B 1 281 ? -10.016 -1.312 6.703 1 73.44 281 GLY B O 1
ATOM 4617 N N . TRP B 1 282 ? -11.305 -0.846 8.703 1 66.75 282 TRP B N 1
ATOM 4618 C CA . TRP B 1 282 ? -10.953 -2.098 9.359 1 66.75 282 TRP B CA 1
ATOM 4619 C C . TRP B 1 282 ? -12.195 -2.92 9.68 1 66.75 282 TRP B C 1
ATOM 4621 O O . TRP B 1 282 ? -13.133 -2.422 10.305 1 66.75 282 TRP B O 1
ATOM 4631 N N . ASP B 1 283 ? -12.117 -4.16 9.312 1 65 283 ASP B N 1
ATOM 4632 C CA . ASP B 1 283 ? -13.078 -5.164 9.758 1 65 283 ASP B CA 1
ATOM 4633 C C . ASP B 1 283 ? -14.516 -4.672 9.562 1 65 283 ASP B C 1
ATOM 4635 O O . ASP B 1 283 ? -14.836 -4.074 8.539 1 65 283 ASP B O 1
ATOM 4639 N N . GLN B 1 284 ? -15.281 -4.996 10.562 1 65.81 284 GLN B N 1
ATOM 4640 C CA . GLN B 1 284 ? -16.703 -4.668 10.531 1 65.81 284 GLN B CA 1
ATOM 4641 C C . GLN B 1 284 ? -16.922 -3.162 10.445 1 65.81 284 GLN B C 1
ATOM 4643 O O . GLN B 1 284 ? -17.906 -2.701 9.867 1 65.81 284 GLN B O 1
ATOM 4648 N N . TYR B 1 285 ? -16 -2.502 10.938 1 70.38 285 TYR B N 1
ATOM 4649 C CA . TYR B 1 285 ? -16.156 -1.051 10.938 1 70.38 285 TYR B CA 1
ATOM 4650 C C . TYR B 1 285 ? -15.969 -0.481 9.539 1 70.38 285 TYR B C 1
ATOM 4652 O O . TYR B 1 285 ? -16.672 0.44 9.141 1 70.38 285 TYR B O 1
ATOM 4660 N N . GLY B 1 286 ? -15.023 -1.079 8.844 1 72.12 286 GLY B N 1
ATOM 4661 C CA . GLY B 1 286 ? -14.836 -0.669 7.465 1 72.12 286 GLY B CA 1
ATOM 4662 C C . GLY B 1 286 ? -16.031 -0.969 6.586 1 72.12 286 GLY B C 1
ATOM 4663 O O . GLY B 1 286 ? -16.406 -0.156 5.734 1 72.12 286 GLY B O 1
ATOM 4664 N N . ILE B 1 287 ? -16.562 -2.113 6.832 1 67.75 287 ILE B N 1
ATOM 4665 C CA . ILE B 1 287 ? -17.75 -2.514 6.082 1 67.75 287 ILE B CA 1
ATOM 4666 C C . ILE B 1 287 ? -18.891 -1.555 6.387 1 67.75 287 ILE B C 1
ATOM 4668 O O . ILE B 1 287 ? -19.578 -1.096 5.473 1 67.75 287 ILE B O 1
ATOM 4672 N N . ALA B 1 288 ? -18.984 -1.371 7.656 1 72.06 288 ALA B N 1
ATOM 4673 C CA . ALA B 1 288 ? -20.062 -0.481 8.078 1 72.06 288 ALA B CA 1
ATOM 4674 C C . ALA B 1 288 ? -19.859 0.927 7.523 1 72.06 288 ALA B C 1
ATOM 4676 O O . ALA B 1 288 ? -20.828 1.603 7.156 1 72.06 288 ALA B O 1
ATOM 4677 N N . TYR B 1 289 ? -18.641 1.314 7.57 1 80.69 289 TYR B N 1
ATOM 4678 C CA . TYR B 1 289 ? -18.344 2.645 7.047 1 80.69 289 TYR B CA 1
ATOM 4679 C C . TYR B 1 289 ? -18.688 2.734 5.562 1 80.69 289 TYR B C 1
ATOM 4681 O O . TYR B 1 289 ? -19.172 3.766 5.094 1 80.69 289 TYR B O 1
ATOM 4689 N N . GLY B 1 290 ? -18.328 1.634 4.754 1 74.88 290 GLY B N 1
ATOM 4690 C CA . GLY B 1 290 ? -18.859 1.427 3.416 1 74.88 290 GLY B CA 1
ATOM 4691 C C . GLY B 1 290 ? -18.281 2.395 2.393 1 74.88 290 GLY B C 1
ATOM 4692 O O . GLY B 1 290 ? -18.969 2.74 1.421 1 74.88 290 GLY B O 1
ATOM 4693 N N . ARG B 1 291 ? -17.156 2.92 2.572 1 81.5 291 ARG B N 1
ATOM 4694 C CA . ARG B 1 291 ? -16.531 3.834 1.62 1 81.5 291 ARG B CA 1
ATOM 4695 C C . ARG B 1 291 ? -15.234 3.25 1.07 1 81.5 291 ARG B C 1
ATOM 4697 O O . ARG B 1 291 ? -14.188 3.326 1.719 1 81.5 291 ARG B O 1
ATOM 4704 N N . PRO B 1 292 ? -15.359 2.77 -0.165 1 80.94 292 PRO B N 1
ATOM 4705 C CA . PRO B 1 292 ? -14.141 2.215 -0.771 1 80.94 292 PRO B CA 1
ATOM 4706 C C . PRO B 1 292 ? -13.203 3.293 -1.299 1 80.94 292 PRO B C 1
ATOM 4708 O O . PRO B 1 292 ? -13.617 4.434 -1.505 1 80.94 292 PRO B O 1
ATOM 4711 N N . SER B 1 293 ? -11.953 2.904 -1.422 1 84.44 293 SER B N 1
ATOM 4712 C CA . SER B 1 293 ? -11.031 3.74 -2.188 1 84.44 293 SER B CA 1
ATOM 4713 C C . SER B 1 293 ? -11.195 3.508 -3.686 1 84.44 293 SER B C 1
ATOM 4715 O O . SER B 1 293 ? -11.266 2.363 -4.137 1 84.44 293 SER B O 1
ATOM 4717 N N . ARG B 1 294 ? -11.32 4.66 -4.383 1 83.5 294 ARG B N 1
ATOM 4718 C CA . ARG B 1 294 ? -11.594 4.516 -5.809 1 83.5 294 ARG B CA 1
ATOM 4719 C C . ARG B 1 294 ? -10.812 5.539 -6.625 1 83.5 294 ARG B C 1
ATOM 4721 O O . ARG B 1 294 ? -10.625 6.676 -6.188 1 83.5 294 ARG B O 1
ATOM 4728 N N . ASN B 1 295 ? -10.398 5.152 -7.855 1 84.69 295 ASN B N 1
ATOM 4729 C CA . ASN B 1 295 ? -9.797 6.031 -8.852 1 84.69 295 ASN B CA 1
ATOM 4730 C C . ASN B 1 295 ? -8.547 6.719 -8.32 1 84.69 295 ASN B C 1
ATOM 4732 O O . ASN B 1 295 ? -8.508 7.945 -8.211 1 84.69 295 ASN B O 1
ATOM 4736 N N . ILE B 1 296 ? -7.582 5.922 -7.988 1 85.88 296 ILE B N 1
ATOM 4737 C CA . ILE B 1 296 ? -6.293 6.41 -7.512 1 85.88 296 ILE B CA 1
ATOM 4738 C C . ILE B 1 296 ? -5.223 6.168 -8.578 1 85.88 296 ILE B C 1
ATOM 4740 O O . ILE B 1 296 ? -5.02 5.035 -9.016 1 85.88 296 ILE B O 1
ATOM 4744 N N . LEU B 1 297 ? -4.656 7.25 -9 1 85.38 297 LEU B N 1
ATOM 4745 C CA . LEU B 1 297 ? -3.559 7.188 -9.953 1 85.38 297 LEU B CA 1
ATOM 4746 C C . LEU B 1 297 ? -2.221 7.43 -9.258 1 85.38 297 LEU B C 1
ATOM 4748 O O . LEU B 1 297 ? -2.043 8.438 -8.578 1 85.38 297 LEU B O 1
ATOM 4752 N N . ILE B 1 298 ? -1.323 6.484 -9.32 1 84.94 298 ILE B N 1
ATOM 4753 C CA . ILE B 1 298 ? 0.03 6.602 -8.789 1 84.94 298 ILE B CA 1
ATOM 4754 C C . ILE B 1 298 ? 1.045 6.457 -9.922 1 84.94 298 ILE B C 1
ATOM 4756 O O . ILE B 1 298 ? 1.032 5.465 -10.648 1 84.94 298 ILE B O 1
ATOM 4760 N N . ARG B 1 299 ? 1.882 7.465 -10.047 1 83.62 299 ARG B N 1
ATOM 4761 C CA . ARG B 1 299 ? 2.855 7.355 -11.133 1 83.62 299 ARG B CA 1
ATOM 4762 C C . ARG B 1 299 ? 4.172 8.023 -10.75 1 83.62 299 ARG B C 1
ATOM 4764 O O . ARG B 1 299 ? 4.188 8.984 -9.984 1 83.62 299 ARG B O 1
ATOM 4771 N N . ASN B 1 300 ? 5.289 7.469 -11.328 1 81.62 300 ASN B N 1
ATOM 4772 C CA . ASN B 1 300 ? 6.633 8.023 -11.211 1 81.62 300 ASN B CA 1
ATOM 4773 C C . ASN B 1 300 ? 7.062 8.148 -9.75 1 81.62 300 ASN B C 1
ATOM 4775 O O . ASN B 1 300 ? 7.379 9.242 -9.289 1 81.62 300 ASN B O 1
ATOM 4779 N N . LEU B 1 301 ? 7.035 6.965 -9.117 1 81.25 301 LEU B N 1
ATOM 4780 C CA . LEU B 1 301 ? 7.465 6.918 -7.727 1 81.25 301 LEU B CA 1
ATOM 4781 C C . LEU B 1 301 ? 8.828 6.246 -7.598 1 81.25 301 LEU B C 1
ATOM 4783 O O . LEU B 1 301 ? 9.125 5.297 -8.328 1 81.25 301 LEU B O 1
ATOM 4787 N N . ILE B 1 302 ? 9.625 6.832 -6.773 1 77.94 302 ILE B N 1
ATOM 4788 C CA . ILE B 1 302 ? 10.812 6.141 -6.273 1 77.94 302 ILE B CA 1
ATOM 4789 C C . ILE B 1 302 ? 10.625 5.801 -4.797 1 77.94 302 ILE B C 1
ATOM 4791 O O . ILE B 1 302 ? 10.414 6.691 -3.971 1 77.94 302 ILE B O 1
ATOM 4795 N N . VAL B 1 303 ? 10.602 4.516 -4.438 1 79.19 303 VAL B N 1
ATOM 4796 C CA . VAL B 1 303 ? 10.258 4.109 -3.078 1 79.19 303 VAL B CA 1
ATOM 4797 C C . VAL B 1 303 ? 11.367 3.229 -2.506 1 79.19 303 VAL B C 1
ATOM 4799 O O . VAL B 1 303 ? 11.938 2.4 -3.219 1 79.19 303 VAL B O 1
ATOM 4802 N N . ARG B 1 304 ? 11.758 3.57 -1.304 1 74 304 ARG B N 1
ATOM 4803 C CA . ARG B 1 304 ? 12.547 2.709 -0.435 1 74 304 ARG B CA 1
ATOM 4804 C C . ARG B 1 304 ? 11.844 2.473 0.896 1 74 304 ARG B C 1
ATOM 4806 O O . ARG B 1 304 ? 11.625 3.412 1.663 1 74 304 ARG B O 1
ATOM 4813 N N . SER B 1 305 ? 11.156 1.313 1.034 1 67.12 305 SER B N 1
ATOM 4814 C CA . SER B 1 305 ? 10.359 1.09 2.234 1 67.12 305 SER B CA 1
ATOM 4815 C C . SER B 1 305 ? 10.703 -0.244 2.887 1 67.12 305 SER B C 1
ATOM 4817 O O . SER B 1 305 ? 11.227 -1.147 2.23 1 67.12 305 SER B O 1
ATOM 4819 N N . MET B 1 306 ? 10.562 -0.174 4.414 1 55.41 306 MET B N 1
ATOM 4820 C CA . MET B 1 306 ? 10.758 -1.387 5.203 1 55.41 306 MET B CA 1
ATOM 4821 C C . MET B 1 306 ? 9.422 -1.921 5.715 1 55.41 306 MET B C 1
ATOM 4823 O O . MET B 1 306 ? 8.508 -1.146 5.996 1 55.41 306 MET B O 1
ATOM 4827 N N . VAL B 1 307 ? 8.859 -3.068 5.246 1 51.16 307 VAL B N 1
ATOM 4828 C CA . VAL B 1 307 ? 7.582 -3.561 5.738 1 51.16 307 VAL B CA 1
ATOM 4829 C C . VAL B 1 307 ? 7.77 -4.207 7.109 1 51.16 307 VAL B C 1
ATOM 4831 O O . VAL B 1 307 ? 8.711 -4.98 7.316 1 51.16 307 VAL B O 1
ATOM 4834 N N . ARG B 1 308 ? 7.195 -3.598 8.25 1 48.34 308 ARG B N 1
ATOM 4835 C CA . ARG B 1 308 ? 7.109 -4.309 9.523 1 48.34 308 ARG B CA 1
ATOM 4836 C C . ARG B 1 308 ? 5.766 -5.008 9.664 1 48.34 308 ARG B C 1
ATOM 4838 O O . ARG B 1 308 ? 4.75 -4.539 9.141 1 48.34 308 ARG B O 1
#